Protein AF-0000000087758694 (afdb_homodimer)

Structure (mmCIF, N/CA/C/O backbone):
data_AF-0000000087758694-model_v1
#
loop_
_entity.id
_entity.type
_entity.pdbx_description
1 polymer 'Peroxisomal biogenesis factor 11'
#
loop_
_atom_site.group_PDB
_atom_site.id
_atom_site.type_symbol
_atom_site.label_atom_id
_atom_site.label_alt_id
_atom_site.label_comp_id
_atom_site.label_asym_id
_atom_site.label_entity_id
_atom_site.label_seq_id
_atom_site.pdbx_PDB_ins_code
_atom_site.Cartn_x
_atom_site.Cartn_y
_atom_site.Cartn_z
_atom_site.occupancy
_atom_site.B_iso_or_equiv
_atom_site.auth_seq_id
_atom_site.auth_comp_id
_atom_site.auth_asym_id
_atom_site.auth_atom_id
_atom_site.pdbx_PDB_model_num
ATOM 1 N N . MET A 1 1 ? -7.352 15.492 -10.008 1 73.75 1 MET A N 1
ATOM 2 C CA . MET A 1 1 ? -6.535 14.281 -10 1 73.75 1 MET A CA 1
ATOM 3 C C . MET A 1 1 ? -7.258 13.133 -10.703 1 73.75 1 MET A C 1
ATOM 5 O O . MET A 1 1 ? -8.477 12.992 -10.57 1 73.75 1 MET A O 1
ATOM 9 N N . SER A 1 2 ? -6.516 12.406 -11.547 1 87.81 2 SER A N 1
ATOM 10 C CA . SER A 1 2 ? -7.125 11.32 -12.312 1 87.81 2 SER A CA 1
ATOM 11 C C . SER A 1 2 ? -7.547 10.18 -11.391 1 87.81 2 SER A C 1
ATOM 13 O O . SER A 1 2 ? -7.094 10.086 -10.25 1 87.81 2 SER A O 1
ATOM 15 N N . LEU A 1 3 ? -8.516 9.414 -11.812 1 91.62 3 LEU A N 1
ATOM 16 C CA . LEU A 1 3 ? -9.031 8.258 -11.086 1 91.62 3 LEU A CA 1
ATOM 17 C C . LEU A 1 3 ? -7.902 7.285 -10.75 1 91.62 3 LEU A C 1
ATOM 19 O O . LEU A 1 3 ? -7.848 6.758 -9.641 1 91.62 3 LEU A O 1
ATOM 23 N N . LEU A 1 4 ? -7.055 7.125 -11.672 1 92.06 4 LEU A N 1
ATOM 24 C CA . LEU A 1 4 ? -5.957 6.184 -11.484 1 92.06 4 LEU A CA 1
ATOM 25 C C . LEU A 1 4 ? -5.023 6.652 -10.367 1 92.06 4 LEU A C 1
ATOM 27 O O . LEU A 1 4 ? -4.562 5.844 -9.562 1 92.06 4 LEU A O 1
ATOM 31 N N . VAL A 1 5 ? -4.777 7.93 -10.344 1 92.25 5 VAL A N 1
ATOM 32 C CA . VAL A 1 5 ? -3.908 8.492 -9.312 1 92.25 5 VAL A CA 1
ATOM 33 C C . VAL A 1 5 ? -4.582 8.375 -7.945 1 92.25 5 VAL A C 1
ATOM 35 O O . VAL A 1 5 ? -3.939 8 -6.961 1 92.25 5 VAL A O 1
ATOM 38 N N . THR A 1 6 ? -5.824 8.586 -7.938 1 92.69 6 THR A N 1
ATOM 39 C CA . THR A 1 6 ? -6.582 8.5 -6.695 1 92.69 6 THR A CA 1
ATOM 40 C C . THR A 1 6 ? -6.57 7.066 -6.16 1 92.69 6 THR A C 1
ATOM 42 O O . THR A 1 6 ? -6.336 6.844 -4.973 1 92.69 6 THR A O 1
ATOM 45 N N . LEU A 1 7 ? -6.777 6.113 -7.035 1 94.62 7 LEU A N 1
ATOM 46 C CA . LEU A 1 7 ? -6.793 4.707 -6.645 1 94.62 7 LEU A CA 1
ATOM 47 C C . LEU A 1 7 ? -5.414 4.258 -6.18 1 94.62 7 LEU A C 1
ATOM 49 O O . LEU A 1 7 ? -5.297 3.496 -5.215 1 94.62 7 LEU A O 1
ATOM 53 N N . SER A 1 8 ? -4.398 4.797 -6.82 1 94.12 8 SER A N 1
ATOM 54 C CA . SER A 1 8 ? -3.035 4.371 -6.523 1 94.12 8 SER A CA 1
ATOM 55 C C . SER A 1 8 ? -2.539 4.969 -5.211 1 94.12 8 SER A C 1
ATOM 57 O O . SER A 1 8 ? -1.53 4.52 -4.664 1 94.12 8 SER A O 1
ATOM 59 N N . ASN A 1 9 ? -3.229 5.953 -4.703 1 92.5 9 ASN A N 1
ATOM 60 C CA . ASN A 1 9 ? -2.816 6.59 -3.457 1 92.5 9 ASN A CA 1
ATOM 61 C C . ASN A 1 9 ? -3.648 6.098 -2.275 1 92.5 9 ASN A C 1
ATOM 63 O O . ASN A 1 9 ? -3.621 6.695 -1.199 1 92.5 9 ASN A O 1
ATOM 67 N N . ASP A 1 10 ? -4.379 5.074 -2.514 1 92.81 10 ASP A N 1
ATOM 68 C CA . ASP A 1 10 ? -5.141 4.309 -1.531 1 92.81 10 ASP A CA 1
ATOM 69 C C . ASP A 1 10 ? -4.602 2.885 -1.404 1 92.81 10 ASP A C 1
ATOM 71 O O . ASP A 1 10 ? -4.285 2.244 -2.408 1 92.81 10 ASP A O 1
ATOM 75 N N . LEU A 1 11 ? -4.391 2.412 -0.135 1 92.81 11 LEU A N 1
ATOM 76 C CA . LEU A 1 11 ? -3.771 1.105 0.053 1 92.81 11 LEU A CA 1
ATOM 77 C C . LEU A 1 11 ? -4.582 0.015 -0.639 1 92.81 11 LEU A C 1
ATOM 79 O O . LEU A 1 11 ? -4.027 -0.821 -1.354 1 92.81 11 LEU A O 1
ATOM 83 N N . GLU A 1 12 ? -5.891 0.008 -0.408 1 93.88 12 GLU A N 1
ATOM 84 C CA . GLU A 1 12 ? -6.742 -1.002 -1.035 1 93.88 12 GLU A CA 1
ATOM 85 C C . GLU A 1 12 ? -6.773 -0.83 -2.551 1 93.88 12 GLU A C 1
ATOM 87 O O . GLU A 1 12 ? -6.73 -1.812 -3.293 1 93.88 12 GLU A O 1
ATOM 92 N N . GLY A 1 13 ? -6.926 0.391 -2.955 1 95.31 13 GLY A N 1
ATOM 93 C CA . GLY A 1 13 ? -6.895 0.675 -4.379 1 95.31 13 GLY A CA 1
ATOM 94 C C . GLY A 1 13 ? -5.613 0.214 -5.051 1 95.31 13 GLY A C 1
ATOM 95 O O . GLY A 1 13 ? -5.652 -0.42 -6.109 1 95.31 13 GLY A O 1
ATOM 96 N N . ARG A 1 14 ? -4.52 0.49 -4.387 1 95.12 14 ARG A N 1
ATOM 97 C CA . ARG A 1 14 ? -3.219 0.098 -4.922 1 95.12 14 ARG A CA 1
ATOM 98 C C . ARG A 1 14 ? -3.09 -1.421 -4.988 1 95.12 14 ARG A C 1
ATOM 100 O O . ARG A 1 14 ? -2.578 -1.963 -5.973 1 95.12 14 ARG A O 1
ATOM 107 N N . ASP A 1 15 ? -3.482 -2.078 -4.012 1 95.38 15 ASP A N 1
ATOM 108 C CA . ASP A 1 15 ? -3.428 -3.537 -3.984 1 95.38 15 ASP A CA 1
ATOM 109 C C . ASP A 1 15 ? -4.273 -4.141 -5.105 1 95.38 15 ASP A C 1
ATOM 111 O O . ASP A 1 15 ? -3.846 -5.082 -5.773 1 95.38 15 ASP A O 1
ATOM 115 N N . LYS A 1 16 ? -5.445 -3.564 -5.355 1 97.38 16 LYS A N 1
ATOM 116 C CA . LYS A 1 16 ? -6.34 -4.16 -6.344 1 97.38 16 LYS A CA 1
ATOM 117 C C . LYS A 1 16 ? -5.922 -3.781 -7.762 1 97.38 16 LYS A C 1
ATOM 119 O O . LYS A 1 16 ? -6.188 -4.523 -8.711 1 97.38 16 LYS A O 1
ATOM 124 N N . LEU A 1 17 ? -5.27 -2.643 -7.898 1 97.06 17 LEU A N 1
ATOM 125 C CA . LEU A 1 17 ? -4.641 -2.357 -9.188 1 97.06 17 LEU A CA 1
ATOM 126 C C . LEU A 1 17 ? -3.547 -3.377 -9.492 1 97.06 17 LEU A C 1
ATOM 128 O O . LEU A 1 17 ? -3.428 -3.844 -10.625 1 97.06 17 LEU A O 1
ATOM 132 N N . THR A 1 18 ? -2.812 -3.668 -8.492 1 97.25 18 THR A N 1
ATOM 133 C CA . THR A 1 18 ? -1.747 -4.652 -8.648 1 97.25 18 THR A CA 1
ATOM 134 C C . THR A 1 18 ? -2.326 -6.039 -8.906 1 97.25 18 THR A C 1
ATOM 136 O O . THR A 1 18 ? -1.804 -6.793 -9.727 1 97.25 18 THR A O 1
ATOM 139 N N . LYS A 1 19 ? -3.408 -6.336 -8.172 1 98.06 19 LYS A N 1
ATOM 140 C CA . LYS A 1 19 ? -4.105 -7.598 -8.414 1 98.06 19 LYS A CA 1
ATOM 141 C C . LYS A 1 19 ? -4.621 -7.668 -9.852 1 98.06 19 LYS A C 1
ATOM 143 O O . LYS A 1 19 ? -4.523 -8.711 -10.5 1 98.06 19 LYS A O 1
ATOM 148 N N . TRP A 1 20 ? -5.176 -6.645 -10.297 1 98.5 20 TRP A N 1
ATOM 149 C CA . TRP A 1 20 ? -5.68 -6.594 -11.672 1 98.5 20 TRP A CA 1
ATOM 150 C C . TRP A 1 20 ? -4.559 -6.848 -12.672 1 98.5 20 TRP A C 1
ATOM 152 O O . TRP A 1 20 ? -4.723 -7.633 -13.609 1 98.5 20 TRP A O 1
ATOM 162 N N . THR A 1 21 ? -3.428 -6.23 -12.477 1 98.38 21 THR A N 1
ATOM 163 C CA . THR A 1 21 ? -2.27 -6.414 -13.344 1 98.38 21 THR A CA 1
ATOM 164 C C . THR A 1 21 ? -1.775 -7.859 -13.281 1 98.38 21 THR A C 1
ATOM 166 O O . THR A 1 21 ? -1.416 -8.438 -14.305 1 98.38 21 THR A O 1
ATOM 169 N N . GLN A 1 22 ? -1.763 -8.406 -12.109 1 98.44 22 GLN A N 1
ATOM 170 C CA . GLN A 1 22 ? -1.342 -9.789 -11.906 1 98.44 22 GLN A CA 1
ATOM 171 C C . GLN A 1 22 ? -2.164 -10.75 -12.758 1 98.44 22 GLN A C 1
ATOM 173 O O . GLN A 1 22 ? -1.607 -11.555 -13.508 1 98.44 22 GLN A O 1
ATOM 178 N N . TYR A 1 23 ? -3.434 -10.617 -12.711 1 98.81 23 TYR A N 1
ATOM 179 C CA . TYR A 1 23 ? -4.305 -11.578 -13.375 1 98.81 23 TYR A CA 1
ATOM 180 C C . TYR A 1 23 ? -4.41 -11.281 -14.867 1 98.81 23 TYR A C 1
ATOM 182 O O . TYR A 1 23 ? -4.539 -12.203 -15.68 1 98.81 23 TYR A O 1
ATOM 190 N N . ALA A 1 24 ? -4.355 -10.008 -15.227 1 98.88 24 ALA A N 1
ATOM 191 C CA . ALA A 1 24 ? -4.336 -9.664 -16.641 1 98.88 24 ALA A CA 1
ATOM 192 C C . ALA A 1 24 ? -3.088 -10.211 -17.328 1 98.88 24 ALA A C 1
ATOM 194 O O . ALA A 1 24 ? -3.174 -10.789 -18.422 1 98.88 24 ALA A O 1
ATOM 195 N N . SER A 1 25 ? -1.933 -10.008 -16.719 1 98.81 25 SER A N 1
ATOM 196 C CA . SER A 1 25 ? -0.692 -10.516 -17.297 1 98.81 25 SER A CA 1
ATOM 197 C C . SER A 1 25 ? -0.676 -12.039 -17.344 1 98.81 25 SER A C 1
ATOM 199 O O . SER A 1 25 ? -0.145 -12.633 -18.281 1 98.81 25 SER A O 1
ATOM 201 N N . ARG A 1 26 ? -1.279 -12.633 -16.344 1 98.62 26 ARG A N 1
ATOM 202 C CA . ARG A 1 26 ? -1.41 -14.086 -16.328 1 98.62 26 ARG A CA 1
ATOM 203 C C . ARG A 1 26 ? -2.219 -14.578 -17.516 1 98.62 26 ARG A C 1
ATOM 205 O O . ARG A 1 26 ? -1.801 -15.508 -18.219 1 98.62 26 ARG A O 1
ATOM 212 N N . ALA A 1 27 ? -3.389 -13.977 -17.781 1 98.81 27 ALA A N 1
ATOM 213 C CA . ALA A 1 27 ? -4.254 -14.367 -18.891 1 98.81 27 ALA A CA 1
ATOM 214 C C . ALA A 1 27 ? -3.57 -14.125 -20.234 1 98.81 27 ALA A C 1
ATOM 216 O O . ALA A 1 27 ? -3.545 -15.008 -21.094 1 98.81 27 ALA A O 1
ATOM 217 N N . LEU A 1 28 ? -2.979 -12.977 -20.391 1 98.75 28 LEU A N 1
ATOM 218 C CA . LEU A 1 28 ? -2.344 -12.617 -21.656 1 98.75 28 LEU A CA 1
ATOM 219 C C . LEU A 1 28 ? -1.143 -13.508 -21.922 1 98.75 28 LEU A C 1
ATOM 221 O O . LEU A 1 28 ? -0.915 -13.914 -23.078 1 98.75 28 LEU A O 1
ATOM 225 N N . ALA A 1 29 ? -0.366 -13.781 -20.891 1 98.75 29 ALA A N 1
ATOM 226 C CA . ALA A 1 29 ? 0.766 -14.688 -21.062 1 98.75 29 ALA A CA 1
ATOM 227 C C . ALA A 1 29 ? 0.306 -16.047 -21.562 1 98.75 29 ALA A C 1
ATOM 229 O O . ALA A 1 29 ? 0.912 -16.609 -22.469 1 98.75 29 ALA A O 1
ATOM 230 N N . TYR A 1 30 ? -0.78 -16.547 -21.016 1 98.44 30 TYR A N 1
ATOM 231 C CA . TYR A 1 30 ? -1.32 -17.844 -21.422 1 98.44 30 TYR A CA 1
ATOM 232 C C . TYR A 1 30 ? -1.68 -17.844 -22.906 1 98.44 30 TYR A C 1
ATOM 234 O O . TYR A 1 30 ? -1.281 -18.734 -23.641 1 98.44 30 TYR A O 1
ATOM 242 N N . TRP A 1 31 ? -2.336 -16.891 -23.375 1 98.38 31 TRP A N 1
ATOM 243 C CA . TRP A 1 31 ? -2.812 -16.875 -24.75 1 98.38 31 TRP A CA 1
ATOM 244 C C . TRP A 1 31 ? -1.658 -16.656 -25.719 1 98.38 31 TRP A C 1
ATOM 246 O O . TRP A 1 31 ? -1.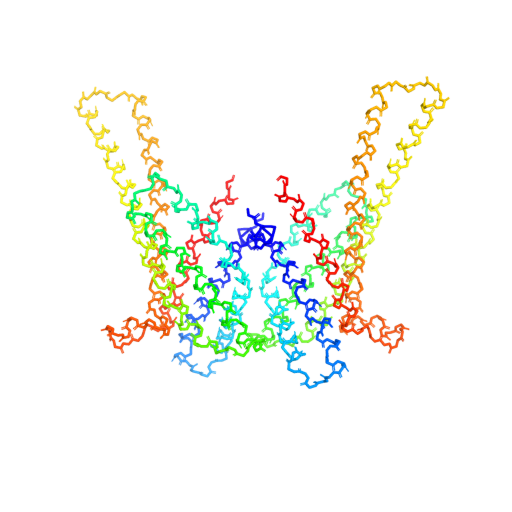607 -17.297 -26.781 1 98.38 31 TRP A O 1
ATOM 256 N N . VAL A 1 32 ? -0.728 -15.797 -25.344 1 98.56 32 VAL A N 1
ATOM 257 C CA . VAL A 1 32 ? 0.409 -15.516 -26.219 1 98.56 32 VAL A CA 1
ATOM 258 C C . VAL A 1 32 ? 1.304 -16.75 -26.312 1 98.56 32 VAL A C 1
ATOM 260 O O . VAL A 1 32 ? 1.726 -17.125 -27.406 1 98.56 32 VAL A O 1
ATOM 263 N N . LEU A 1 33 ? 1.524 -17.391 -25.219 1 98.12 33 LEU A N 1
ATOM 264 C CA . LEU A 1 33 ? 2.451 -18.516 -25.188 1 98.12 33 LEU A CA 1
ATOM 265 C C . LEU A 1 33 ? 1.798 -19.766 -25.766 1 98.12 33 LEU A C 1
ATOM 267 O O . LEU A 1 33 ? 2.49 -20.672 -26.25 1 98.12 33 LEU A O 1
ATOM 271 N N . THR A 1 34 ? 0.462 -19.859 -25.656 1 97.94 34 THR A N 1
ATOM 272 C CA . THR A 1 34 ? -0.241 -20.953 -26.344 1 97.94 34 THR A CA 1
ATOM 273 C C . THR A 1 34 ? -0.105 -20.828 -27.844 1 97.94 34 THR A C 1
ATOM 275 O O . THR A 1 34 ? 0.039 -21.828 -28.547 1 97.94 34 THR A O 1
ATOM 278 N N . ALA A 1 35 ? -0.099 -19.641 -28.344 1 97.81 35 ALA A N 1
ATOM 279 C CA . ALA A 1 35 ? 0.052 -19.391 -29.766 1 97.81 35 ALA A CA 1
ATOM 280 C C . ALA A 1 35 ? 1.51 -19.531 -30.203 1 97.81 35 ALA A C 1
ATOM 282 O O . ALA A 1 35 ? 1.801 -20.047 -31.281 1 97.81 35 ALA A O 1
ATOM 283 N N . ASP A 1 36 ? 2.463 -19 -29.422 1 98.06 36 ASP A N 1
ATOM 284 C CA . ASP A 1 36 ? 3.896 -19.047 -29.688 1 98.06 36 ASP A CA 1
ATOM 285 C C . ASP A 1 36 ? 4.691 -19.25 -28.391 1 98.06 36 ASP A C 1
ATOM 287 O O . ASP A 1 36 ? 5.062 -18.281 -27.734 1 98.06 36 ASP A O 1
ATOM 291 N N . PRO A 1 37 ? 4.984 -20.438 -28.062 1 96.94 37 PRO A N 1
ATOM 292 C CA . PRO A 1 37 ? 5.664 -20.75 -26.797 1 96.94 37 PRO A CA 1
ATOM 293 C C . PRO A 1 37 ? 7.004 -20.031 -26.656 1 96.94 37 PRO A C 1
ATOM 295 O O . PRO A 1 37 ? 7.527 -19.922 -25.547 1 96.94 37 PRO A O 1
ATOM 298 N N . LYS A 1 38 ? 7.582 -19.547 -27.734 1 97.25 38 LYS A N 1
ATOM 299 C CA . LYS A 1 38 ? 8.891 -18.906 -27.688 1 97.25 38 LYS A CA 1
ATOM 300 C C . LYS A 1 38 ? 8.758 -17.391 -27.75 1 97.25 38 LYS A C 1
ATOM 302 O O . LYS A 1 38 ? 9.766 -16.672 -27.859 1 97.25 38 LYS A O 1
ATOM 307 N N . SER A 1 39 ? 7.566 -16.891 -27.609 1 97.81 39 SER A N 1
ATOM 308 C CA . SER A 1 39 ? 7.312 -15.453 -27.75 1 97.81 39 SER A CA 1
ATOM 309 C C . SER A 1 39 ? 8.008 -14.664 -26.641 1 97.81 39 SER A C 1
ATOM 311 O O . SER A 1 39 ? 7.789 -14.914 -25.453 1 97.81 39 SER A O 1
ATOM 313 N N . PRO A 1 40 ? 8.844 -13.633 -27.031 1 97.31 40 PRO A N 1
ATOM 314 C CA . PRO A 1 40 ? 9.445 -12.766 -26 1 97.31 40 PRO A CA 1
ATOM 315 C C . PRO A 1 40 ? 8.406 -12 -25.188 1 97.31 40 PRO A C 1
ATOM 317 O O . PRO A 1 40 ? 8.578 -11.828 -23.984 1 97.31 40 PRO A O 1
ATOM 320 N N . VAL A 1 41 ? 7.363 -11.648 -25.859 1 97.75 41 VAL A N 1
ATOM 321 C CA . VAL A 1 41 ? 6.301 -10.922 -25.172 1 97.75 41 VAL A CA 1
ATOM 322 C C . VAL A 1 41 ? 5.629 -11.828 -24.141 1 97.75 41 VAL A C 1
ATOM 324 O O . VAL A 1 41 ? 5.289 -11.398 -23.047 1 97.75 41 VAL A O 1
ATOM 327 N N . GLY A 1 42 ? 5.402 -13.07 -24.531 1 98.31 42 GLY A N 1
ATOM 328 C CA . GLY A 1 42 ? 4.84 -14.031 -23.594 1 98.31 42 GLY A CA 1
ATOM 329 C C . GLY A 1 42 ? 5.691 -14.227 -22.359 1 98.31 42 GLY A C 1
ATOM 330 O O . GLY A 1 42 ? 5.168 -14.312 -21.25 1 98.31 42 GLY A O 1
ATOM 331 N N . GLN A 1 43 ? 6.965 -14.234 -22.547 1 98.06 43 GLN A N 1
ATOM 332 C CA . GLN A 1 43 ? 7.891 -14.391 -21.438 1 98.06 43 GLN A CA 1
ATOM 333 C C . GLN A 1 43 ? 7.895 -13.156 -20.547 1 98.06 43 GLN A C 1
ATOM 335 O O . GLN A 1 43 ? 7.961 -13.266 -19.312 1 98.06 43 GLN A O 1
ATOM 340 N N . GLN A 1 44 ? 7.797 -11.984 -21.203 1 98.5 44 GLN A N 1
ATOM 341 C CA . GLN A 1 44 ? 7.746 -10.734 -20.453 1 98.5 44 GLN A CA 1
ATOM 342 C C . GLN A 1 44 ? 6.48 -10.648 -19.609 1 98.5 44 GLN A C 1
ATOM 344 O O . GLN A 1 44 ? 6.523 -10.195 -18.469 1 98.5 44 GLN A O 1
ATOM 349 N N . LEU A 1 45 ? 5.418 -11.102 -20.172 1 98.62 45 LEU A N 1
ATOM 350 C CA . LEU A 1 45 ? 4.148 -11.094 -19.453 1 98.62 45 LEU A CA 1
ATOM 351 C C . LEU A 1 45 ? 4.188 -12.062 -18.281 1 98.62 45 LEU A C 1
ATOM 353 O O . LEU A 1 45 ? 3.652 -11.758 -17.203 1 98.62 45 LEU A O 1
ATOM 357 N N . THR A 1 46 ? 4.836 -13.203 -18.453 1 98.5 46 THR A N 1
ATOM 358 C CA . THR A 1 46 ? 5.008 -14.156 -17.359 1 98.5 46 THR A CA 1
ATOM 359 C C . THR A 1 46 ? 5.855 -13.555 -16.25 1 98.5 46 THR A C 1
ATOM 361 O O . THR A 1 46 ? 5.531 -13.711 -15.062 1 98.5 46 THR A O 1
ATOM 364 N N . ALA A 1 47 ? 6.875 -12.844 -16.625 1 98.19 47 ALA A N 1
ATOM 365 C CA . ALA A 1 47 ? 7.742 -12.18 -15.664 1 98.19 47 ALA A CA 1
ATOM 366 C C . ALA A 1 47 ? 6.98 -11.125 -14.875 1 98.19 47 ALA A C 1
ATOM 368 O O . ALA A 1 47 ? 7.148 -11 -13.656 1 98.19 47 ALA A O 1
ATOM 369 N N . LEU A 1 48 ? 6.156 -10.359 -15.594 1 98 48 LEU A N 1
ATOM 370 C CA . LEU A 1 48 ? 5.348 -9.336 -14.938 1 98 48 LEU A CA 1
ATOM 371 C C . LEU A 1 48 ? 4.383 -9.969 -13.945 1 98 48 LEU A C 1
ATOM 373 O O . LEU A 1 48 ? 4.262 -9.5 -12.812 1 98 48 LEU A O 1
ATOM 377 N N . PHE A 1 49 ? 3.74 -11.039 -14.383 1 98.44 49 PHE A N 1
ATOM 378 C CA . PHE A 1 49 ? 2.809 -11.781 -13.531 1 98.44 49 PHE A CA 1
ATOM 379 C C . PHE A 1 49 ? 3.488 -12.227 -12.242 1 98.44 49 PHE A C 1
ATOM 381 O O . PHE A 1 49 ? 3.006 -11.93 -11.148 1 98.44 49 PHE A O 1
ATOM 388 N N . LYS A 1 50 ? 4.648 -12.773 -12.312 1 96.88 50 LYS A N 1
ATOM 389 C CA . LYS A 1 50 ? 5.363 -13.297 -11.156 1 96.88 50 LYS A CA 1
ATOM 390 C C . LYS A 1 50 ? 5.848 -12.172 -10.25 1 96.88 50 LYS A C 1
ATOM 392 O O . LYS A 1 50 ? 5.785 -12.281 -9.023 1 96.88 50 LYS A O 1
ATOM 397 N N . ALA A 1 51 ? 6.301 -11.109 -10.836 1 96.31 51 ALA A N 1
ATOM 398 C CA . ALA A 1 51 ? 6.84 -9.984 -10.078 1 96.31 51 ALA A CA 1
ATOM 399 C C . ALA A 1 51 ? 5.754 -9.32 -9.234 1 96.31 51 ALA A C 1
ATOM 401 O O . ALA A 1 51 ? 5.957 -9.047 -8.047 1 96.31 51 ALA A O 1
ATOM 402 N N . VAL A 1 52 ? 4.609 -9.102 -9.852 1 97.31 52 VAL A N 1
ATOM 403 C CA . VAL A 1 52 ? 3.555 -8.383 -9.141 1 97.31 52 VAL A CA 1
ATOM 404 C C . VAL A 1 52 ? 2.893 -9.312 -8.125 1 97.31 52 VAL A C 1
ATOM 406 O O . VAL A 1 52 ? 2.463 -8.859 -7.059 1 97.31 52 VAL A O 1
ATOM 409 N N . GLN A 1 53 ? 2.797 -10.586 -8.422 1 97.12 53 GLN A N 1
ATOM 410 C CA . GLN A 1 53 ? 2.291 -11.555 -7.457 1 97.12 53 GLN A CA 1
ATOM 411 C C . GLN A 1 53 ? 3.146 -11.57 -6.195 1 97.12 53 GLN A C 1
ATOM 413 O O . GLN A 1 53 ? 2.619 -11.547 -5.078 1 97.12 53 GLN A O 1
ATOM 418 N N . SER A 1 54 ? 4.434 -11.578 -6.387 1 95.44 54 SER A N 1
ATOM 419 C CA . SER A 1 54 ? 5.359 -11.57 -5.254 1 95.44 54 SER A CA 1
ATOM 420 C C . SER A 1 54 ? 5.258 -10.273 -4.469 1 95.44 54 SER A C 1
ATOM 422 O O . SER A 1 54 ? 5.301 -10.281 -3.236 1 95.44 54 SER A O 1
ATOM 424 N N . ALA A 1 55 ? 5.141 -9.188 -5.164 1 95.25 55 ALA A N 1
ATOM 425 C CA . ALA A 1 55 ? 5.035 -7.883 -4.512 1 95.25 55 ALA A CA 1
ATOM 426 C C . ALA A 1 55 ? 3.789 -7.805 -3.637 1 95.25 55 ALA A C 1
ATOM 428 O O . ALA A 1 55 ? 3.83 -7.258 -2.531 1 95.25 55 ALA A O 1
ATOM 429 N N . ARG A 1 56 ? 2.729 -8.32 -4.109 1 95.5 56 ARG A N 1
ATOM 430 C CA . ARG A 1 56 ? 1.493 -8.32 -3.332 1 95.5 56 ARG A CA 1
ATOM 431 C C . ARG A 1 56 ? 1.652 -9.133 -2.051 1 95.5 56 ARG A C 1
ATOM 433 O O . ARG A 1 56 ? 1.172 -8.727 -0.991 1 95.5 56 ARG A O 1
ATOM 440 N N . LYS A 1 57 ? 2.32 -10.273 -2.148 1 95.62 57 LYS A N 1
ATOM 441 C CA . LYS A 1 57 ? 2.545 -11.086 -0.954 1 95.62 57 LYS A CA 1
ATOM 442 C C . LYS A 1 57 ? 3.359 -10.32 0.084 1 95.62 57 LYS A C 1
ATOM 444 O O . LYS A 1 57 ? 3.098 -10.422 1.284 1 95.62 57 LYS A O 1
ATOM 449 N N . ALA A 1 58 ? 4.277 -9.547 -0.373 1 93.5 58 ALA A N 1
ATOM 450 C CA . ALA A 1 58 ? 5.109 -8.758 0.534 1 93.5 58 ALA A CA 1
ATOM 451 C C . ALA A 1 58 ? 4.277 -7.711 1.271 1 93.5 58 ALA A C 1
ATOM 453 O O . ALA A 1 58 ? 4.426 -7.531 2.482 1 93.5 58 ALA A O 1
ATOM 454 N N . PHE A 1 59 ? 3.35 -7.102 0.574 1 92.44 59 PHE A N 1
ATOM 455 C CA . PHE A 1 59 ? 2.578 -6.012 1.165 1 92.44 59 PHE A CA 1
ATOM 456 C C . PHE A 1 59 ? 1.397 -6.559 1.961 1 92.44 59 PHE A C 1
ATOM 458 O O . PHE A 1 59 ? 0.62 -5.789 2.531 1 92.44 59 PHE A O 1
ATOM 465 N N . ARG A 1 60 ? 1.326 -7.871 2.006 1 94.75 60 ARG A N 1
ATOM 466 C CA . ARG A 1 60 ? 0.287 -8.492 2.822 1 94.75 60 ARG A CA 1
ATOM 467 C C . ARG A 1 60 ? 0.875 -9.086 4.098 1 94.75 60 ARG A C 1
ATOM 469 O O . ARG A 1 60 ? 0.142 -9.617 4.938 1 94.75 60 ARG A O 1
ATOM 476 N N . VAL A 1 61 ? 2.129 -8.969 4.215 1 95 61 VAL A N 1
ATOM 477 C CA . VAL A 1 61 ? 2.75 -9.469 5.438 1 95 61 VAL A CA 1
ATOM 478 C C . VAL A 1 61 ? 2.1 -8.82 6.656 1 95 61 VAL A C 1
ATOM 480 O O . VAL A 1 61 ? 1.963 -7.594 6.711 1 95 61 VAL A O 1
ATOM 483 N N . GLY A 1 62 ? 1.627 -9.641 7.586 1 94.38 62 GLY A N 1
ATOM 484 C CA . GLY A 1 62 ? 1.046 -9.148 8.828 1 94.38 62 GLY A CA 1
ATOM 485 C C . GLY A 1 62 ? -0.456 -8.953 8.742 1 94.38 62 GLY A C 1
ATOM 486 O O . GLY A 1 62 ? -1.102 -8.633 9.742 1 94.38 62 GLY A O 1
ATOM 487 N N . LYS A 1 63 ? -1.046 -9.133 7.602 1 95.56 63 LYS A N 1
ATOM 488 C CA . LYS A 1 63 ? -2.482 -8.922 7.445 1 95.56 63 LYS A CA 1
ATOM 489 C C . LYS A 1 63 ? -3.275 -9.852 8.367 1 95.56 63 LYS A C 1
ATOM 491 O O . LYS A 1 63 ? -4.418 -9.555 8.719 1 95.56 63 LYS A O 1
ATOM 496 N N . SER A 1 64 ? -2.689 -11.016 8.75 1 97.06 64 SER A N 1
ATOM 497 C CA . SER A 1 64 ? -3.355 -11.945 9.656 1 97.06 64 SER A CA 1
ATOM 498 C C . SER A 1 64 ? -3.695 -11.273 10.984 1 97.06 64 SER A C 1
ATOM 500 O O . SER A 1 64 ? -4.688 -11.617 11.625 1 97.06 64 SER A O 1
ATOM 502 N N . PHE A 1 65 ? -3.047 -10.234 11.336 1 95.81 65 PHE A N 1
ATOM 503 C CA . PHE A 1 65 ? -3.207 -9.602 12.633 1 95.81 65 PHE A CA 1
ATOM 504 C C . PHE A 1 65 ? -4.43 -8.688 12.648 1 95.81 65 PHE A C 1
ATOM 506 O O . PHE A 1 65 ? -4.832 -8.195 13.703 1 95.81 65 PHE A O 1
ATOM 513 N N . ASN A 1 66 ? -5.02 -8.547 11.539 1 94.94 66 ASN A N 1
ATOM 514 C CA . ASN A 1 66 ? -6.238 -7.75 11.469 1 94.94 66 ASN A CA 1
ATOM 515 C C . ASN A 1 66 ? -7.453 -8.547 11.938 1 94.94 66 ASN A C 1
ATOM 517 O O . ASN A 1 66 ? -8.516 -7.973 12.195 1 94.94 66 ASN A O 1
ATOM 521 N N . TYR A 1 67 ? -7.316 -9.852 12.141 1 97.31 67 TYR A N 1
ATOM 522 C CA . TYR A 1 67 ? -8.516 -10.68 12.234 1 97.31 67 TYR A CA 1
ATOM 523 C C . TYR A 1 67 ? -8.844 -11.008 13.68 1 97.31 67 TYR A C 1
ATOM 525 O O . TYR A 1 67 ? -10.008 -11.195 14.031 1 97.31 67 TYR A O 1
ATOM 533 N N . PRO A 1 68 ? -7.871 -11.102 14.633 1 97 68 PRO A N 1
ATOM 534 C CA . PRO A 1 68 ? -8.234 -11.461 16 1 97 68 PRO A CA 1
ATOM 535 C C . PRO A 1 68 ? -9.289 -10.531 16.594 1 97 68 PRO A C 1
ATOM 537 O O . PRO A 1 68 ? -10.273 -10.992 17.172 1 97 68 PRO A O 1
ATOM 540 N N . ALA A 1 69 ? -9.148 -9.234 16.422 1 94.69 69 ALA A N 1
ATOM 541 C CA . ALA A 1 69 ? -10.141 -8.297 16.938 1 94.69 69 ALA A CA 1
ATOM 542 C C . ALA A 1 69 ? -11.492 -8.492 16.25 1 94.69 69 ALA A C 1
ATOM 544 O O . ALA A 1 69 ? -12.539 -8.414 16.906 1 94.69 69 ALA A O 1
ATOM 545 N N . LYS A 1 70 ? -11.453 -8.719 14.984 1 95.38 70 LYS A N 1
ATOM 546 C CA . LYS A 1 70 ? -12.688 -8.953 14.234 1 95.38 70 LYS A CA 1
ATOM 547 C C . LYS A 1 70 ? -13.391 -10.219 14.719 1 95.38 70 LYS A C 1
ATOM 549 O O . LYS A 1 70 ? -14.609 -10.227 14.891 1 95.38 70 LYS A O 1
ATOM 554 N N . ILE A 1 71 ? -12.602 -11.234 14.922 1 97.75 71 ILE A N 1
ATOM 555 C CA . ILE A 1 71 ? -13.133 -12.516 15.367 1 97.75 71 ILE A CA 1
ATOM 556 C C . ILE A 1 71 ? -13.742 -12.367 16.766 1 97.75 71 ILE A C 1
ATOM 558 O O . ILE A 1 71 ? -14.852 -12.836 17.016 1 97.75 71 ILE A O 1
ATOM 562 N N . THR A 1 72 ? -13.078 -11.641 17.672 1 97.44 72 THR A N 1
ATOM 563 C CA . THR A 1 72 ? -13.586 -11.406 19.016 1 97.44 72 THR A CA 1
ATOM 564 C C . THR A 1 72 ? -14.891 -10.609 18.984 1 97.44 72 THR A C 1
ATOM 566 O O . THR A 1 72 ? -15.844 -10.938 19.688 1 97.44 72 THR A O 1
ATOM 569 N N . ALA A 1 73 ? -14.93 -9.656 18.109 1 96.31 73 ALA A N 1
ATOM 570 C CA . ALA A 1 73 ? -16.141 -8.844 17.969 1 96.31 73 ALA A CA 1
ATOM 571 C C . ALA A 1 73 ? -17.312 -9.688 17.484 1 96.31 73 ALA A C 1
ATOM 573 O O . ALA A 1 73 ? -18.453 -9.492 17.938 1 96.31 73 ALA A O 1
ATOM 574 N N . THR A 1 74 ? -17.016 -10.57 16.609 1 97.12 74 THR A N 1
ATOM 575 C CA . THR A 1 74 ? -18.062 -11.445 16.078 1 97.12 74 THR A CA 1
ATOM 576 C C . THR A 1 74 ? -18.547 -12.406 17.156 1 97.12 74 THR A C 1
ATOM 578 O O . THR A 1 74 ? -19.75 -12.602 17.312 1 97.12 74 THR A O 1
ATOM 581 N N . ILE A 1 75 ? -17.656 -12.938 17.938 1 96.94 75 ILE A N 1
ATOM 582 C CA . ILE A 1 75 ? -18.016 -13.867 19 1 96.94 75 ILE A CA 1
ATOM 583 C C . ILE A 1 75 ? -18.875 -13.156 20.047 1 96.94 75 ILE A C 1
ATOM 585 O O . ILE A 1 75 ? -19.844 -13.719 20.531 1 96.94 75 ILE A O 1
ATOM 589 N N . ASP A 1 76 ? -18.609 -11.891 20.281 1 96.69 76 ASP A N 1
ATOM 590 C CA . ASP A 1 76 ? -19.266 -11.133 21.344 1 96.69 76 ASP A CA 1
ATOM 591 C C . ASP A 1 76 ? -20.578 -10.539 20.844 1 96.69 76 ASP A C 1
ATOM 593 O O . ASP A 1 76 ? -21.391 -10.039 21.641 1 96.69 76 ASP A O 1
ATOM 597 N N . ASN A 1 77 ? -20.719 -10.562 19.516 1 94.5 77 ASN A N 1
ATOM 598 C CA . ASN A 1 77 ? -21.938 -9.969 18.969 1 94.5 77 ASN A CA 1
ATOM 599 C C . ASN A 1 77 ? -23.156 -10.867 19.203 1 94.5 77 ASN A C 1
ATOM 601 O O . ASN A 1 77 ? -23.391 -11.805 18.438 1 94.5 77 ASN A O 1
ATOM 605 N N . GLN A 1 78 ? -24.094 -10.461 20.125 1 91.94 78 GLN A N 1
ATOM 606 C CA . GLN A 1 78 ? -25.25 -11.266 20.5 1 91.94 78 GLN A CA 1
ATOM 607 C C . GLN A 1 78 ? -26.422 -10.992 19.562 1 91.94 78 GLN A C 1
ATOM 609 O O . GLN A 1 78 ? -27.391 -11.75 19.547 1 91.94 78 GLN A O 1
ATOM 614 N N . LYS A 1 79 ? -26.344 -10.062 18.781 1 90.5 79 LYS A N 1
ATOM 615 C CA . LYS A 1 79 ? -27.438 -9.695 17.906 1 90.5 79 LYS A CA 1
ATOM 616 C C . LYS A 1 79 ? -27.422 -10.516 16.625 1 90.5 79 LYS A C 1
ATOM 618 O O . LYS A 1 79 ? -28.438 -10.617 15.93 1 90.5 79 LYS A O 1
ATOM 623 N N . LEU A 1 80 ? -26.312 -11.164 16.297 1 90.62 80 LEU A N 1
ATOM 624 C CA . LEU A 1 80 ? -26.188 -11.945 15.07 1 90.62 80 LEU A CA 1
ATOM 625 C C . LEU A 1 80 ? -26.828 -13.32 15.227 1 90.62 80 LEU A C 1
ATOM 627 O O . LEU A 1 80 ? -26.688 -13.961 16.281 1 90.62 80 LEU A O 1
ATOM 631 N N . ASP A 1 81 ? -27.594 -13.672 14.188 1 93.81 81 ASP A N 1
ATOM 632 C CA . ASP A 1 81 ? -28.094 -15.039 14.148 1 93.81 81 ASP A CA 1
ATOM 633 C C . ASP A 1 81 ? -26.953 -16.047 14.141 1 93.81 81 ASP A C 1
ATOM 635 O O . ASP A 1 81 ? -25.922 -15.828 13.508 1 93.81 81 ASP A O 1
ATOM 639 N N . PRO A 1 82 ? -27.109 -17.188 14.805 1 95.56 82 PRO A N 1
ATOM 640 C CA . PRO A 1 82 ? -26.016 -18.172 14.945 1 95.56 82 PRO A CA 1
ATOM 641 C C . PRO A 1 82 ? -25.469 -18.641 13.609 1 95.56 82 PRO A C 1
ATOM 643 O O . PRO A 1 82 ? -24.281 -18.891 13.477 1 95.56 82 PRO A O 1
ATOM 646 N N . PHE A 1 83 ? -26.266 -18.844 12.672 1 96.38 83 PHE A N 1
ATOM 647 C CA . PHE A 1 83 ? -25.828 -19.297 11.352 1 96.38 83 PHE A CA 1
ATOM 648 C C . PHE A 1 83 ? -24.906 -18.266 10.703 1 96.38 83 PHE A C 1
ATOM 650 O O . PHE A 1 83 ? -23.828 -18.594 10.227 1 96.38 83 PHE A O 1
ATOM 657 N N . GLN A 1 84 ? -25.344 -17.016 10.742 1 95.88 84 GLN A N 1
ATOM 658 C CA . GLN A 1 84 ? -24.547 -15.938 10.188 1 95.88 84 GLN A CA 1
ATOM 659 C C . GLN A 1 84 ? -23.234 -15.742 10.961 1 95.88 84 GLN A C 1
ATOM 661 O O . GLN A 1 84 ? -22.188 -15.492 10.375 1 95.88 84 GLN A O 1
ATOM 666 N N . LYS A 1 85 ? -23.375 -15.828 12.242 1 96.62 85 LYS A N 1
ATOM 667 C CA . LYS A 1 85 ? -22.219 -15.68 13.117 1 96.62 85 LYS A CA 1
ATOM 668 C C . LYS A 1 85 ? -21.141 -16.719 12.797 1 96.62 85 LYS A C 1
ATOM 670 O O . LYS A 1 85 ? -19.953 -16.391 12.688 1 96.62 85 LYS A O 1
ATOM 675 N N . ASN A 1 86 ? -21.609 -17.969 12.648 1 98 86 ASN A N 1
ATOM 676 C CA . ASN A 1 86 ? -20.672 -19.047 12.352 1 98 86 ASN A CA 1
ATOM 677 C C . ASN A 1 86 ? -20.031 -18.875 10.977 1 98 86 ASN A C 1
ATOM 679 O O . ASN A 1 86 ? -18.844 -19.172 10.805 1 98 86 ASN A O 1
ATOM 683 N N . LEU A 1 87 ? -20.781 -18.438 10.008 1 98.31 87 LEU A N 1
ATOM 684 C CA . LEU A 1 87 ? -20.234 -18.203 8.672 1 98.31 87 LEU A CA 1
ATOM 685 C C . LEU A 1 87 ? -19.188 -17.109 8.703 1 98.31 87 LEU A C 1
ATOM 687 O O . LEU A 1 87 ? -18.156 -17.203 8.047 1 98.31 87 LEU A O 1
ATOM 691 N N . GLN A 1 88 ? -19.469 -16.078 9.477 1 98.25 88 GLN A N 1
ATOM 692 C CA . GLN A 1 88 ? -18.516 -14.977 9.602 1 98.25 88 GLN A CA 1
ATOM 693 C C . GLN A 1 88 ? -17.234 -15.453 10.266 1 98.25 88 GLN A C 1
ATOM 695 O O . GLN A 1 88 ? -16.125 -15.055 9.859 1 98.25 88 GLN A O 1
ATOM 700 N N . LEU A 1 89 ? -17.359 -16.297 11.234 1 98.56 89 LEU A N 1
ATOM 701 C CA . LEU A 1 89 ? -16.188 -16.844 11.914 1 98.56 89 LEU A CA 1
ATOM 702 C C . LEU A 1 89 ? -15.367 -17.719 10.977 1 98.56 89 LEU A C 1
ATOM 704 O O . LEU A 1 89 ? -14.133 -17.641 10.969 1 98.56 89 LEU A O 1
ATOM 708 N N . ILE A 1 90 ? -16.047 -18.516 10.203 1 98.62 90 ILE A N 1
ATOM 709 C CA . ILE A 1 90 ? -15.359 -19.359 9.227 1 98.62 90 ILE A CA 1
ATOM 710 C C . ILE A 1 90 ? -14.609 -18.5 8.219 1 98.62 90 ILE A C 1
ATOM 712 O O . ILE A 1 90 ? -13.445 -18.766 7.902 1 98.62 90 ILE A O 1
ATOM 716 N N . GLN A 1 91 ? -15.234 -17.484 7.762 1 98.69 91 GLN A N 1
ATOM 717 C CA . GLN A 1 91 ? -14.602 -16.594 6.793 1 98.69 91 GLN A CA 1
ATOM 718 C C . GLN A 1 91 ? -13.367 -15.922 7.387 1 98.69 91 GLN A C 1
ATOM 720 O O . GLN A 1 91 ? -12.297 -15.945 6.785 1 98.69 91 GLN A O 1
ATOM 725 N N . ASP A 1 92 ? -13.508 -15.383 8.578 1 98.69 92 ASP A N 1
ATOM 726 C CA . ASP A 1 92 ? -12.422 -14.602 9.172 1 98.69 92 ASP A CA 1
ATOM 727 C C . ASP A 1 92 ? -11.273 -15.508 9.617 1 98.69 92 ASP A C 1
ATOM 729 O O . ASP A 1 92 ? -10.102 -15.164 9.438 1 98.69 92 ASP A O 1
ATOM 733 N N . LEU A 1 93 ? -11.609 -16.672 10.188 1 98.69 93 LEU A N 1
ATOM 734 C CA . LEU A 1 93 ? -10.57 -17.625 10.562 1 98.69 93 LEU A CA 1
ATOM 735 C C . LEU A 1 93 ? -9.867 -18.172 9.328 1 98.69 93 LEU A C 1
ATOM 737 O O . LEU A 1 93 ? -8.648 -18.359 9.336 1 98.69 93 LEU A O 1
ATOM 741 N N . GLY A 1 94 ? -10.656 -18.469 8.336 1 98.75 94 GLY A N 1
ATOM 742 C CA . GLY A 1 94 ? -10.078 -18.922 7.074 1 98.75 94 GLY A CA 1
ATOM 743 C C . GLY A 1 94 ? -9.133 -17.906 6.457 1 98.75 94 GLY A C 1
ATOM 744 O O . GLY A 1 94 ? -8.016 -18.25 6.059 1 98.75 94 GLY A O 1
ATOM 745 N N . MET A 1 95 ? -9.523 -16.688 6.453 1 98.5 95 MET A N 1
ATOM 746 C CA . MET A 1 95 ? -8.688 -15.633 5.871 1 98.5 95 MET A CA 1
ATOM 747 C C . MET A 1 95 ? -7.449 -15.391 6.723 1 98.5 95 MET A C 1
ATOM 749 O O . MET A 1 95 ? -6.355 -15.195 6.191 1 98.5 95 MET A O 1
ATOM 753 N N . MET A 1 96 ? -7.617 -15.391 8.008 1 98.62 96 MET A N 1
ATOM 754 C CA . MET A 1 96 ? -6.484 -15.219 8.914 1 98.62 96 MET A CA 1
ATOM 755 C C . MET A 1 96 ? -5.414 -16.266 8.648 1 98.62 96 MET A C 1
ATOM 757 O O . MET A 1 96 ? -4.227 -15.945 8.547 1 98.62 96 MET A O 1
ATOM 761 N N . THR A 1 97 ? -5.809 -17.469 8.539 1 98.69 97 THR A N 1
ATOM 762 C CA . THR A 1 97 ? -4.895 -18.594 8.312 1 98.69 97 THR A CA 1
ATOM 763 C C . THR A 1 97 ? -4.305 -18.531 6.91 1 98.69 97 THR A C 1
ATOM 765 O O . THR A 1 97 ? -3.117 -18.797 6.719 1 98.69 97 THR A O 1
ATOM 768 N N . PHE A 1 98 ? -5.145 -18.234 5.973 1 98.44 98 PHE A N 1
ATOM 769 C CA . PHE A 1 98 ? -4.664 -18.062 4.605 1 98.44 98 PHE A CA 1
ATOM 770 C C . PHE A 1 98 ? -3.52 -17.062 4.555 1 98.44 98 PHE A C 1
ATOM 772 O O . PHE A 1 98 ? -2.486 -17.312 3.936 1 98.44 98 PHE A O 1
ATOM 779 N N . PHE A 1 99 ? -3.691 -15.922 5.219 1 98.44 99 PHE A N 1
ATOM 780 C CA . PHE A 1 99 ? -2.674 -14.875 5.176 1 98.44 99 PHE A CA 1
ATOM 781 C C . PHE A 1 99 ? -1.399 -15.328 5.875 1 98.44 99 PHE A C 1
ATOM 783 O O . PHE A 1 99 ? -0.295 -14.961 5.473 1 98.44 99 PHE A O 1
ATOM 790 N N . ALA A 1 100 ? -1.499 -16.172 6.863 1 98.56 100 ALA A N 1
ATOM 791 C CA . ALA A 1 100 ? -0.315 -16.734 7.52 1 98.56 100 ALA A CA 1
ATOM 792 C C . ALA A 1 100 ? 0.481 -17.609 6.559 1 98.56 100 ALA A C 1
ATOM 794 O O . ALA A 1 100 ? 1.71 -17.516 6.5 1 98.56 100 ALA A O 1
ATOM 795 N N . PHE A 1 101 ? -0.238 -18.375 5.809 1 98.5 101 PHE A N 1
ATOM 796 C CA . PHE A 1 101 ? 0.429 -19.234 4.836 1 98.5 101 PHE A CA 1
ATOM 797 C C . PHE A 1 101 ? 0.979 -18.406 3.676 1 98.5 101 PHE A C 1
ATOM 799 O O . PHE A 1 101 ? 2.023 -18.75 3.111 1 98.5 101 PHE A O 1
ATOM 806 N N . ASP A 1 102 ? 0.215 -17.391 3.328 1 97.94 102 ASP A N 1
ATOM 807 C CA . ASP A 1 102 ? 0.688 -16.469 2.301 1 97.94 102 ASP A CA 1
ATOM 808 C C . ASP A 1 102 ? 2.014 -15.82 2.705 1 97.94 102 ASP A C 1
ATOM 810 O O . ASP A 1 102 ? 2.914 -15.672 1.878 1 97.94 102 ASP A O 1
ATOM 814 N N . ASN A 1 103 ? 2.164 -15.469 4 1 98.25 103 ASN A N 1
ATOM 815 C CA . ASN A 1 103 ? 3.426 -14.953 4.523 1 98.25 103 ASN A CA 1
ATOM 816 C C . ASN A 1 103 ? 4.527 -16 4.461 1 98.25 103 ASN A C 1
ATOM 818 O O . ASN A 1 103 ? 5.652 -15.711 4.055 1 98.25 103 ASN A O 1
ATOM 822 N N . ALA A 1 104 ? 4.168 -17.203 4.852 1 98.31 104 ALA A N 1
ATOM 823 C CA . ALA A 1 104 ? 5.137 -18.297 4.793 1 98.31 104 ALA A CA 1
ATOM 824 C C . ALA A 1 104 ? 5.629 -18.516 3.363 1 98.31 104 ALA A C 1
ATOM 826 O O . ALA A 1 104 ? 6.824 -18.719 3.139 1 98.31 104 ALA A O 1
ATOM 827 N N . ALA A 1 105 ? 4.727 -18.484 2.438 1 97.94 105 ALA A N 1
ATOM 828 C CA . ALA A 1 105 ? 5.086 -18.656 1.032 1 97.94 105 ALA A CA 1
ATOM 829 C C . ALA A 1 105 ? 6.035 -17.562 0.572 1 97.94 105 ALA A C 1
ATOM 831 O O . ALA A 1 105 ? 6.996 -17.828 -0.151 1 97.94 105 ALA A O 1
ATOM 832 N N . PHE A 1 106 ? 5.789 -16.359 1.001 1 97.94 106 PHE A N 1
ATOM 833 C CA . PHE A 1 106 ? 6.641 -15.234 0.64 1 97.94 106 PHE A CA 1
ATOM 834 C C . PHE A 1 106 ? 8.047 -15.422 1.188 1 97.94 106 PHE A C 1
ATOM 836 O O . PHE A 1 106 ? 9.031 -15.312 0.446 1 97.94 106 PHE A O 1
ATOM 843 N N . PHE A 1 107 ? 8.172 -15.719 2.463 1 98.25 107 PHE A N 1
ATOM 844 C CA . PHE A 1 107 ? 9.469 -15.852 3.104 1 98.25 107 PHE A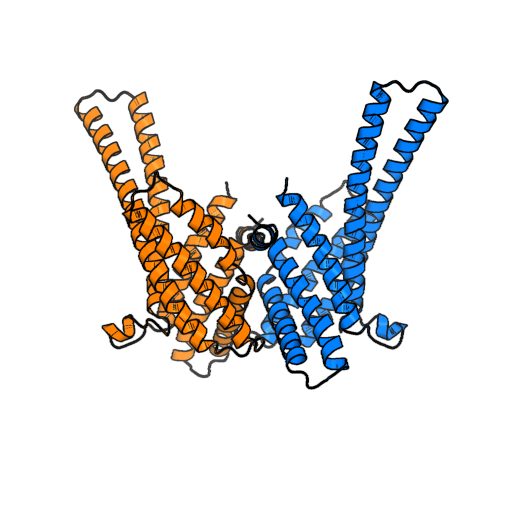 CA 1
ATOM 845 C C . PHE A 1 107 ? 10.234 -17.047 2.549 1 98.25 107 PHE A C 1
ATOM 847 O O . PHE A 1 107 ? 11.461 -17.016 2.457 1 98.25 107 PHE A O 1
ATOM 854 N N . GLY A 1 108 ? 9.484 -18.047 2.152 1 98.06 108 GLY A N 1
ATOM 855 C CA . GLY A 1 108 ? 10.109 -19.203 1.538 1 98.06 108 GLY A CA 1
ATOM 856 C C . GLY A 1 108 ? 10.633 -18.938 0.14 1 98.06 108 GLY A C 1
ATOM 857 O O . GLY A 1 108 ? 11.781 -19.25 -0.175 1 98.06 108 GLY A O 1
ATOM 858 N N . SER A 1 109 ? 9.805 -18.312 -0.661 1 97.31 109 SER A N 1
ATOM 859 C CA . SER A 1 109 ? 10.18 -18.047 -2.045 1 97.31 109 SER A CA 1
ATOM 860 C C . SER A 1 109 ? 11.352 -17.062 -2.119 1 97.31 109 SER A C 1
ATOM 862 O O . SER A 1 109 ? 12.18 -17.156 -3.025 1 97.31 109 SER A O 1
ATOM 864 N N . ALA A 1 110 ? 11.461 -16.188 -1.178 1 96.62 110 ALA A N 1
ATOM 865 C CA . ALA A 1 110 ? 12.539 -15.195 -1.126 1 96.62 110 ALA A CA 1
ATOM 866 C C . ALA A 1 110 ? 13.773 -15.773 -0.437 1 96.62 110 ALA A C 1
ATOM 868 O O . ALA A 1 110 ? 14.789 -15.086 -0.294 1 96.62 110 ALA A O 1
ATOM 869 N N . LYS A 1 111 ? 13.656 -17 0.075 1 96.69 111 LYS A N 1
ATOM 870 C CA . LYS A 1 111 ? 14.75 -17.719 0.725 1 96.69 111 LYS A CA 1
ATOM 871 C C . LYS A 1 111 ? 15.148 -17.047 2.031 1 96.69 111 LYS A C 1
ATOM 873 O O . LYS A 1 111 ? 16.328 -17.031 2.402 1 96.69 111 LYS A O 1
ATOM 878 N N . VAL A 1 112 ? 14.227 -16.375 2.627 1 97.56 112 VAL A N 1
ATOM 879 C CA . VAL A 1 112 ? 14.43 -15.773 3.938 1 97.56 112 VAL A CA 1
ATOM 880 C C . VAL A 1 112 ? 14.32 -16.844 5.023 1 97.56 112 VAL A C 1
ATOM 882 O O . VAL A 1 112 ? 15.094 -16.844 5.98 1 97.56 112 VAL A O 1
ATOM 885 N N . LEU A 1 113 ? 13.359 -17.766 4.844 1 97.25 113 LEU A N 1
ATOM 886 C CA . LEU A 1 113 ? 13.148 -18.891 5.738 1 97.25 113 LEU A CA 1
ATOM 887 C C . LEU A 1 113 ? 13.148 -20.203 4.961 1 97.25 113 LEU A C 1
ATOM 889 O O . LEU A 1 113 ? 12.812 -20.234 3.775 1 97.25 113 LEU A O 1
ATOM 893 N N . PRO A 1 114 ? 13.617 -21.234 5.613 1 96.56 114 PRO A N 1
ATOM 894 C CA . PRO A 1 114 ? 13.617 -22.531 4.945 1 96.56 114 PRO A CA 1
ATOM 895 C C . PRO A 1 114 ? 12.227 -23.172 4.895 1 96.56 114 PRO A C 1
ATOM 897 O O . PRO A 1 114 ? 12.008 -24.234 5.48 1 96.56 114 PRO A O 1
ATOM 900 N N . ILE A 1 115 ? 11.312 -22.547 4.211 1 97.62 115 ILE A N 1
ATOM 901 C CA . ILE A 1 115 ? 9.93 -22.984 4.047 1 97.62 115 ILE A CA 1
ATOM 902 C C . ILE A 1 115 ? 9.672 -23.359 2.59 1 97.62 115 ILE A C 1
ATOM 904 O O . ILE A 1 115 ? 10.133 -22.656 1.675 1 97.62 115 ILE A O 1
ATOM 908 N N . ASP A 1 116 ? 9.008 -24.438 2.453 1 97.94 116 ASP A N 1
ATOM 909 C CA . ASP A 1 116 ? 8.555 -24.828 1.12 1 97.94 116 ASP A CA 1
ATOM 910 C C . ASP A 1 116 ? 7.395 -23.938 0.661 1 97.94 116 ASP A C 1
ATOM 912 O O . ASP A 1 116 ? 6.25 -24.156 1.062 1 97.94 116 ASP A O 1
ATOM 916 N N . SER A 1 117 ? 7.711 -23.047 -0.152 1 97.56 117 SER A N 1
ATOM 917 C CA . SER A 1 117 ? 6.73 -22.062 -0.6 1 97.56 117 SER A CA 1
ATOM 918 C C . SER A 1 117 ? 5.555 -22.734 -1.306 1 97.56 117 SER A C 1
ATOM 920 O O . SER A 1 117 ? 4.406 -22.312 -1.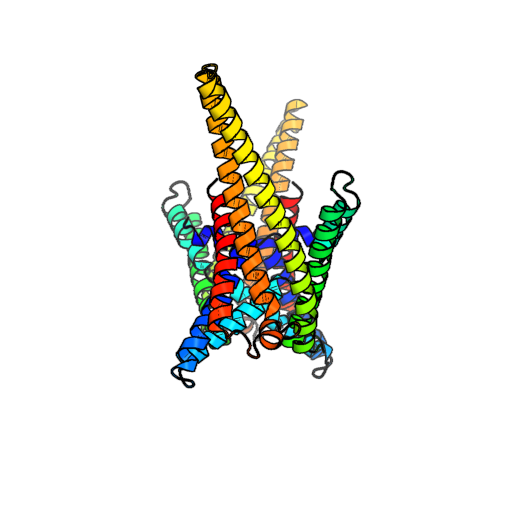134 1 97.56 117 SER A O 1
ATOM 922 N N . ALA A 1 118 ? 5.801 -23.734 -2.086 1 96.81 118 ALA A N 1
ATOM 923 C CA . ALA A 1 118 ? 4.742 -24.438 -2.809 1 96.81 118 ALA A CA 1
ATOM 924 C C . ALA A 1 118 ? 3.775 -25.109 -1.844 1 96.81 118 ALA A C 1
ATOM 926 O O . ALA A 1 118 ? 2.557 -25.062 -2.033 1 96.81 118 ALA A O 1
ATOM 927 N N . GLN A 1 119 ? 4.324 -25.688 -0.827 1 98 119 GLN A N 1
ATOM 928 C CA . GLN A 1 119 ? 3.482 -26.344 0.173 1 98 119 GLN A CA 1
ATOM 929 C C . GLN A 1 119 ? 2.662 -25.312 0.951 1 98 119 GLN A C 1
ATOM 931 O O . GLN A 1 119 ? 1.5 -25.562 1.277 1 98 119 GLN A O 1
ATOM 936 N N . ALA A 1 120 ? 3.309 -24.25 1.287 1 98.06 120 ALA A N 1
ATOM 937 C CA . ALA A 1 120 ? 2.598 -23.172 1.984 1 98.06 120 ALA A CA 1
ATOM 938 C C . ALA A 1 120 ? 1.431 -22.656 1.149 1 98.06 120 ALA A C 1
ATOM 940 O O . ALA A 1 120 ? 0.336 -22.438 1.673 1 98.06 120 ALA A O 1
ATOM 941 N N . MET A 1 121 ? 1.646 -22.5 -0.134 1 97.31 121 MET A N 1
ATOM 942 C CA . MET A 1 121 ? 0.595 -22.031 -1.03 1 97.31 121 MET A CA 1
ATOM 943 C C . MET A 1 121 ? -0.544 -23.047 -1.111 1 97.31 121 MET A C 1
ATOM 945 O O . MET A 1 121 ? -1.716 -22.672 -1.144 1 97.31 121 MET A O 1
ATOM 949 N N . LYS A 1 122 ? -0.168 -24.297 -1.161 1 97.62 122 LYS A N 1
ATOM 950 C CA . LYS A 1 122 ? -1.164 -25.375 -1.182 1 97.62 122 LYS A CA 1
ATOM 951 C C . LYS A 1 122 ? -2.037 -25.328 0.068 1 97.62 122 LYS A C 1
ATOM 953 O O . LYS A 1 122 ? -3.268 -25.359 -0.025 1 97.62 122 LYS A O 1
ATOM 958 N N . ASN A 1 123 ? -1.396 -25.234 1.205 1 98.06 123 ASN A N 1
ATOM 959 C CA . ASN A 1 123 ? -2.127 -25.188 2.467 1 98.06 123 ASN A CA 1
ATOM 960 C C . ASN A 1 123 ? -2.996 -23.938 2.564 1 98.06 123 ASN A C 1
ATOM 962 O O . ASN A 1 123 ? -4.152 -24.016 2.984 1 98.06 123 ASN A O 1
ATOM 966 N N . GLY A 1 124 ? -2.436 -22.844 2.188 1 98.06 124 GLY A N 1
ATOM 967 C CA . GLY A 1 124 ? -3.207 -21.609 2.203 1 98.06 124 GLY A CA 1
ATOM 968 C C . GLY A 1 124 ? -4.418 -21.656 1.294 1 98.06 124 GLY A C 1
ATOM 969 O O . GLY A 1 124 ? -5.469 -21.094 1.626 1 98.06 124 GLY A O 1
ATOM 970 N N . GLY A 1 125 ? -4.266 -22.328 0.195 1 97.62 125 GLY A N 1
ATOM 971 C CA . GLY A 1 125 ? -5.355 -22.453 -0.76 1 97.62 125 GLY A CA 1
ATOM 972 C C . GLY A 1 125 ? -6.598 -23.094 -0.173 1 97.62 125 GLY A C 1
ATOM 973 O O . GLY A 1 125 ? -7.719 -22.688 -0.482 1 97.62 125 GLY A O 1
ATOM 974 N N . TYR A 1 126 ? -6.441 -24.062 0.709 1 98.19 126 TYR A N 1
ATOM 975 C CA . TYR A 1 126 ? -7.578 -24.703 1.354 1 98.19 126 TYR A CA 1
ATOM 976 C C . TYR A 1 126 ? -8.359 -23.719 2.207 1 98.19 126 TYR A C 1
ATOM 978 O O . TYR A 1 126 ? -9.594 -23.672 2.143 1 98.19 126 TYR A O 1
ATOM 986 N N . PHE A 1 127 ? -7.609 -23 2.949 1 98.56 127 PHE A N 1
ATOM 987 C CA . PHE A 1 127 ? -8.25 -22.062 3.867 1 98.56 127 PHE A CA 1
ATOM 988 C C . PHE A 1 127 ? -8.891 -20.906 3.109 1 98.56 127 PHE A C 1
ATOM 990 O O . PHE A 1 127 ? -9.961 -20.422 3.48 1 98.56 127 PHE A O 1
ATOM 997 N N . TRP A 1 128 ? -8.234 -20.5 2.072 1 98.56 128 TRP A N 1
ATOM 998 C CA . TRP A 1 128 ? -8.789 -19.438 1.239 1 98.56 128 TRP A CA 1
ATOM 999 C C . TRP A 1 128 ? -10.102 -19.875 0.594 1 98.56 128 TRP A C 1
ATOM 1001 O O . TRP A 1 128 ? -11.078 -19.125 0.569 1 98.56 128 TRP A O 1
ATOM 1011 N N . PHE A 1 129 ? -10.125 -21.109 0.096 1 98.62 129 PHE A N 1
ATOM 1012 C CA . PHE A 1 129 ? -11.328 -21.656 -0.527 1 98.62 129 PHE A CA 1
ATOM 1013 C C . PHE A 1 129 ? -12.469 -21.734 0.476 1 98.62 129 PHE A C 1
ATOM 1015 O O . PHE A 1 129 ? -13.594 -21.312 0.182 1 98.62 129 PHE A O 1
ATOM 1022 N N . CYS A 1 130 ? -12.203 -22.203 1.647 1 98.5 130 CYS A N 1
ATOM 1023 C CA . CYS A 1 130 ? -13.211 -22.312 2.695 1 98.5 130 CYS A CA 1
ATOM 1024 C C . CYS A 1 130 ? -13.758 -20.938 3.059 1 98.5 130 CYS A C 1
ATOM 1026 O O . CYS A 1 130 ? -14.977 -20.766 3.211 1 98.5 130 CYS A O 1
ATOM 1028 N N . ALA A 1 131 ? -12.875 -19.984 3.215 1 98.75 131 ALA A N 1
ATOM 1029 C CA . ALA A 1 131 ? -13.289 -18.625 3.531 1 98.75 131 ALA A CA 1
ATOM 1030 C C . ALA A 1 131 ? -14.211 -18.062 2.453 1 98.75 131 ALA A C 1
ATOM 1032 O O . ALA A 1 131 ? -15.203 -17.391 2.758 1 98.75 131 ALA A O 1
ATOM 1033 N N . ASN A 1 132 ? -13.914 -18.406 1.207 1 98.62 132 ASN A N 1
ATOM 1034 C CA . ASN A 1 132 ? -14.688 -17.859 0.103 1 98.62 132 ASN A CA 1
ATOM 1035 C C . ASN A 1 132 ? -16.047 -18.531 -0.016 1 98.62 132 ASN A C 1
ATOM 1037 O O . ASN A 1 132 ? -17.016 -17.922 -0.465 1 98.62 132 ASN A O 1
ATOM 1041 N N . ILE A 1 133 ? -16.172 -19.75 0.406 1 98.75 133 ILE A N 1
ATOM 1042 C CA . ILE A 1 133 ? -17.484 -20.391 0.457 1 98.75 133 ILE A CA 1
ATOM 1043 C C . ILE A 1 133 ? -18.391 -19.641 1.434 1 98.75 133 ILE A C 1
ATOM 1045 O O . ILE A 1 133 ? -19.516 -19.281 1.096 1 98.75 133 ILE A O 1
ATOM 1049 N N . ALA A 1 134 ? -17.859 -19.406 2.604 1 98.75 134 ALA A N 1
ATOM 1050 C CA . ALA A 1 134 ? -18.625 -18.688 3.619 1 98.75 134 ALA A CA 1
ATOM 1051 C C . ALA A 1 134 ? -18.984 -17.281 3.146 1 98.75 134 ALA A C 1
ATOM 1053 O O . ALA A 1 134 ? -20.109 -16.828 3.314 1 98.75 134 ALA A O 1
ATOM 1054 N N . ALA A 1 135 ? -18.047 -16.641 2.527 1 98.56 135 ALA A N 1
ATOM 1055 C CA . ALA A 1 135 ? -18.266 -15.281 2.025 1 98.56 135 ALA A CA 1
ATOM 1056 C C . ALA A 1 135 ? -19.375 -15.266 0.971 1 98.56 135 ALA A C 1
ATOM 1058 O O . ALA A 1 135 ? -20.203 -14.359 0.951 1 98.56 135 ALA A O 1
ATOM 1059 N N . PHE A 1 136 ? -19.344 -16.234 0.121 1 98.69 136 PHE A N 1
ATOM 1060 C CA . PHE A 1 136 ? -20.344 -16.312 -0.931 1 98.69 136 PHE A CA 1
ATOM 1061 C C . PHE A 1 136 ? -21.75 -16.469 -0.335 1 98.69 136 PHE A C 1
ATOM 1063 O O . PHE A 1 136 ? -22.672 -15.766 -0.738 1 98.69 136 PHE A O 1
ATOM 1070 N N . ILE A 1 137 ? -21.891 -17.344 0.607 1 98.69 137 ILE A N 1
ATOM 1071 C CA . ILE A 1 137 ? -23.188 -17.594 1.229 1 98.69 137 ILE A CA 1
ATOM 1072 C C . ILE A 1 137 ? -23.672 -16.328 1.936 1 98.69 137 ILE A C 1
ATOM 1074 O O . ILE A 1 137 ? -24.828 -15.922 1.789 1 98.69 137 ILE A O 1
ATOM 1078 N N . LEU A 1 138 ? -22.797 -15.672 2.666 1 98.12 138 LEU A N 1
ATOM 1079 C CA . LEU A 1 138 ? -23.125 -14.453 3.387 1 98.12 138 LEU A CA 1
ATOM 1080 C C . LEU A 1 138 ? -23.594 -13.359 2.426 1 98.12 138 LEU A C 1
ATOM 1082 O O . LEU A 1 138 ? -24.625 -12.719 2.656 1 98.12 138 LEU A O 1
ATOM 1086 N N . ASN A 1 139 ? -22.859 -13.219 1.34 1 98.38 139 ASN A N 1
ATOM 1087 C CA . ASN A 1 139 ? -23.188 -12.172 0.38 1 98.38 139 ASN A CA 1
ATOM 1088 C C . ASN A 1 139 ? -24.469 -12.492 -0.377 1 98.38 139 ASN A C 1
ATOM 1090 O O . ASN A 1 139 ? -25.25 -11.594 -0.7 1 98.38 139 ASN A O 1
ATOM 1094 N N . PHE A 1 140 ? -24.641 -13.742 -0.625 1 98.31 140 PHE A N 1
ATOM 1095 C CA . PHE A 1 140 ? -25.859 -14.148 -1.305 1 98.31 140 PHE A CA 1
ATOM 1096 C C . PHE A 1 140 ? -27.094 -13.891 -0.43 1 98.31 140 PHE A C 1
ATOM 1098 O O . PHE A 1 140 ? -28.109 -13.383 -0.909 1 98.31 140 PHE A O 1
ATOM 1105 N N . GLN A 1 141 ? -27 -14.211 0.819 1 97.62 141 GLN A N 1
ATOM 1106 C CA . GLN A 1 141 ? -28.094 -13.953 1.754 1 97.62 141 GLN A CA 1
ATOM 1107 C C . GLN A 1 141 ? -28.359 -12.461 1.887 1 97.62 141 GLN A C 1
ATOM 1109 O O . GLN A 1 141 ? -29.516 -12.039 1.968 1 97.62 141 GLN A O 1
ATOM 1114 N N . ALA A 1 142 ? -27.344 -11.711 1.946 1 97.06 142 ALA A N 1
ATOM 1115 C CA . ALA A 1 142 ? -27.5 -10.258 2.035 1 97.06 142 ALA A CA 1
ATOM 1116 C C . ALA A 1 142 ? -28.203 -9.711 0.803 1 97.06 142 ALA A C 1
ATOM 1118 O O . ALA A 1 142 ? -29.047 -8.812 0.912 1 97.06 142 ALA A O 1
ATOM 1119 N N . LEU A 1 143 ? -27.875 -10.211 -0.365 1 98.06 143 LEU A N 1
ATOM 1120 C CA . LEU A 1 143 ? -28.531 -9.805 -1.603 1 98.06 143 LEU A CA 1
ATOM 1121 C C . LEU A 1 143 ? -30 -10.172 -1.582 1 98.06 143 LEU A C 1
ATOM 1123 O O . LEU A 1 143 ? -30.859 -9.367 -1.975 1 98.06 143 LEU A O 1
ATOM 1127 N N . GLN A 1 144 ? -30.312 -11.328 -1.08 1 97.5 144 GLN A N 1
ATOM 1128 C CA . GLN A 1 144 ? -31.703 -11.789 -0.994 1 97.5 144 GLN A CA 1
ATOM 1129 C C . GLN A 1 144 ? -32.5 -10.898 -0.056 1 97.5 144 GLN A C 1
ATOM 1131 O O . GLN A 1 144 ? -33.656 -10.578 -0.342 1 97.5 144 GLN A O 1
ATOM 1136 N N . LYS A 1 145 ? -31.938 -10.562 1.026 1 96.19 145 LYS A N 1
ATOM 1137 C CA . LYS A 1 145 ? -32.625 -9.703 1.988 1 96.19 145 LYS A CA 1
ATOM 1138 C C . LYS A 1 145 ? -33 -8.359 1.359 1 96.19 145 LYS A C 1
ATOM 1140 O O . LYS A 1 145 ? -34.094 -7.859 1.566 1 96.19 145 LYS A O 1
ATOM 1145 N N . GLU A 1 146 ? -32.094 -7.812 0.558 1 96.69 146 GLU A N 1
ATOM 1146 C CA . GLU A 1 146 ? -32.375 -6.539 -0.101 1 96.69 146 GLU A CA 1
ATOM 1147 C C . GLU A 1 146 ? -33.438 -6.703 -1.18 1 96.69 146 GLU A C 1
ATOM 1149 O O . GLU A 1 146 ? -34.25 -5.801 -1.395 1 96.69 146 GLU A O 1
ATOM 1154 N N . ALA A 1 147 ? -33.375 -7.809 -1.82 1 96.5 147 ALA A N 1
ATOM 1155 C CA . ALA A 1 147 ? -34.375 -8.086 -2.838 1 96.5 147 ALA A CA 1
ATOM 1156 C C . ALA A 1 147 ? -35.781 -8.211 -2.217 1 96.5 147 ALA A C 1
ATOM 1158 O O . ALA A 1 147 ? -36.75 -7.699 -2.766 1 96.5 147 ALA A O 1
ATOM 1159 N N . ASP A 1 148 ? -35.875 -8.82 -1.096 1 97 148 ASP A N 1
ATOM 1160 C CA . ASP A 1 148 ? -37.125 -8.969 -0.381 1 97 148 ASP A CA 1
ATOM 1161 C C . ASP A 1 148 ? -37.656 -7.613 0.084 1 97 148 ASP A C 1
ATOM 1163 O O . ASP A 1 148 ? -38.844 -7.348 -0.006 1 97 148 ASP A O 1
ATOM 1167 N N . LYS A 1 149 ? -36.75 -6.824 0.575 1 96.38 149 LYS A N 1
ATOM 1168 C CA . LYS A 1 149 ? -37.125 -5.48 1 1 96.38 149 LYS A CA 1
ATOM 1169 C C . LYS A 1 149 ? -37.688 -4.68 -0.163 1 96.38 149 LYS A C 1
ATOM 1171 O O . LYS A 1 149 ? -38.719 -3.986 -0.006 1 96.38 149 LYS A O 1
ATOM 1176 N N . GLU A 1 150 ? -37.062 -4.762 -1.28 1 96.31 150 GLU A N 1
ATOM 1177 C CA . GLU A 1 150 ? -37.531 -4.047 -2.465 1 96.31 150 GLU A CA 1
ATOM 1178 C C . GLU A 1 150 ? -38.906 -4.531 -2.891 1 96.31 150 GLU A C 1
ATOM 1180 O O . GLU A 1 150 ? -39.781 -3.723 -3.219 1 96.31 150 GLU A O 1
ATOM 1185 N N . ALA A 1 151 ? -39.094 -5.809 -2.895 1 96.31 151 ALA A N 1
ATOM 1186 C CA . ALA A 1 151 ? -40.375 -6.406 -3.283 1 96.31 151 ALA A CA 1
ATOM 1187 C C . ALA A 1 151 ? -41.5 -5.938 -2.365 1 96.31 151 ALA A C 1
ATOM 1189 O O . ALA A 1 151 ? -42.594 -5.648 -2.826 1 96.31 151 ALA A O 1
ATOM 1190 N N . LYS A 1 152 ? -41.188 -5.832 -1.118 1 96.75 152 LYS A N 1
ATOM 1191 C CA . LYS A 1 152 ? -42.188 -5.375 -0.152 1 96.75 152 LYS A CA 1
ATOM 1192 C C . LYS A 1 152 ? -42.562 -3.924 -0.414 1 96.75 152 LYS A C 1
ATOM 1194 O O . LYS A 1 152 ? -43.75 -3.568 -0.326 1 96.75 152 LYS A O 1
ATOM 1199 N N . LEU A 1 153 ? -41.625 -3.129 -0.746 1 96.12 153 LEU A N 1
ATOM 1200 C CA . LEU A 1 153 ? -41.875 -1.72 -1.013 1 96.12 153 LEU A CA 1
ATOM 1201 C C . LEU A 1 153 ? -42.719 -1.555 -2.266 1 96.12 153 LEU A C 1
ATOM 1203 O O . LEU A 1 153 ? -43.656 -0.724 -2.295 1 96.12 153 LEU A O 1
ATOM 1207 N N . HIS A 1 154 ? -42.469 -2.336 -3.234 1 95.31 154 HIS A N 1
ATOM 1208 C CA . HIS A 1 154 ? -43.281 -2.303 -4.449 1 95.31 154 HIS A CA 1
ATOM 1209 C C . HIS A 1 154 ? -44.719 -2.771 -4.18 1 95.31 154 HIS A C 1
ATOM 1211 O O . HIS A 1 154 ? -45.656 -2.23 -4.742 1 95.31 154 HIS A O 1
ATOM 1217 N N . GLN A 1 155 ? -44.844 -3.703 -3.354 1 95.56 155 GLN A N 1
ATOM 1218 C CA . GLN A 1 155 ? -46.156 -4.207 -2.986 1 95.56 155 GLN A CA 1
ATOM 1219 C C . GLN A 1 155 ? -46.969 -3.141 -2.252 1 95.56 155 GLN A C 1
ATOM 1221 O O . GLN A 1 155 ? -48.156 -2.973 -2.51 1 95.56 155 GLN A O 1
ATOM 1226 N N . ILE A 1 156 ? -46.281 -2.441 -1.367 1 95.38 156 ILE A N 1
ATOM 1227 C CA . ILE A 1 156 ? -46.938 -1.366 -0.629 1 95.38 156 ILE A CA 1
ATOM 1228 C C . ILE A 1 156 ? -47.406 -0.281 -1.599 1 95.38 156 ILE A C 1
ATOM 1230 O O . ILE A 1 156 ? -48.531 0.218 -1.496 1 95.38 156 ILE A O 1
ATOM 1234 N N . LEU A 1 157 ? -46.562 0.065 -2.5 1 93.94 157 LEU A N 1
ATOM 1235 C CA . LEU A 1 157 ? -46.875 1.089 -3.49 1 93.94 157 LEU A CA 1
ATOM 1236 C C . LEU A 1 157 ? -48.062 0.671 -4.344 1 93.94 157 LEU A C 1
ATOM 1238 O O . LEU A 1 157 ? -48.969 1.465 -4.57 1 93.94 157 LEU A O 1
ATOM 1242 N N . GLU A 1 158 ? -48.125 -0.518 -4.789 1 93.81 158 GLU A N 1
ATOM 1243 C CA . GLU A 1 158 ? -49.188 -1.033 -5.629 1 93.81 158 GLU A CA 1
ATOM 1244 C C . GLU A 1 158 ? -50.5 -1.108 -4.859 1 93.81 158 GLU A C 1
ATOM 1246 O O . GLU A 1 158 ? -51.562 -0.8 -5.406 1 93.81 158 GLU A O 1
ATOM 1251 N N . THR A 1 159 ? -50.406 -1.542 -3.623 1 94.69 159 THR A N 1
ATOM 1252 C CA . THR A 1 159 ? -51.594 -1.659 -2.787 1 94.69 159 THR A CA 1
ATOM 1253 C C . THR A 1 159 ? -52.219 -0.288 -2.529 1 94.69 159 THR A C 1
ATOM 1255 O O . THR A 1 159 ? -53.438 -0.119 -2.641 1 94.69 159 THR A O 1
ATOM 1258 N N . LYS A 1 160 ? -51.344 0.679 -2.236 1 93.06 160 LYS A N 1
ATOM 1259 C CA . LYS A 1 160 ? -51.844 2.025 -1.973 1 93.06 160 LYS A CA 1
ATOM 1260 C C . LYS A 1 160 ? -52.406 2.664 -3.24 1 93.06 160 LYS A C 1
ATOM 1262 O O . LYS A 1 160 ? -53.375 3.441 -3.182 1 93.06 160 LYS A O 1
ATOM 1267 N N . LYS A 1 161 ? -51.875 2.426 -4.391 1 92.5 161 LYS A N 1
ATOM 1268 C CA . LYS A 1 161 ? -52.375 2.902 -5.668 1 92.5 161 LYS A CA 1
ATOM 1269 C C . LYS A 1 161 ? -53.75 2.293 -5.961 1 92.5 161 LYS A C 1
ATOM 1271 O O . LYS A 1 161 ? -54.688 3 -6.371 1 92.5 161 LYS A O 1
ATOM 1276 N N . ALA A 1 162 ? -53.844 0.957 -5.738 1 93 162 ALA A N 1
ATOM 1277 C CA . ALA A 1 162 ? -55.094 0.227 -6.012 1 93 162 ALA A CA 1
ATOM 1278 C C . ALA A 1 162 ? -56.219 0.71 -5.109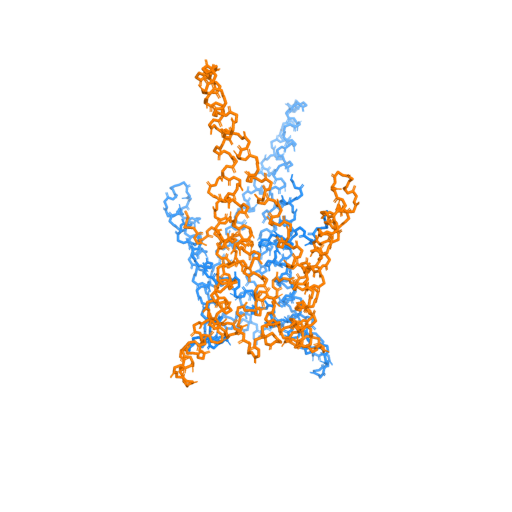 1 93 162 ALA A C 1
ATOM 1280 O O . ALA A 1 162 ? -57.375 0.774 -5.535 1 93 162 ALA A O 1
ATOM 1281 N N . GLU A 1 163 ? -55.781 1.125 -3.877 1 93.44 163 GLU A N 1
ATOM 1282 C CA . GLU A 1 163 ? -56.781 1.577 -2.902 1 93.44 163 GLU A CA 1
ATOM 1283 C C . GLU A 1 163 ? -57 3.082 -3.006 1 93.44 163 GLU A C 1
ATOM 1285 O O . GLU A 1 163 ? -57.844 3.639 -2.289 1 93.44 163 GLU A O 1
ATOM 1290 N N . MET A 1 164 ? -56.281 3.758 -3.951 1 92.38 164 MET A N 1
ATOM 1291 C CA . MET A 1 164 ? -56.406 5.195 -4.176 1 92.38 164 MET A CA 1
ATOM 1292 C C . MET A 1 164 ? -56.125 5.969 -2.893 1 92.38 164 MET A C 1
ATOM 1294 O O . MET A 1 164 ? -56.781 6.977 -2.611 1 92.38 164 MET A O 1
ATOM 1298 N N . THR A 1 165 ? -55.219 5.488 -2.123 1 91.88 165 THR A N 1
ATOM 1299 C CA . THR A 1 165 ? -54.844 6.121 -0.865 1 91.88 165 THR A CA 1
ATOM 1300 C C . THR A 1 165 ? -53.438 6.668 -0.94 1 91.88 165 THR A C 1
ATOM 1302 O O . THR A 1 165 ? -52.844 7.07 0.075 1 91.88 165 THR A O 1
ATOM 1305 N N . LEU A 1 166 ? -52.906 6.68 -2.098 1 90.06 166 LEU A N 1
ATOM 1306 C CA . LEU A 1 166 ? -51.531 7.121 -2.295 1 90.06 166 LEU A CA 1
ATOM 1307 C C . LEU A 1 166 ? -51.469 8.641 -2.41 1 90.06 166 LEU A C 1
ATOM 1309 O O . LEU A 1 166 ? -51.875 9.211 -3.42 1 90.06 166 LEU A O 1
ATOM 1313 N N . SER A 1 167 ? -51.062 9.172 -1.381 1 92.44 167 SER A N 1
ATOM 1314 C CA . SER A 1 167 ? -50.844 10.609 -1.468 1 92.44 167 SER A CA 1
ATOM 1315 C C . SER A 1 167 ? -49.531 10.914 -2.205 1 92.44 167 SER A C 1
ATOM 1317 O O . SER A 1 167 ? -48.688 10.047 -2.34 1 92.44 167 SER A O 1
ATOM 1319 N N . SER A 1 168 ? -49.406 12.125 -2.646 1 90.88 168 SER A N 1
ATOM 1320 C CA . SER A 1 168 ? -48.188 12.531 -3.344 1 90.88 168 SER A CA 1
ATOM 1321 C C . SER A 1 168 ? -46.969 12.445 -2.432 1 90.88 168 SER A C 1
ATOM 1323 O O . SER A 1 168 ? -45.875 12.039 -2.863 1 90.88 168 SER A O 1
ATOM 1325 N N . GLU A 1 169 ? -47.156 12.773 -1.192 1 92.88 169 GLU A N 1
ATOM 1326 C CA . GLU A 1 169 ? -46.094 12.734 -0.212 1 92.88 169 GLU A CA 1
ATOM 1327 C C . GLU A 1 169 ? -45.656 11.305 0.072 1 92.88 169 GLU A C 1
ATOM 1329 O O . GLU A 1 169 ? -44.469 11.016 0.161 1 92.88 169 GLU A O 1
ATOM 1334 N N . THR A 1 170 ? -46.625 10.477 0.203 1 92 170 THR A N 1
ATOM 1335 C CA . THR A 1 170 ? -46.344 9.07 0.472 1 92 170 THR A CA 1
ATOM 1336 C C . THR A 1 170 ? -45.688 8.414 -0.735 1 92 170 THR A C 1
ATOM 1338 O O . THR A 1 170 ? -44.812 7.574 -0.582 1 92 170 THR A O 1
ATOM 1341 N N . ALA A 1 171 ? -46.125 8.758 -1.904 1 91.5 171 ALA A N 1
ATOM 1342 C CA . ALA A 1 171 ? -45.531 8.227 -3.135 1 91.5 171 ALA A CA 1
ATOM 1343 C C . ALA A 1 171 ? -44.062 8.625 -3.264 1 91.5 171 ALA A C 1
ATOM 1345 O O . ALA A 1 171 ? -43.219 7.793 -3.609 1 91.5 171 ALA A O 1
ATOM 1346 N N . ASP A 1 172 ? -43.781 9.867 -2.93 1 94.19 172 ASP A N 1
ATOM 1347 C CA . ASP A 1 172 ? -42.406 10.359 -3.002 1 94.19 172 ASP A CA 1
ATOM 1348 C C . ASP A 1 172 ? -41.531 9.641 -2 1 94.19 172 ASP A C 1
ATOM 1350 O O . ASP A 1 172 ? -40.375 9.289 -2.316 1 94.19 172 ASP A O 1
ATOM 1354 N N . ASP A 1 173 ? -42.031 9.422 -0.855 1 94.94 173 ASP A N 1
ATOM 1355 C CA . ASP A 1 173 ? -41.281 8.75 0.193 1 94.94 173 ASP A CA 1
ATOM 1356 C C . ASP A 1 173 ? -41 7.297 -0.192 1 94.94 173 ASP A C 1
ATOM 1358 O O . ASP A 1 173 ? -39.875 6.816 -0.008 1 94.94 173 ASP A O 1
ATOM 1362 N N . LEU A 1 174 ? -42 6.664 -0.742 1 93.81 174 LEU A N 1
ATOM 1363 C CA . LEU A 1 174 ? -41.844 5.266 -1.136 1 93.81 174 LEU A CA 1
ATOM 1364 C C . LEU A 1 174 ? -40.875 5.141 -2.287 1 93.81 174 LEU A C 1
ATOM 1366 O O . LEU A 1 174 ? -40.062 4.199 -2.326 1 93.81 174 LEU A O 1
ATOM 1370 N N . LEU A 1 175 ? -40.906 6.059 -3.152 1 94.12 175 LEU A N 1
ATOM 1371 C CA . LEU A 1 175 ? -40 6.031 -4.289 1 94.12 175 LEU A CA 1
ATOM 1372 C C . LEU A 1 175 ? -38.562 6.266 -3.838 1 94.12 175 LEU A C 1
ATOM 1374 O O . LEU A 1 175 ? -37.625 5.648 -4.367 1 94.12 175 LEU A O 1
ATOM 1378 N N . LYS A 1 176 ? -38.344 7.102 -2.855 1 96.31 176 LYS A N 1
ATOM 1379 C CA . LYS A 1 176 ? -37 7.332 -2.289 1 96.31 176 LYS A CA 1
ATOM 1380 C C . LYS A 1 176 ? -36.469 6.074 -1.608 1 96.31 176 LYS A C 1
ATOM 1382 O O . LYS A 1 176 ? -35.312 5.75 -1.725 1 96.31 176 LYS A O 1
ATOM 1387 N N . GLN A 1 177 ? -37.375 5.406 -0.935 1 96.25 177 GLN A N 1
ATOM 1388 C CA . GLN A 1 177 ? -37 4.164 -0.275 1 96.25 177 GLN A CA 1
ATOM 1389 C C . GLN A 1 177 ? -36.625 3.094 -1.294 1 96.25 177 GLN A C 1
ATOM 1391 O O . GLN A 1 177 ? -35.625 2.357 -1.101 1 96.25 177 GLN A O 1
ATOM 1396 N N . ILE A 1 178 ? -37.344 3.006 -2.309 1 96.19 178 ILE A N 1
ATOM 1397 C CA . ILE A 1 178 ? -37.094 2.027 -3.357 1 96.19 178 ILE A CA 1
ATOM 1398 C C . ILE A 1 178 ? -35.75 2.322 -4.008 1 96.19 178 ILE A C 1
ATOM 1400 O O . ILE A 1 178 ? -34.938 1.409 -4.238 1 96.19 178 ILE A O 1
ATOM 1404 N N . ASP A 1 179 ? -35.5 3.586 -4.238 1 96.5 179 ASP A N 1
ATOM 1405 C CA . ASP A 1 179 ? -34.188 3.986 -4.809 1 96.5 179 ASP A CA 1
ATOM 1406 C C . ASP A 1 179 ? -33.062 3.6 -3.889 1 96.5 179 ASP A C 1
ATOM 1408 O O . ASP A 1 179 ? -32 3.121 -4.355 1 96.5 179 ASP A O 1
ATOM 1412 N N . ALA A 1 180 ? -33.25 3.77 -2.643 1 96.25 180 ALA A N 1
ATOM 1413 C CA . ALA A 1 180 ? -32.219 3.439 -1.661 1 96.25 180 ALA A CA 1
ATOM 1414 C C . ALA A 1 180 ? -31.938 1.936 -1.625 1 96.25 180 ALA A C 1
ATOM 1416 O O . ALA A 1 180 ? -30.797 1.501 -1.565 1 96.25 180 ALA A O 1
ATOM 1417 N N . VAL A 1 181 ? -33 1.235 -1.699 1 96.56 181 VAL A N 1
ATOM 1418 C CA . VAL A 1 181 ? -32.875 -0.217 -1.635 1 96.56 181 VAL A CA 1
ATOM 1419 C C . VAL A 1 181 ? -32.25 -0.74 -2.926 1 96.56 181 VAL A C 1
ATOM 1421 O O . VAL A 1 181 ? -31.469 -1.696 -2.904 1 96.56 181 VAL A O 1
ATOM 1424 N N . GLN A 1 182 ? -32.625 -0.174 -4.012 1 96.31 182 GLN A N 1
ATOM 1425 C CA . GLN A 1 182 ? -32.031 -0.582 -5.289 1 96.31 182 GLN A CA 1
ATOM 1426 C C . GLN A 1 182 ? -30.531 -0.311 -5.32 1 96.31 182 GLN A C 1
ATOM 1428 O O . GLN A 1 182 ? -29.766 -1.113 -5.852 1 96.31 182 GLN A O 1
ATOM 1433 N N . SER A 1 183 ? -30.141 0.795 -4.77 1 95.5 183 SER A N 1
ATOM 1434 C CA . SER A 1 183 ? -28.719 1.113 -4.664 1 95.5 183 SER A CA 1
ATOM 1435 C C . SER A 1 183 ? -27.984 0.12 -3.762 1 95.5 183 SER A C 1
ATOM 1437 O O . SER A 1 183 ? -26.875 -0.32 -4.074 1 95.5 183 SER A O 1
ATOM 1439 N N . ALA A 1 184 ? -28.594 -0.208 -2.746 1 95.94 184 ALA A N 1
ATOM 1440 C CA . ALA A 1 184 ? -28.031 -1.191 -1.829 1 95.94 184 ALA A CA 1
ATOM 1441 C C . ALA A 1 184 ? -27.938 -2.566 -2.486 1 95.94 184 ALA A C 1
ATOM 1443 O O . ALA A 1 184 ? -26.953 -3.285 -2.305 1 95.94 184 ALA A O 1
ATOM 1444 N N . ARG A 1 185 ? -28.969 -2.914 -3.162 1 96.44 185 ARG A N 1
ATOM 1445 C CA . ARG A 1 185 ? -29 -4.199 -3.854 1 96.44 185 ARG A CA 1
ATOM 1446 C C . ARG A 1 185 ? -27.875 -4.285 -4.895 1 96.44 185 ARG A C 1
ATOM 1448 O O . ARG A 1 185 ? -27.281 -5.348 -5.09 1 96.44 185 ARG A O 1
ATOM 1455 N N . TRP A 1 186 ? -27.656 -3.197 -5.566 1 96.12 186 TRP A N 1
ATOM 1456 C CA . TRP A 1 186 ? -26.578 -3.152 -6.543 1 96.12 186 TRP A CA 1
ATOM 1457 C C . TRP A 1 186 ? -25.234 -3.447 -5.887 1 96.12 186 TRP A C 1
ATOM 1459 O O . TRP A 1 186 ? -24.453 -4.254 -6.391 1 96.12 186 TRP A O 1
ATOM 1469 N N . LYS A 1 187 ? -24.984 -2.861 -4.773 1 96.56 187 LYS A N 1
ATOM 1470 C CA . LYS A 1 187 ? -23.734 -3.09 -4.039 1 96.56 187 LYS A CA 1
ATOM 1471 C C . LYS A 1 187 ? -23.609 -4.551 -3.613 1 96.56 187 LYS A C 1
ATOM 1473 O O . LYS A 1 187 ? -22.531 -5.133 -3.691 1 96.56 187 LYS A O 1
ATOM 1478 N N . LYS A 1 188 ? -24.703 -5.09 -3.193 1 97.88 188 LYS A N 1
ATOM 1479 C CA . LYS A 1 188 ? -24.688 -6.492 -2.787 1 97.88 188 LYS A CA 1
ATOM 1480 C C . LYS A 1 188 ? -24.469 -7.41 -3.988 1 97.88 188 LYS A C 1
ATOM 1482 O O . LYS A 1 188 ? -23.812 -8.445 -3.873 1 97.88 188 LYS A O 1
ATOM 1487 N N . SER A 1 189 ? -25.094 -7.055 -5.098 1 98.25 189 SER A N 1
ATOM 1488 C CA . SER A 1 189 ? -24.906 -7.84 -6.309 1 98.25 189 SER A CA 1
ATOM 1489 C C . SER A 1 189 ? -23.438 -7.855 -6.727 1 98.25 189 SER A C 1
ATOM 1491 O O . SER A 1 189 ? -22.922 -8.883 -7.172 1 98.25 189 SER A O 1
ATOM 1493 N N . LEU A 1 190 ? -22.781 -6.754 -6.594 1 98.25 190 LEU A N 1
ATOM 1494 C CA . LEU A 1 190 ? -21.359 -6.66 -6.898 1 98.25 190 LEU A CA 1
ATOM 1495 C C . LEU A 1 190 ? -20.547 -7.508 -5.93 1 98.25 190 LEU A C 1
ATOM 1497 O O . LEU A 1 190 ? -19.562 -8.141 -6.328 1 98.25 190 LEU A O 1
ATOM 1501 N N . ALA A 1 191 ? -20.953 -7.523 -4.723 1 98.25 191 ALA A N 1
ATOM 1502 C CA . ALA A 1 191 ? -20.266 -8.344 -3.729 1 98.25 191 ALA A CA 1
ATOM 1503 C C . ALA A 1 191 ? -20.375 -9.828 -4.07 1 98.25 191 ALA A C 1
ATOM 1505 O O . ALA A 1 191 ? -19.422 -10.586 -3.918 1 98.25 191 ALA A O 1
ATOM 1506 N N . VAL A 1 192 ? -21.516 -10.227 -4.484 1 98.69 192 VAL A N 1
ATOM 1507 C CA . VAL A 1 192 ? -21.719 -11.609 -4.891 1 98.69 192 VAL A CA 1
ATOM 1508 C C . VAL A 1 192 ? -20.859 -11.93 -6.117 1 98.69 192 VAL A C 1
ATOM 1510 O O . VAL A 1 192 ? -20.25 -12.992 -6.195 1 98.69 192 VAL A O 1
ATOM 1513 N N . LEU A 1 193 ? -20.844 -11.039 -7.07 1 98.75 193 LEU A N 1
ATOM 1514 C CA . LEU A 1 193 ? -20.016 -11.234 -8.258 1 98.75 193 LEU A CA 1
ATOM 1515 C C . LEU A 1 193 ? -18.547 -11.398 -7.867 1 98.75 193 LEU A C 1
ATOM 1517 O O . LEU A 1 193 ? -17.875 -12.328 -8.328 1 98.75 193 LEU A O 1
ATOM 1521 N N . LYS A 1 194 ? -18.094 -10.531 -7.062 1 98.69 194 LYS A N 1
ATOM 1522 C CA . LYS A 1 194 ? -16.719 -10.578 -6.609 1 98.69 194 LYS A CA 1
ATOM 1523 C C . LYS A 1 194 ? -16.406 -11.898 -5.91 1 98.69 194 LYS A C 1
ATOM 1525 O O . LYS A 1 194 ? -15.406 -12.555 -6.227 1 98.69 194 LYS A O 1
ATOM 1530 N N . THR A 1 195 ? -17.234 -12.32 -5.008 1 98.44 195 THR A N 1
ATOM 1531 C CA . THR A 1 195 ? -16.984 -13.531 -4.238 1 98.44 195 THR A CA 1
ATOM 1532 C C . THR A 1 195 ? -17.125 -14.773 -5.113 1 98.44 195 THR A C 1
ATOM 1534 O O . THR A 1 195 ? -16.438 -15.773 -4.906 1 98.44 195 THR A O 1
ATOM 1537 N N . THR A 1 196 ? -18.016 -14.711 -6.098 1 98.62 196 THR A N 1
ATOM 1538 C CA . THR A 1 196 ? -18.125 -15.805 -7.059 1 98.62 196 THR A CA 1
ATOM 1539 C C . THR A 1 196 ? -16.812 -15.977 -7.828 1 98.62 196 THR A C 1
ATOM 1541 O O . THR A 1 196 ? -16.328 -17.094 -7.988 1 98.62 196 THR A O 1
ATOM 1544 N N . CYS A 1 197 ? -16.312 -14.891 -8.258 1 98.75 197 CYS A N 1
ATOM 1545 C CA . CYS A 1 197 ? -15.031 -14.93 -8.969 1 98.75 197 CYS A CA 1
ATOM 1546 C C . CYS A 1 197 ? -13.922 -15.445 -8.062 1 98.75 197 CYS A C 1
ATOM 1548 O O . CYS A 1 197 ? -13.125 -16.297 -8.469 1 98.75 197 CYS A O 1
ATOM 1550 N N . ASP A 1 198 ? -13.891 -15.008 -6.805 1 98.56 198 ASP A N 1
ATOM 1551 C CA . ASP A 1 198 ? -12.875 -15.469 -5.863 1 98.56 198 ASP A CA 1
ATOM 1552 C C . ASP A 1 198 ? -13.016 -16.969 -5.594 1 98.56 198 ASP A C 1
ATOM 1554 O O . ASP A 1 198 ? -12.023 -17.672 -5.395 1 98.56 198 ASP A O 1
ATOM 1558 N N . LEU A 1 199 ? -14.242 -17.406 -5.555 1 98.31 199 LEU A N 1
ATOM 1559 C CA . LEU A 1 199 ? -14.508 -18.812 -5.34 1 98.31 199 LEU A CA 1
ATOM 1560 C C . LEU A 1 199 ? -13.984 -19.656 -6.504 1 98.31 199 LEU A C 1
ATOM 1562 O O . LEU A 1 199 ? -13.383 -20.703 -6.293 1 98.31 199 LEU A O 1
ATOM 1566 N N . ILE A 1 200 ? -14.188 -19.172 -7.699 1 98.06 200 ILE A N 1
ATOM 1567 C CA . ILE A 1 200 ? -13.688 -19.875 -8.883 1 98.06 200 ILE A CA 1
ATOM 1568 C C . ILE A 1 200 ? -12.164 -19.922 -8.844 1 98.06 200 ILE A C 1
ATOM 1570 O O . ILE A 1 200 ? -11.578 -21 -9.031 1 98.06 200 ILE A O 1
ATOM 1574 N N . VAL A 1 201 ? -11.523 -18.859 -8.539 1 98.31 201 VAL A N 1
ATOM 1575 C CA . VAL A 1 201 ? -10.062 -18.797 -8.516 1 98.31 201 VAL A CA 1
ATOM 1576 C C . VAL A 1 201 ? -9.531 -19.688 -7.395 1 98.31 201 VAL A C 1
ATOM 1578 O O . VAL A 1 201 ? -8.594 -20.469 -7.609 1 98.31 201 VAL A O 1
ATOM 1581 N N . SER A 1 202 ? -10.164 -19.609 -6.23 1 98 202 SER A N 1
ATOM 1582 C CA . SER A 1 202 ? -9.672 -20.375 -5.086 1 98 202 SER A CA 1
ATOM 1583 C C . SER A 1 202 ? -9.914 -21.859 -5.273 1 98 202 SER A C 1
ATOM 1585 O O . SER A 1 202 ? -9.164 -22.688 -4.738 1 98 202 SER A O 1
ATOM 1587 N N . SER A 1 203 ? -10.875 -22.266 -6.027 1 97.75 203 SER A N 1
ATOM 1588 C CA . SER A 1 203 ? -11.164 -23.672 -6.277 1 97.75 203 SER A CA 1
ATOM 1589 C C . SER A 1 203 ? -10.117 -24.297 -7.195 1 97.75 203 SER A C 1
ATOM 1591 O O . SER A 1 203 ? -10.016 -25.516 -7.293 1 97.75 203 SER A O 1
ATOM 1593 N N . ASN A 1 204 ? -9.375 -23.406 -7.848 1 96.75 204 ASN A N 1
ATOM 1594 C CA . ASN A 1 204 ? -8.398 -23.859 -8.828 1 96.75 204 ASN A CA 1
ATOM 1595 C C . ASN A 1 204 ? -6.992 -23.906 -8.234 1 96.75 204 ASN A C 1
ATOM 1597 O O . ASN A 1 204 ? -6.027 -24.219 -8.938 1 96.75 204 ASN A O 1
ATOM 1601 N N . THR A 1 205 ? -6.805 -23.625 -7 1 94.94 205 THR A N 1
ATOM 1602 C CA . THR A 1 205 ? -5.488 -23.625 -6.363 1 94.94 205 THR A CA 1
ATOM 1603 C C . THR A 1 205 ? -4.922 -25.031 -6.297 1 94.94 205 THR A C 1
ATOM 1605 O O . THR A 1 205 ? -5.66 -26.016 -6.441 1 94.94 205 THR A O 1
ATOM 1608 N N . ALA A 1 206 ? -3.646 -25.125 -6.125 1 88.81 206 ALA A N 1
ATOM 1609 C CA . ALA A 1 206 ? -2.926 -26.391 -6.184 1 88.81 206 ALA A CA 1
ATOM 1610 C C . ALA A 1 206 ? -3.461 -27.375 -5.148 1 88.81 206 ALA A C 1
ATOM 1612 O O . ALA A 1 206 ? -3.451 -28.594 -5.367 1 88.81 206 ALA A O 1
ATOM 1613 N N . GLY A 1 207 ? -3.977 -26.891 -4.094 1 88.25 207 GLY A N 1
ATOM 1614 C CA . GLY A 1 207 ? -4.492 -27.766 -3.061 1 88.25 207 GLY A CA 1
ATOM 1615 C C . GLY A 1 207 ? -5.918 -28.219 -3.316 1 88.25 207 GLY A C 1
ATOM 1616 O O . GLY A 1 207 ? -6.215 -29.422 -3.285 1 88.25 207 GLY A O 1
ATOM 1617 N N . VAL A 1 208 ? -6.734 -27.469 -3.697 1 94.88 208 VAL A N 1
ATOM 1618 C CA . VAL A 1 208 ? -8.164 -27.719 -3.834 1 94.88 208 VAL A CA 1
ATOM 1619 C C . VAL A 1 208 ? -8.438 -28.422 -5.16 1 94.88 208 VAL A C 1
ATOM 1621 O O . VAL A 1 208 ? -9.008 -29.516 -5.184 1 94.88 208 VAL A O 1
ATOM 1624 N N . ARG A 1 209 ? -8.039 -27.891 -6.293 1 95.5 209 ARG A N 1
ATOM 1625 C CA . ARG A 1 209 ? -8.102 -28.438 -7.645 1 95.5 209 ARG A CA 1
ATOM 1626 C C . ARG A 1 209 ? -9.484 -29 -7.945 1 95.5 209 ARG A C 1
ATOM 1628 O O . ARG A 1 209 ? -9.609 -30.109 -8.453 1 95.5 209 ARG A O 1
ATOM 1635 N N . LEU A 1 210 ? -10.469 -28.297 -7.625 1 94.94 210 LEU A N 1
ATOM 1636 C CA . LEU A 1 210 ? -11.844 -28.781 -7.727 1 94.94 210 LEU A CA 1
ATOM 1637 C C . LEU A 1 210 ? -12.234 -29.016 -9.188 1 94.94 210 LEU A C 1
ATOM 1639 O O . LEU A 1 210 ? -12.766 -30.062 -9.523 1 94.94 210 LEU A O 1
ATOM 1643 N N . PRO A 1 211 ? -11.992 -28.062 -10.148 1 94.5 211 PRO A N 1
ATOM 1644 C CA . PRO A 1 211 ? -12.344 -28.328 -11.547 1 94.5 211 PRO A CA 1
ATOM 1645 C C . PRO A 1 211 ? -11.672 -29.578 -12.102 1 94.5 211 PRO A C 1
ATOM 1647 O O . PRO A 1 211 ? -12.289 -30.344 -12.852 1 94.5 211 PRO A O 1
ATOM 1650 N N . GLU A 1 212 ? -10.453 -29.766 -11.75 1 93.88 212 GLU A N 1
ATOM 1651 C CA . GLU A 1 212 ? -9.75 -30.969 -12.195 1 93.88 212 GLU A CA 1
ATOM 1652 C C . GLU A 1 212 ? -10.383 -32.219 -11.617 1 93.88 212 GLU A C 1
ATOM 1654 O O . GLU A 1 212 ? -10.492 -33.25 -12.305 1 93.88 212 GLU A O 1
ATOM 1659 N N . ARG A 1 213 ? -10.781 -32.188 -10.43 1 94 213 ARG A N 1
ATOM 1660 C CA . ARG A 1 213 ? -11.383 -33.344 -9.75 1 94 213 ARG A CA 1
ATOM 1661 C C . ARG A 1 213 ? -12.75 -33.688 -10.336 1 94 213 ARG A C 1
ATOM 1663 O O . ARG A 1 213 ? -13.148 -34.844 -10.383 1 94 213 ARG A O 1
ATOM 1670 N N . ILE A 1 214 ? -13.383 -32.625 -10.758 1 92.81 214 ILE A N 1
ATOM 1671 C CA . ILE A 1 214 ? -14.75 -32.812 -11.227 1 92.81 214 ILE A CA 1
ATOM 1672 C C . ILE A 1 214 ? -14.758 -33 -12.742 1 92.81 214 ILE A C 1
ATOM 1674 O O . ILE A 1 214 ? -15.43 -33.875 -13.258 1 92.81 214 ILE A O 1
ATOM 1678 N N . LEU A 1 215 ? -14.031 -32.156 -13.477 1 92.62 215 LEU A N 1
ATOM 1679 C CA . LEU A 1 215 ? -14.102 -32.094 -14.93 1 92.62 215 LEU A CA 1
ATOM 1680 C C . LEU A 1 215 ? -12.906 -32.812 -15.555 1 92.62 215 LEU A C 1
ATOM 1682 O O . LEU A 1 215 ? -12.844 -32.969 -16.781 1 92.62 215 LEU A O 1
ATOM 1686 N N . GLY A 1 216 ? -11.859 -33.125 -14.82 1 94.25 216 GLY A N 1
ATOM 1687 C CA . GLY A 1 216 ? -10.688 -33.844 -15.305 1 94.25 216 GLY A CA 1
ATOM 1688 C C . GLY A 1 216 ? -9.586 -32.906 -15.781 1 94.25 216 GLY A C 1
ATOM 1689 O O . GLY A 1 216 ? -8.484 -33.344 -16.109 1 94.25 216 GLY A O 1
ATOM 1690 N N . LYS A 1 217 ? -9.953 -31.656 -15.914 1 93.69 217 LYS A N 1
ATOM 1691 C CA . LYS A 1 217 ? -8.945 -30.688 -16.344 1 93.69 217 LYS A CA 1
ATOM 1692 C C . LYS A 1 217 ? -9.008 -29.422 -15.516 1 93.69 217 LYS A C 1
ATOM 1694 O O . LYS A 1 217 ? -10.102 -28.938 -15.18 1 93.69 217 LYS A O 1
ATOM 1699 N N . LYS A 1 218 ? -7.859 -28.891 -15.289 1 93.44 218 LYS A N 1
ATOM 1700 C CA . LYS A 1 218 ? -7.805 -27.609 -14.586 1 93.44 218 LYS A CA 1
ATOM 1701 C C . LYS A 1 218 ? -8.273 -26.469 -15.484 1 93.44 218 LYS A C 1
ATOM 1703 O O . LYS A 1 218 ? -8.133 -26.531 -16.703 1 93.44 218 LYS A O 1
ATOM 1708 N N . LEU A 1 219 ? -8.82 -25.469 -14.82 1 96.44 219 LEU A N 1
ATOM 1709 C CA . LEU A 1 219 ? -9.062 -24.25 -15.586 1 96.44 219 LEU A CA 1
ATOM 1710 C C . LEU A 1 219 ? -7.746 -23.594 -15.992 1 96.44 219 LEU A C 1
ATOM 1712 O O . LEU A 1 219 ? -6.82 -23.5 -15.18 1 96.44 219 LEU A O 1
ATOM 1716 N N . ASN A 1 220 ? -7.668 -23.266 -17.25 1 96.31 220 ASN A N 1
ATOM 1717 C CA . ASN A 1 220 ? -6.398 -22.734 -17.719 1 96.31 220 ASN A CA 1
ATOM 1718 C C . ASN A 1 220 ? -6.176 -21.297 -17.234 1 96.31 220 ASN A C 1
ATOM 1720 O O . ASN A 1 220 ? -7.09 -20.672 -16.719 1 96.31 220 ASN A O 1
ATOM 1724 N N . ASP A 1 221 ? -5.039 -20.781 -17.406 1 97.56 221 ASP A N 1
ATOM 1725 C CA . ASP A 1 221 ? -4.613 -19.484 -16.891 1 97.56 221 ASP A CA 1
ATOM 1726 C C . ASP A 1 221 ? -5.34 -18.344 -17.594 1 97.56 221 ASP A C 1
ATOM 1728 O O . ASP A 1 221 ? -5.453 -17.25 -17.047 1 97.56 221 ASP A O 1
ATOM 1732 N N . GLY A 1 222 ? -5.801 -18.562 -18.797 1 98.12 222 GLY A N 1
ATOM 1733 C CA . GLY A 1 222 ? -6.605 -17.547 -19.469 1 98.12 222 GLY A CA 1
ATOM 1734 C C . GLY A 1 222 ? -7.914 -17.266 -18.766 1 98.12 222 GLY A C 1
ATOM 1735 O O . GLY A 1 222 ? -8.273 -16.094 -18.562 1 98.12 222 GLY A O 1
ATOM 1736 N N . ILE A 1 223 ? -8.57 -18.359 -18.328 1 98.06 223 ILE A N 1
ATOM 1737 C CA . ILE A 1 223 ? -9.852 -18.234 -17.625 1 98.06 223 ILE A CA 1
ATOM 1738 C C . ILE A 1 223 ? -9.625 -17.656 -16.234 1 98.06 223 ILE A C 1
ATOM 1740 O O . ILE A 1 223 ? -10.305 -16.703 -15.836 1 98.06 223 ILE A O 1
ATOM 1744 N N . ILE A 1 224 ? -8.648 -18.172 -15.516 1 98.31 224 ILE A N 1
ATOM 1745 C CA . ILE A 1 224 ? -8.359 -17.734 -14.156 1 98.31 224 ILE A CA 1
ATOM 1746 C C . ILE A 1 224 ? -7.969 -16.25 -14.164 1 98.31 224 ILE A C 1
ATOM 1748 O O . ILE A 1 224 ? -8.375 -15.492 -13.281 1 98.31 224 ILE A O 1
ATOM 1752 N N . GLY A 1 225 ? -7.16 -15.852 -15.195 1 98.69 225 GLY A N 1
ATOM 1753 C CA . GLY A 1 225 ? -6.773 -14.453 -15.328 1 98.69 225 GLY A CA 1
ATOM 1754 C C . GLY A 1 225 ? -7.957 -13.523 -15.516 1 98.69 225 GLY A C 1
ATOM 1755 O O . GLY A 1 225 ? -8.039 -12.484 -14.859 1 98.69 225 GLY A O 1
ATOM 1756 N N . ILE A 1 226 ? -8.898 -13.906 -16.297 1 98.69 226 ILE A N 1
ATOM 1757 C CA . ILE A 1 226 ? -10.062 -13.078 -16.578 1 98.69 226 ILE A CA 1
ATOM 1758 C C . ILE A 1 226 ? -10.938 -12.977 -15.328 1 98.69 226 ILE A C 1
ATOM 1760 O O . ILE A 1 226 ? -11.359 -11.883 -14.953 1 98.69 226 ILE A O 1
ATOM 1764 N N . VAL A 1 227 ? -11.164 -14.109 -14.742 1 98.69 227 VAL A N 1
ATOM 1765 C CA . VAL A 1 227 ? -12.008 -14.164 -13.555 1 98.69 227 VAL A CA 1
ATOM 1766 C C . VAL A 1 227 ? -11.375 -13.328 -12.438 1 98.69 227 VAL A C 1
ATOM 1768 O O . VAL A 1 227 ? -12.07 -12.586 -11.742 1 98.69 227 VAL A O 1
ATOM 1771 N N . GLY A 1 228 ? -10.039 -13.414 -12.266 1 98.69 228 GLY A N 1
ATOM 1772 C CA . GLY A 1 228 ? -9.336 -12.609 -11.281 1 98.69 228 GLY A CA 1
ATOM 1773 C C . GLY A 1 228 ? -9.406 -11.117 -11.57 1 98.69 228 GLY A C 1
ATOM 1774 O O . GLY A 1 228 ? -9.531 -10.305 -10.648 1 98.69 228 GLY A O 1
ATOM 1775 N N . CYS A 1 229 ? -9.398 -10.727 -12.836 1 98.75 229 CYS A N 1
ATOM 1776 C CA . CYS A 1 229 ? -9.516 -9.328 -13.234 1 98.75 229 CYS A CA 1
ATOM 1777 C C . CYS A 1 229 ? -10.891 -8.773 -12.875 1 98.75 229 CYS A C 1
ATOM 1779 O O . CYS A 1 229 ? -11.008 -7.637 -12.422 1 98.75 229 CYS A O 1
ATOM 1781 N N . ILE A 1 230 ? -11.867 -9.617 -13.07 1 98.75 230 ILE A N 1
ATOM 1782 C CA . ILE A 1 230 ? -13.219 -9.188 -12.742 1 98.75 230 ILE A CA 1
ATOM 1783 C C . ILE A 1 230 ? -13.344 -8.945 -11.242 1 98.75 230 ILE A C 1
ATOM 1785 O O . ILE A 1 230 ? -13.875 -7.922 -10.812 1 98.75 230 ILE A O 1
ATOM 1789 N N . SER A 1 231 ? -12.836 -9.875 -10.461 1 98.69 231 SER A N 1
ATOM 1790 C CA . SER A 1 231 ? -12.852 -9.734 -9.008 1 98.69 231 SER A CA 1
ATOM 1791 C C . SER A 1 231 ? -12.172 -8.438 -8.57 1 98.69 231 SER A C 1
ATOM 1793 O O . SER A 1 231 ? -12.734 -7.672 -7.789 1 98.69 231 SER A O 1
ATOM 1795 N N . ALA A 1 232 ? -11.008 -8.133 -9.133 1 98.62 232 ALA A N 1
ATOM 1796 C CA . ALA A 1 232 ? -10.258 -6.93 -8.797 1 98.62 232 ALA A CA 1
ATOM 1797 C C . ALA A 1 232 ? -11.008 -5.676 -9.234 1 98.62 232 ALA A C 1
ATOM 1799 O O . ALA A 1 232 ? -11.039 -4.68 -8.508 1 98.62 232 ALA A O 1
ATOM 1800 N N . SER A 1 233 ? -11.656 -5.742 -10.359 1 98.56 233 SER A N 1
ATOM 1801 C CA . SER A 1 233 ? -12.352 -4.59 -10.922 1 98.56 233 SER A CA 1
ATOM 1802 C C . SER A 1 233 ? -13.531 -4.18 -10.047 1 98.56 233 SER A C 1
ATOM 1804 O O . SER A 1 233 ? -13.836 -2.992 -9.922 1 98.56 233 SER A O 1
ATOM 1806 N N . VAL A 1 234 ? -14.133 -5.16 -9.469 1 98.19 234 VAL A N 1
ATOM 1807 C CA . VAL A 1 234 ? -15.281 -4.859 -8.609 1 98.19 234 VAL A CA 1
ATOM 1808 C C . VAL A 1 234 ? -14.82 -4.051 -7.402 1 98.19 234 VAL A C 1
ATOM 1810 O O . VAL A 1 234 ? -15.445 -3.049 -7.043 1 98.19 234 VAL A O 1
ATOM 1813 N N . VAL A 1 235 ? -13.734 -4.449 -6.816 1 97.19 235 VAL A N 1
ATOM 1814 C CA . VAL A 1 235 ? -13.234 -3.75 -5.633 1 97.19 235 VAL A CA 1
ATOM 1815 C C . VAL A 1 235 ? -12.742 -2.359 -6.023 1 97.19 235 VAL A C 1
ATOM 1817 O O . VAL A 1 235 ? -12.969 -1.387 -5.301 1 97.19 235 VAL A O 1
ATOM 1820 N N . LEU A 1 236 ? -12.117 -2.244 -7.184 1 97.62 236 LEU A N 1
ATOM 1821 C CA . LEU A 1 236 ? -11.656 -0.946 -7.668 1 97.62 236 LEU A CA 1
ATOM 1822 C C . LEU A 1 236 ? -12.836 -0.003 -7.891 1 97.62 236 LEU A C 1
ATOM 1824 O O . LEU A 1 236 ? -12.758 1.184 -7.566 1 97.62 236 LEU A O 1
ATOM 1828 N N . TYR A 1 237 ? -13.883 -0.556 -8.391 1 96.75 237 TYR A N 1
ATOM 1829 C CA . TYR A 1 237 ? -15.102 0.227 -8.586 1 96.75 237 TYR A CA 1
ATOM 1830 C C . TYR A 1 237 ? -15.625 0.765 -7.258 1 96.75 237 TYR A C 1
ATOM 1832 O O . TYR A 1 237 ? -15.984 1.938 -7.16 1 96.75 237 TYR A O 1
ATOM 1840 N N . ASN A 1 238 ? -15.625 -0.043 -6.27 1 95.44 238 ASN A N 1
ATOM 1841 C CA . ASN A 1 238 ? -16.109 0.363 -4.957 1 95.44 238 ASN A CA 1
ATOM 1842 C C . ASN A 1 238 ? -15.211 1.422 -4.328 1 95.44 238 ASN A C 1
ATOM 1844 O O . ASN A 1 238 ? -15.695 2.369 -3.707 1 95.44 238 ASN A O 1
ATOM 1848 N N . VAL A 1 239 ? -13.914 1.262 -4.5 1 95.19 239 VAL A N 1
ATOM 1849 C CA . VAL A 1 239 ? -12.977 2.229 -3.939 1 95.19 239 VAL A CA 1
ATOM 1850 C C . VAL A 1 239 ? -13.141 3.572 -4.648 1 95.19 239 VAL A C 1
ATOM 1852 O O . VAL A 1 239 ? -13.141 4.625 -4 1 95.19 239 VAL A O 1
ATOM 1855 N N . ALA A 1 240 ? -13.289 3.508 -5.941 1 94.75 240 ALA A N 1
ATOM 1856 C CA . ALA A 1 240 ? -13.477 4.734 -6.715 1 94.75 240 ALA A CA 1
ATOM 1857 C C . ALA A 1 240 ? -14.75 5.453 -6.297 1 94.75 240 ALA A C 1
ATOM 1859 O O . ALA A 1 240 ? -14.773 6.684 -6.188 1 94.75 240 ALA A O 1
ATOM 1860 N N . ASP A 1 241 ? -15.773 4.699 -6.047 1 91.88 241 ASP A N 1
ATOM 1861 C CA . ASP A 1 241 ? -17.062 5.262 -5.656 1 91.88 241 ASP A CA 1
ATOM 1862 C C . ASP A 1 241 ? -16.969 5.953 -4.297 1 91.88 241 ASP A C 1
ATOM 1864 O O . ASP A 1 241 ? -17.594 6.992 -4.078 1 91.88 241 ASP A O 1
ATOM 1868 N N . ARG A 1 242 ? -16.203 5.422 -3.447 1 90.5 242 ARG A N 1
ATOM 1869 C CA . ARG A 1 242 ? -16.031 5.992 -2.117 1 90.5 242 ARG A CA 1
ATOM 1870 C C . ARG A 1 242 ? -15.211 7.277 -2.176 1 90.5 242 ARG A C 1
ATOM 1872 O O . ARG A 1 242 ? -15.406 8.18 -1.363 1 90.5 242 ARG A O 1
ATOM 1879 N N . LYS A 1 243 ? -14.312 7.355 -3.115 1 85.56 243 LYS A N 1
ATOM 1880 C CA . LYS A 1 243 ? -13.422 8.508 -3.199 1 85.56 243 LYS A CA 1
ATOM 1881 C C . LYS A 1 243 ? -14.062 9.648 -3.973 1 85.56 243 LYS A C 1
ATOM 1883 O O . LYS A 1 243 ? -13.609 10.797 -3.895 1 85.56 243 LYS A O 1
ATOM 1888 N N . LYS A 1 244 ? -15.047 9.484 -4.809 1 79 244 LYS A N 1
ATOM 1889 C CA . LYS A 1 244 ? -15.797 10.539 -5.477 1 79 244 LYS A CA 1
ATOM 1890 C C . LYS A 1 244 ? -16.719 11.266 -4.5 1 79 244 LYS A C 1
ATOM 1892 O O . LYS A 1 244 ? -17 12.453 -4.676 1 79 244 LYS A O 1
ATOM 1897 N N . ALA A 1 245 ? -17.078 10.664 -3.465 1 60.12 245 ALA A N 1
ATOM 1898 C CA . ALA A 1 245 ? -18 11.266 -2.512 1 60.12 245 ALA A CA 1
ATOM 1899 C C . ALA A 1 245 ? -17.281 12.227 -1.577 1 60.12 245 ALA A C 1
ATOM 1901 O O . ALA A 1 245 ? -17.797 13.297 -1.254 1 60.12 245 ALA A O 1
ATOM 1902 N N . MET B 1 1 ? -7.156 -1.426 18.469 1 72.81 1 MET B N 1
ATOM 1903 C CA . MET B 1 1 ? -6.223 -1.895 17.438 1 72.81 1 MET B CA 1
ATOM 1904 C C . MET B 1 1 ? -4.805 -1.42 17.734 1 72.81 1 MET B C 1
ATOM 1906 O O . MET B 1 1 ? -4.605 -0.301 18.219 1 72.81 1 MET B O 1
ATOM 1910 N N . SER B 1 2 ? -3.828 -2.326 17.578 1 87.69 2 SER B N 1
ATOM 1911 C CA . SER B 1 2 ? -2.441 -1.987 17.891 1 87.69 2 SER B CA 1
ATOM 1912 C C . SER B 1 2 ? -1.889 -0.969 16.891 1 87.69 2 SER B C 1
ATOM 1914 O O . SER B 1 2 ? -2.451 -0.776 15.812 1 87.69 2 SER B O 1
ATOM 1916 N N . LEU B 1 3 ? -0.93 -0.221 17.312 1 91.56 3 LEU B N 1
ATOM 1917 C CA . LEU B 1 3 ? -0.259 0.781 16.484 1 91.56 3 LEU B CA 1
ATOM 1918 C C . LEU B 1 3 ? 0.265 0.165 15.195 1 91.56 3 LEU B C 1
ATOM 1920 O O . LEU B 1 3 ? 0.14 0.761 14.125 1 91.56 3 LEU B O 1
ATOM 1924 N N . LEU B 1 4 ? 0.781 -0.984 15.328 1 92 4 LEU B N 1
ATOM 1925 C CA . LEU B 1 4 ? 1.355 -1.661 14.172 1 92 4 LEU B CA 1
ATOM 1926 C C . LEU B 1 4 ? 0.278 -1.989 13.148 1 92 4 LEU B C 1
ATOM 1928 O O . LEU B 1 4 ? 0.499 -1.847 11.938 1 92 4 LEU B O 1
ATOM 1932 N N . VAL B 1 5 ? -0.85 -2.404 13.625 1 92.25 5 VAL B N 1
ATOM 1933 C CA . VAL B 1 5 ? -1.954 -2.736 12.734 1 92.25 5 VAL B CA 1
ATOM 1934 C C . VAL B 1 5 ? -2.473 -1.47 12.055 1 92.25 5 VAL B C 1
ATOM 1936 O O . VAL B 1 5 ? -2.738 -1.464 10.852 1 92.25 5 VAL B O 1
ATOM 1939 N N . THR B 1 6 ? -2.514 -0.448 12.789 1 92.69 6 THR B N 1
ATOM 1940 C CA . THR B 1 6 ? -2.977 0.828 12.258 1 92.69 6 THR B CA 1
ATOM 1941 C C . THR B 1 6 ? -2.033 1.334 11.172 1 92.69 6 THR B C 1
ATOM 1943 O O . THR B 1 6 ? -2.479 1.759 10.102 1 92.69 6 THR B O 1
ATOM 1946 N N . LEU B 1 7 ? -0.751 1.245 11.43 1 94.62 7 LEU B N 1
ATOM 1947 C CA . LEU B 1 7 ? 0.246 1.703 10.469 1 94.62 7 LEU B CA 1
ATOM 1948 C C . LEU B 1 7 ? 0.233 0.833 9.211 1 94.62 7 LEU B C 1
ATOM 1950 O O . LEU B 1 7 ? 0.371 1.342 8.102 1 94.62 7 LEU B O 1
ATOM 1954 N N . SER B 1 8 ? -0.021 -0.439 9.414 1 94.12 8 SER B N 1
ATOM 1955 C CA . SER B 1 8 ? 0.032 -1.38 8.297 1 94.12 8 SER B CA 1
ATOM 1956 C C . SER B 1 8 ? -1.206 -1.262 7.414 1 94.12 8 SER B C 1
ATOM 1958 O O . SER B 1 8 ? -1.224 -1.768 6.289 1 94.12 8 SER B O 1
ATOM 1960 N N . ASN B 1 9 ? -2.229 -0.599 7.895 1 92.56 9 ASN B N 1
ATOM 1961 C CA . ASN B 1 9 ? -3.455 -0.45 7.117 1 92.56 9 ASN B CA 1
ATOM 1962 C C . ASN B 1 9 ? -3.545 0.928 6.469 1 92.56 9 ASN B C 1
ATOM 1964 O O . ASN B 1 9 ? -4.609 1.326 5.992 1 92.56 9 ASN B O 1
ATOM 1968 N N . ASP B 1 10 ? -2.475 1.622 6.508 1 92.88 10 ASP B N 1
ATOM 1969 C CA . ASP B 1 10 ? -2.242 2.895 5.832 1 92.88 10 ASP B CA 1
ATOM 1970 C C . ASP B 1 10 ? -1.158 2.758 4.762 1 92.88 10 ASP B C 1
ATOM 1972 O O . ASP B 1 10 ? -0.134 2.111 4.988 1 92.88 10 ASP B O 1
ATOM 1976 N N . LEU B 1 11 ? -1.427 3.285 3.529 1 92.81 11 LEU B N 1
ATOM 1977 C CA . LEU B 1 11 ? -0.48 3.092 2.436 1 92.81 11 LEU B CA 1
ATOM 1978 C C . LEU B 1 11 ? 0.895 3.637 2.805 1 92.81 11 LEU B C 1
ATOM 1980 O O . LEU B 1 11 ? 1.908 2.961 2.611 1 92.81 11 LEU B O 1
ATOM 1984 N N . GLU B 1 12 ? 0.934 4.863 3.299 1 93.81 12 GLU B N 1
ATOM 1985 C CA . GLU B 1 12 ? 2.211 5.461 3.678 1 93.81 12 GLU B CA 1
ATOM 1986 C C . GLU B 1 12 ? 2.844 4.711 4.848 1 93.81 12 GLU B C 1
ATOM 1988 O O . GLU B 1 12 ? 4.055 4.48 4.859 1 93.81 12 GLU B O 1
ATOM 1993 N N . GLY B 1 13 ? 2.021 4.41 5.812 1 95.25 13 GLY B N 1
ATOM 1994 C CA . GLY B 1 13 ? 2.508 3.627 6.938 1 95.25 13 GLY B CA 1
ATOM 1995 C C . GLY B 1 13 ? 3.09 2.289 6.527 1 95.25 13 GLY B C 1
ATOM 1996 O O . GLY B 1 13 ? 4.176 1.916 6.973 1 95.25 13 GLY B O 1
ATOM 1997 N N . ARG B 1 14 ? 2.389 1.638 5.641 1 95.12 14 ARG B N 1
ATOM 1998 C CA . ARG B 1 14 ? 2.844 0.339 5.152 1 95.12 14 ARG B CA 1
ATOM 1999 C C . ARG B 1 14 ? 4.156 0.471 4.383 1 95.12 14 ARG B C 1
ATOM 2001 O O . ARG B 1 14 ? 5.059 -0.351 4.543 1 95.12 14 ARG B O 1
ATOM 2008 N N . ASP B 1 15 ? 4.266 1.407 3.57 1 95.31 15 ASP B N 1
ATOM 2009 C CA . ASP B 1 15 ? 5.488 1.638 2.805 1 95.31 15 ASP B CA 1
ATOM 2010 C C . ASP B 1 15 ? 6.672 1.909 3.729 1 95.31 15 ASP B C 1
ATOM 2012 O O . ASP B 1 15 ? 7.766 1.386 3.514 1 95.31 15 ASP B O 1
ATOM 2016 N N . LYS B 1 16 ? 6.449 2.678 4.793 1 97.38 16 LYS B N 1
ATOM 2017 C CA . LYS B 1 16 ? 7.566 3.059 5.652 1 97.38 16 LYS B CA 1
ATOM 2018 C C . LYS B 1 16 ? 7.922 1.932 6.621 1 97.38 16 LYS B C 1
ATOM 2020 O O . LYS B 1 16 ? 9.07 1.819 7.055 1 97.38 16 LYS B O 1
ATOM 2025 N N . LEU B 1 17 ? 6.957 1.104 6.945 1 97 17 LEU B N 1
ATOM 2026 C CA . LEU B 1 17 ? 7.297 -0.118 7.664 1 97 17 LEU B CA 1
ATOM 2027 C C . LEU B 1 17 ? 8.188 -1.017 6.816 1 97 17 LEU B C 1
ATOM 2029 O O . LEU B 1 17 ? 9.156 -1.597 7.324 1 97 17 LEU B O 1
ATOM 2033 N N . THR B 1 18 ? 7.84 -1.087 5.602 1 97.19 18 THR B N 1
ATOM 2034 C CA . THR B 1 18 ? 8.633 -1.895 4.684 1 97.19 18 THR B CA 1
ATOM 2035 C C . THR B 1 18 ? 10.016 -1.28 4.473 1 97.19 18 THR B C 1
ATOM 2037 O O . THR B 1 18 ? 11.016 -1.997 4.406 1 97.19 18 THR B O 1
ATOM 2040 N N . LYS B 1 19 ? 10.023 0.055 4.355 1 98.06 19 LYS B N 1
ATOM 2041 C CA . LYS B 1 19 ? 11.297 0.75 4.262 1 98.06 19 LYS B CA 1
ATOM 2042 C C . LYS B 1 19 ? 12.156 0.49 5.5 1 98.06 19 LYS B C 1
ATOM 2044 O O . LYS B 1 19 ? 13.367 0.268 5.387 1 98.06 19 LYS B O 1
ATOM 2049 N N . TRP B 1 20 ? 11.578 0.546 6.605 1 98.5 20 TRP B N 1
ATOM 2050 C CA . TRP B 1 20 ? 12.297 0.287 7.852 1 98.5 20 TRP B CA 1
ATOM 2051 C C . TRP B 1 20 ? 12.891 -1.116 7.855 1 98.5 20 TRP B C 1
ATOM 2053 O O . TRP B 1 20 ? 14.055 -1.3 8.211 1 98.5 20 TRP B O 1
ATOM 2063 N N . THR B 1 21 ? 12.117 -2.094 7.438 1 98.38 21 THR B N 1
ATOM 2064 C CA . THR B 1 21 ? 12.586 -3.475 7.359 1 98.38 21 THR B CA 1
ATOM 2065 C C . THR B 1 21 ? 13.719 -3.605 6.352 1 98.38 21 THR B C 1
ATOM 2067 O O . THR B 1 21 ? 14.695 -4.316 6.598 1 98.38 21 THR B O 1
ATOM 2070 N N . GLN B 1 22 ? 13.586 -2.939 5.246 1 98.44 22 GLN B N 1
ATOM 2071 C CA . GLN B 1 22 ? 14.609 -2.947 4.203 1 98.44 22 GLN B CA 1
ATOM 2072 C C . GLN B 1 22 ? 15.961 -2.502 4.75 1 98.44 22 GLN B C 1
ATOM 2074 O O . GLN B 1 22 ? 16.969 -3.203 4.59 1 98.44 22 GLN B O 1
ATOM 2079 N N . TYR B 1 23 ? 15.977 -1.423 5.438 1 98.81 23 TYR B N 1
ATOM 2080 C CA . TYR B 1 23 ? 17.234 -0.838 5.875 1 98.81 23 TYR B CA 1
ATOM 2081 C C . TYR B 1 23 ? 17.766 -1.541 7.121 1 98.81 23 TYR B C 1
ATOM 2083 O O . TYR B 1 23 ? 18.984 -1.668 7.305 1 98.81 23 TYR B O 1
ATOM 2091 N N . ALA B 1 24 ? 16.859 -1.996 7.969 1 98.88 24 ALA B N 1
ATOM 2092 C CA . ALA B 1 24 ? 17.297 -2.775 9.125 1 98.88 24 ALA B CA 1
ATOM 2093 C C . ALA B 1 24 ? 17.969 -4.078 8.695 1 98.88 24 ALA B C 1
ATOM 2095 O O . ALA B 1 24 ? 19.016 -4.441 9.219 1 98.88 24 ALA B O 1
ATOM 2096 N N . SER B 1 25 ? 17.344 -4.793 7.777 1 98.81 25 SER B N 1
ATOM 2097 C CA . SER B 1 25 ? 17.906 -6.047 7.305 1 98.81 25 SER B CA 1
ATOM 2098 C C . SER B 1 25 ? 19.234 -5.809 6.57 1 98.81 25 SER B C 1
ATOM 2100 O O . SER B 1 25 ? 20.156 -6.617 6.668 1 98.81 25 SER B O 1
ATOM 2102 N N . ARG B 1 26 ? 19.297 -4.691 5.879 1 98.62 26 ARG B N 1
ATOM 2103 C CA . ARG B 1 26 ? 20.547 -4.312 5.215 1 98.62 26 ARG B CA 1
ATOM 2104 C C . ARG B 1 26 ? 21.672 -4.133 6.227 1 98.62 26 ARG B C 1
ATOM 2106 O O . ARG B 1 26 ? 22.766 -4.668 6.043 1 98.62 26 ARG B O 1
ATOM 2113 N N . ALA B 1 27 ? 21.438 -3.377 7.309 1 98.81 27 ALA B N 1
ATOM 2114 C CA . ALA B 1 27 ? 22.438 -3.119 8.344 1 98.81 27 ALA B CA 1
ATOM 2115 C C . ALA B 1 27 ? 22.844 -4.41 9.055 1 98.81 27 ALA B C 1
ATOM 2117 O O . ALA B 1 27 ? 24.031 -4.703 9.203 1 98.81 27 ALA B O 1
ATOM 2118 N N . LEU B 1 28 ? 21.859 -5.199 9.422 1 98.75 28 LEU B N 1
ATOM 2119 C CA . LEU B 1 28 ? 22.125 -6.426 10.164 1 98.75 28 LEU B CA 1
ATOM 2120 C C . LEU B 1 28 ? 22.891 -7.43 9.305 1 98.75 28 LEU B C 1
ATOM 2122 O O . LEU B 1 28 ? 23.781 -8.117 9.797 1 98.75 28 LEU B O 1
ATOM 2126 N N . ALA B 1 29 ? 22.484 -7.523 8.055 1 98.69 29 ALA B N 1
ATOM 2127 C CA . ALA B 1 29 ? 23.203 -8.406 7.145 1 98.69 29 ALA B CA 1
ATOM 2128 C C . ALA B 1 29 ? 24.688 -8.031 7.062 1 98.69 29 ALA B C 1
ATOM 2130 O O . ALA B 1 29 ? 25.562 -8.898 7.117 1 98.69 29 ALA B O 1
ATOM 2131 N N . TYR B 1 30 ? 24.969 -6.742 6.984 1 98.44 30 TYR B N 1
ATOM 2132 C CA . TYR B 1 30 ? 26.344 -6.258 6.91 1 98.44 30 TYR B CA 1
ATOM 2133 C C . TYR B 1 30 ? 27.141 -6.684 8.133 1 98.44 30 TYR B C 1
ATOM 2135 O O . TYR B 1 30 ? 28.234 -7.227 8.008 1 98.44 30 TYR B O 1
ATOM 2143 N N . TRP B 1 31 ? 26.641 -6.531 9.258 1 98.38 31 TRP B N 1
ATOM 2144 C CA . TRP B 1 31 ? 27.391 -6.809 10.484 1 98.38 31 TRP B CA 1
ATOM 2145 C C . TRP B 1 31 ? 27.562 -8.312 10.688 1 98.38 31 TRP B C 1
ATOM 2147 O O . TRP B 1 31 ? 28.625 -8.766 11.102 1 98.38 31 TRP B O 1
ATOM 2157 N N . VAL B 1 32 ? 26.531 -9.07 10.375 1 98.56 32 VAL B N 1
ATOM 2158 C CA . VAL B 1 32 ? 26.594 -10.516 10.547 1 98.56 32 VAL B CA 1
ATOM 2159 C C . VAL B 1 32 ? 27.578 -11.109 9.547 1 98.56 32 VAL B C 1
ATOM 2161 O O . VAL B 1 32 ? 28.422 -11.938 9.914 1 98.56 32 VAL B O 1
ATOM 2164 N N . LEU B 1 33 ? 27.531 -10.633 8.344 1 98.12 33 LEU B N 1
ATOM 2165 C CA . LEU B 1 33 ? 28.375 -11.211 7.301 1 98.12 33 LEU B CA 1
ATOM 2166 C C . LEU B 1 33 ? 29.812 -10.719 7.422 1 98.12 33 LEU B C 1
ATOM 2168 O O . LEU B 1 33 ? 30.734 -11.383 6.965 1 98.12 33 LEU B O 1
ATOM 2172 N N . THR B 1 34 ? 30.016 -9.516 7.984 1 97.88 34 THR B N 1
ATOM 2173 C CA . THR B 1 34 ? 31.359 -9.055 8.281 1 97.88 34 THR B CA 1
ATOM 2174 C C . THR B 1 34 ? 32 -9.938 9.344 1 97.88 34 THR B C 1
ATOM 2176 O O . THR B 1 34 ? 33.219 -10.227 9.273 1 97.88 34 THR B O 1
ATOM 2179 N N . ALA B 1 35 ? 31.234 -10.414 10.273 1 97.75 35 ALA B N 1
ATOM 2180 C CA . ALA B 1 35 ? 31.734 -11.289 11.32 1 97.75 35 ALA B CA 1
ATOM 2181 C C . ALA B 1 35 ? 31.906 -12.719 10.812 1 97.75 35 ALA B C 1
ATOM 2183 O O . ALA B 1 35 ? 32.875 -13.406 11.164 1 97.75 35 ALA B O 1
ATOM 2184 N N . ASP B 1 36 ? 30.938 -13.219 10.031 1 98.06 36 ASP B N 1
ATOM 2185 C CA . ASP B 1 36 ? 30.953 -14.562 9.461 1 98.06 36 ASP B CA 1
ATOM 2186 C C . ASP B 1 36 ? 30.375 -14.57 8.047 1 98.06 36 ASP B C 1
ATOM 2188 O O . ASP B 1 36 ? 29.156 -14.734 7.867 1 98.06 36 ASP B O 1
ATOM 2192 N N . PRO B 1 37 ? 31.156 -14.461 7.086 1 96.81 37 PRO B N 1
ATOM 2193 C CA . PRO B 1 37 ? 30.719 -14.359 5.691 1 96.81 37 PRO B CA 1
ATOM 2194 C C . PRO B 1 37 ? 29.875 -15.555 5.254 1 96.81 37 PRO B C 1
ATOM 2196 O O . PRO B 1 37 ? 29.141 -15.469 4.266 1 96.81 37 PRO B O 1
ATOM 2199 N N . LYS B 1 38 ? 29.938 -16.641 5.965 1 96.94 38 LYS B N 1
ATOM 2200 C CA . LYS B 1 38 ? 29.203 -17.844 5.574 1 96.94 38 LYS B CA 1
ATOM 2201 C C . LYS B 1 38 ? 27.953 -18.031 6.441 1 96.94 38 LYS B C 1
ATOM 2203 O O . LYS B 1 38 ? 27.281 -19.062 6.344 1 96.94 38 LYS B O 1
ATOM 2208 N N . SER B 1 39 ? 27.609 -17.047 7.199 1 97.81 39 SER B N 1
ATOM 2209 C CA . SER B 1 39 ? 26.484 -17.156 8.133 1 97.81 39 SER B CA 1
ATOM 2210 C C . SER B 1 39 ? 25.172 -17.344 7.391 1 97.81 39 SER B C 1
ATOM 2212 O O . SER B 1 39 ? 24.797 -16.516 6.551 1 97.81 39 SER B O 1
ATOM 2214 N N . PRO B 1 40 ? 24.406 -18.422 7.75 1 97.31 40 PRO B N 1
ATOM 2215 C CA . PRO B 1 40 ? 23.078 -18.594 7.148 1 97.31 40 PRO B CA 1
ATOM 2216 C C . PRO B 1 40 ? 22.125 -17.438 7.477 1 97.31 40 PRO B C 1
ATOM 2218 O O . PRO B 1 40 ? 21.344 -17.016 6.625 1 97.31 40 PRO B O 1
ATOM 2221 N N . VAL B 1 41 ? 22.281 -16.938 8.664 1 97.75 41 VAL B N 1
ATOM 2222 C CA . VAL B 1 41 ? 21.438 -15.812 9.078 1 97.75 41 VAL B CA 1
ATOM 2223 C C . VAL B 1 41 ? 21.781 -14.578 8.25 1 97.75 41 VAL B C 1
ATOM 2225 O O . VAL B 1 41 ? 20.891 -13.82 7.867 1 97.75 41 VAL B O 1
ATOM 2228 N N . GLY B 1 42 ? 23.047 -14.367 8.023 1 98.31 42 GLY B N 1
ATOM 2229 C CA . GLY B 1 42 ? 23.469 -13.258 7.18 1 98.31 42 GLY B CA 1
ATOM 2230 C C . GLY B 1 42 ? 22.906 -13.336 5.773 1 98.31 42 GLY B C 1
ATOM 2231 O O . GLY B 1 42 ? 22.469 -12.32 5.215 1 98.31 42 GLY B O 1
ATOM 2232 N N . GLN B 1 43 ? 22.859 -14.508 5.258 1 98 43 GLN B N 1
ATOM 2233 C CA . GLN B 1 43 ? 22.312 -14.719 3.922 1 98 43 GLN B CA 1
ATOM 2234 C C . GLN B 1 43 ? 20.797 -14.508 3.904 1 98 43 GLN B C 1
ATOM 2236 O O . GLN B 1 43 ? 20.25 -13.938 2.953 1 98 43 GLN B O 1
ATOM 2241 N N . GLN B 1 44 ? 20.156 -14.938 4.992 1 98.44 44 GLN B N 1
ATOM 2242 C CA . GLN B 1 44 ? 18.703 -14.75 5.113 1 98.44 44 GLN B CA 1
ATOM 2243 C C . GLN B 1 44 ? 18.359 -13.266 5.203 1 98.44 44 GLN B C 1
ATOM 2245 O O . GLN B 1 44 ? 17.375 -12.82 4.602 1 98.44 44 GLN B O 1
ATOM 2250 N N . LEU B 1 45 ? 19.156 -12.57 5.918 1 98.62 45 LEU B N 1
ATOM 2251 C CA . LEU B 1 45 ? 18.938 -11.133 6.062 1 98.62 45 LEU B CA 1
ATOM 2252 C C . LEU B 1 45 ? 19.156 -10.414 4.738 1 98.62 45 LEU B C 1
ATOM 2254 O O . LEU B 1 45 ? 18.406 -9.484 4.402 1 98.62 45 LEU B O 1
ATOM 2258 N N . THR B 1 46 ? 20.141 -10.844 3.965 1 98.5 46 THR B N 1
ATOM 2259 C CA . THR B 1 46 ? 20.375 -10.289 2.639 1 98.5 46 THR B CA 1
ATOM 2260 C C . THR B 1 46 ? 19.188 -10.562 1.716 1 98.5 46 THR B C 1
ATOM 2262 O O . THR B 1 46 ? 18.75 -9.68 0.973 1 98.5 46 THR B O 1
ATOM 2265 N N . ALA B 1 47 ? 18.656 -11.758 1.827 1 98.25 47 ALA B N 1
ATOM 2266 C CA . ALA B 1 47 ? 17.5 -12.133 1.026 1 98.25 47 ALA B CA 1
ATOM 2267 C C . ALA B 1 47 ? 16.281 -11.281 1.382 1 98.25 47 ALA B C 1
ATOM 2269 O O . ALA B 1 47 ? 15.539 -10.852 0.497 1 98.25 47 ALA B O 1
ATOM 2270 N N . LEU B 1 48 ? 16.094 -11.07 2.689 1 98 48 LEU B N 1
ATOM 2271 C CA . LEU B 1 48 ? 14.984 -10.242 3.145 1 98 48 LEU B CA 1
ATOM 2272 C C . LEU B 1 48 ? 15.125 -8.812 2.625 1 98 48 LEU B C 1
ATOM 2274 O O . LEU B 1 48 ? 14.164 -8.234 2.121 1 98 48 LEU B O 1
ATOM 2278 N N . PHE B 1 49 ? 16.344 -8.297 2.725 1 98.44 49 PHE B N 1
ATOM 2279 C CA . PHE B 1 49 ? 16.641 -6.957 2.238 1 98.44 49 PHE B CA 1
ATOM 2280 C C . PHE B 1 49 ? 16.281 -6.82 0.765 1 98.44 49 PHE B C 1
ATOM 2282 O O . PHE B 1 49 ? 15.531 -5.922 0.384 1 98.44 49 PHE B O 1
ATOM 2289 N N . LYS B 1 50 ? 16.641 -7.738 -0.057 1 96.88 50 LYS B N 1
ATOM 2290 C CA . LYS B 1 50 ? 16.406 -7.688 -1.497 1 96.88 50 LYS B CA 1
ATOM 2291 C C . LYS B 1 50 ? 14.93 -7.852 -1.823 1 96.88 50 LYS B C 1
ATOM 2293 O O . LYS B 1 50 ? 14.398 -7.176 -2.709 1 96.88 50 LYS B O 1
ATOM 2298 N N . ALA B 1 51 ? 14.281 -8.711 -1.097 1 96.25 51 ALA B N 1
ATOM 2299 C CA . ALA B 1 51 ? 12.875 -9 -1.354 1 96.25 51 ALA B CA 1
ATOM 2300 C C . ALA B 1 51 ? 12.008 -7.777 -1.058 1 96.25 51 ALA B C 1
ATOM 2302 O O . ALA B 1 51 ? 11.141 -7.41 -1.86 1 96.25 51 ALA B O 1
ATOM 2303 N N . VAL B 1 52 ? 12.258 -7.145 0.061 1 97.25 52 VAL B N 1
ATOM 2304 C CA . VAL B 1 52 ? 11.414 -6.023 0.461 1 97.25 52 VAL B CA 1
ATOM 2305 C C . VAL B 1 52 ? 11.758 -4.793 -0.38 1 97.25 52 VAL B C 1
ATOM 2307 O O . VAL B 1 52 ? 10.883 -3.984 -0.69 1 97.25 52 VAL B O 1
ATOM 2310 N N . GLN B 1 53 ? 13.008 -4.625 -0.752 1 97.06 53 GLN B N 1
ATOM 2311 C CA . GLN B 1 53 ? 13.398 -3.545 -1.652 1 97.06 53 GLN B CA 1
ATOM 2312 C C . GLN B 1 53 ? 12.664 -3.65 -2.986 1 97.06 53 GLN B C 1
ATOM 2314 O O . GLN B 1 53 ? 12.133 -2.656 -3.492 1 97.06 53 GLN B O 1
ATOM 2319 N N . SER B 1 54 ? 12.609 -4.852 -3.518 1 95.44 54 SER B N 1
ATOM 2320 C CA . SER B 1 54 ? 11.914 -5.082 -4.781 1 95.44 54 SER B CA 1
ATOM 2321 C C . SER B 1 54 ? 10.414 -4.84 -4.637 1 95.44 54 SER B C 1
ATOM 2323 O O . SER B 1 54 ? 9.789 -4.27 -5.531 1 95.44 54 SER B O 1
ATOM 2325 N N . ALA B 1 55 ? 9.867 -5.273 -3.551 1 95.12 55 ALA B N 1
ATOM 2326 C CA . ALA B 1 55 ? 8.438 -5.094 -3.312 1 95.12 55 ALA B CA 1
ATOM 2327 C C . ALA B 1 55 ? 8.07 -3.613 -3.248 1 95.12 55 ALA B C 1
ATOM 2329 O O . ALA B 1 55 ? 7.035 -3.201 -3.771 1 95.12 55 ALA B O 1
ATOM 2330 N N . ARG B 1 56 ? 8.875 -2.861 -2.617 1 95.44 56 ARG B N 1
ATOM 2331 C CA . ARG B 1 56 ? 8.625 -1.427 -2.529 1 95.44 56 ARG B CA 1
ATOM 2332 C C . ARG B 1 56 ? 8.641 -0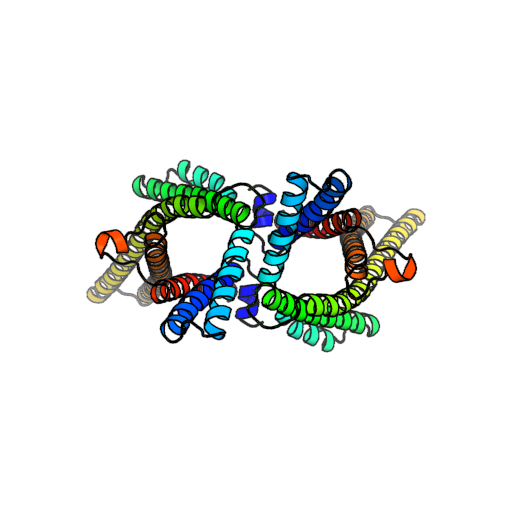.782 -3.91 1 95.44 56 ARG B C 1
ATOM 2334 O O . ARG B 1 56 ? 7.812 0.081 -4.207 1 95.44 56 ARG B O 1
ATOM 2341 N N . LYS B 1 57 ? 9.586 -1.192 -4.75 1 95.69 57 LYS B N 1
ATOM 2342 C CA . LYS B 1 57 ? 9.641 -0.647 -6.102 1 95.69 57 LYS B CA 1
ATOM 2343 C C . LYS B 1 57 ? 8.367 -0.967 -6.875 1 95.69 57 LYS B C 1
ATOM 2345 O O . LYS B 1 57 ? 7.863 -0.132 -7.629 1 95.69 57 LYS B O 1
ATOM 2350 N N . ALA B 1 58 ? 7.828 -2.111 -6.645 1 93.62 58 ALA B N 1
ATOM 2351 C CA . ALA B 1 58 ? 6.598 -2.516 -7.32 1 93.62 58 ALA B CA 1
ATOM 2352 C C . ALA B 1 58 ? 5.426 -1.634 -6.902 1 93.62 58 ALA B C 1
ATOM 2354 O O . ALA B 1 58 ? 4.641 -1.193 -7.746 1 93.62 58 ALA B O 1
ATOM 2355 N N . PHE B 1 59 ? 5.367 -1.291 -5.637 1 92.62 59 PHE B N 1
ATOM 2356 C CA . PHE B 1 59 ? 4.23 -0.537 -5.125 1 92.62 59 PHE B CA 1
ATOM 2357 C C . PHE B 1 59 ? 4.426 0.957 -5.352 1 92.62 59 PHE B C 1
ATOM 2359 O O . PHE B 1 59 ? 3.562 1.762 -4.996 1 92.62 59 PHE B O 1
ATOM 2366 N N . ARG B 1 60 ? 5.543 1.275 -5.984 1 94.81 60 ARG B N 1
ATOM 2367 C CA . ARG B 1 60 ? 5.777 2.674 -6.328 1 94.81 60 ARG B CA 1
ATOM 2368 C C . ARG B 1 60 ? 5.562 2.912 -7.82 1 94.81 60 ARG B C 1
ATOM 2370 O O . ARG B 1 60 ? 5.664 4.047 -8.289 1 94.81 60 ARG B O 1
ATOM 2377 N N . VAL B 1 61 ? 5.258 1.882 -8.484 1 95.06 61 VAL B N 1
ATOM 2378 C CA . VAL B 1 61 ? 4.984 2.049 -9.906 1 95.06 61 VAL B CA 1
ATOM 2379 C C . VAL B 1 61 ? 3.883 3.09 -10.102 1 95.06 61 VAL B C 1
ATOM 2381 O O . VAL B 1 61 ? 2.828 3.014 -9.469 1 95.06 61 VAL B O 1
ATOM 2384 N N . GLY B 1 62 ? 4.164 4.098 -10.914 1 94.38 62 GLY B N 1
ATOM 2385 C CA . GLY B 1 62 ? 3.182 5.121 -11.242 1 94.38 62 GLY B CA 1
ATOM 2386 C C . GLY B 1 62 ? 3.24 6.32 -10.32 1 94.38 62 GLY B C 1
ATOM 2387 O O . GLY B 1 62 ? 2.531 7.309 -10.531 1 94.38 62 GLY B O 1
ATOM 2388 N N . LYS B 1 63 ? 4.059 6.297 -9.312 1 95.62 63 LYS B N 1
ATOM 2389 C CA . LYS B 1 63 ? 4.133 7.406 -8.367 1 95.62 63 LYS B CA 1
ATOM 2390 C C . LYS B 1 63 ? 4.547 8.703 -9.07 1 95.62 63 LYS B C 1
ATOM 2392 O O . LYS B 1 63 ? 4.246 9.797 -8.586 1 95.62 63 LYS B O 1
ATOM 2397 N N . SER B 1 64 ? 5.266 8.594 -10.211 1 97.06 64 SER B N 1
ATOM 2398 C CA . SER B 1 64 ? 5.668 9.773 -10.969 1 97.06 64 SER B CA 1
ATOM 2399 C C . SER B 1 64 ? 4.457 10.594 -11.398 1 97.06 64 SER B C 1
ATOM 2401 O O . SER B 1 64 ? 4.543 11.82 -11.516 1 97.06 64 SER B O 1
ATOM 2403 N N . PHE B 1 65 ? 3.311 10.039 -11.461 1 95.81 65 PHE B N 1
ATOM 2404 C CA . PHE B 1 65 ? 2.123 10.703 -11.984 1 95.81 65 PHE B CA 1
ATOM 2405 C C . PHE B 1 65 ? 1.483 11.586 -10.914 1 95.81 65 PHE B C 1
ATOM 2407 O O . PHE B 1 65 ? 0.572 12.359 -11.211 1 95.81 65 PHE B O 1
ATOM 2414 N N . ASN B 1 66 ? 1.997 11.523 -9.766 1 95.06 66 ASN B N 1
ATOM 2415 C CA . ASN B 1 66 ? 1.501 12.391 -8.703 1 95.06 66 ASN B CA 1
ATOM 2416 C C . ASN B 1 66 ? 2.088 13.797 -8.797 1 95.06 66 ASN B C 1
ATOM 2418 O O . ASN B 1 66 ? 1.595 14.727 -8.156 1 95.06 66 ASN B O 1
ATOM 2422 N N . TYR B 1 67 ? 3.088 14.008 -9.664 1 97.38 67 TYR B N 1
ATOM 2423 C CA . TYR B 1 67 ? 3.891 15.219 -9.523 1 97.38 67 TYR B CA 1
ATOM 2424 C C . TYR B 1 67 ? 3.471 16.281 -10.539 1 97.38 67 TYR B C 1
ATOM 2426 O O . TYR B 1 67 ? 3.586 17.469 -10.281 1 97.38 67 TYR B O 1
ATOM 2434 N N . PRO B 1 68 ? 2.947 15.93 -11.75 1 97.06 68 PRO B N 1
ATOM 2435 C CA . PRO B 1 68 ? 2.592 16.984 -12.703 1 97.06 68 PRO B CA 1
ATOM 2436 C C . PRO B 1 68 ? 1.621 18.016 -12.117 1 97.06 68 PRO B C 1
ATOM 2438 O O . PRO B 1 68 ? 1.839 19.219 -12.25 1 97.06 68 PRO B O 1
ATOM 2441 N N . ALA B 1 69 ? 0.595 17.578 -11.414 1 94.81 69 ALA B N 1
ATOM 2442 C CA . ALA B 1 69 ? -0.349 18.5 -10.805 1 94.81 69 ALA B CA 1
ATOM 2443 C C . ALA B 1 69 ? 0.332 19.359 -9.734 1 94.81 69 ALA B C 1
ATOM 2445 O O . ALA B 1 69 ? 0.058 20.547 -9.609 1 94.81 69 ALA B O 1
ATOM 2446 N N . LYS B 1 70 ? 1.17 18.734 -8.969 1 95.5 70 LYS B N 1
ATOM 2447 C CA . LYS B 1 70 ? 1.904 19.438 -7.93 1 95.5 70 LYS B CA 1
ATOM 2448 C C . LYS B 1 70 ? 2.816 20.5 -8.531 1 95.5 70 LYS B C 1
ATOM 2450 O O . LYS B 1 70 ? 2.885 21.625 -8.031 1 95.5 70 LYS B O 1
ATOM 2455 N N . ILE B 1 71 ? 3.484 20.125 -9.586 1 97.75 71 ILE B N 1
ATOM 2456 C CA . ILE B 1 71 ? 4.406 21.031 -10.266 1 97.75 71 ILE B CA 1
ATOM 2457 C C . ILE B 1 71 ? 3.637 22.203 -10.852 1 97.75 71 ILE B C 1
ATOM 2459 O O . ILE B 1 71 ? 4.043 23.359 -10.695 1 97.75 71 ILE B O 1
ATOM 2463 N N . THR B 1 72 ? 2.477 21.969 -11.469 1 97.44 72 THR B N 1
ATOM 2464 C CA . THR B 1 72 ? 1.647 23.016 -12.039 1 97.44 72 THR B CA 1
ATOM 2465 C C . THR B 1 72 ? 1.153 23.969 -10.953 1 97.44 72 THR B C 1
ATOM 2467 O O . THR B 1 72 ? 1.177 25.188 -11.125 1 97.44 72 THR B O 1
ATOM 2470 N N . ALA B 1 73 ? 0.792 23.406 -9.844 1 96.38 73 ALA B N 1
ATOM 2471 C CA . ALA B 1 73 ? 0.318 24.234 -8.734 1 96.38 73 ALA B CA 1
ATOM 2472 C C . ALA B 1 73 ? 1.424 25.141 -8.211 1 96.38 73 ALA B C 1
ATOM 2474 O O . ALA B 1 73 ? 1.169 26.297 -7.844 1 96.38 73 ALA B O 1
ATOM 2475 N N . THR B 1 74 ? 2.594 24.609 -8.172 1 97.06 74 THR B N 1
ATOM 2476 C CA . THR B 1 74 ? 3.727 25.391 -7.703 1 97.06 74 THR B CA 1
ATOM 2477 C C . THR B 1 74 ? 4.051 26.516 -8.688 1 97.06 74 THR B C 1
ATOM 2479 O O . THR B 1 74 ? 4.289 27.656 -8.281 1 97.06 74 THR B O 1
ATOM 2482 N N . ILE B 1 75 ? 3.996 26.234 -9.953 1 96.94 75 ILE B N 1
ATOM 2483 C CA . ILE B 1 75 ? 4.277 27.219 -10.984 1 96.94 75 ILE B CA 1
ATOM 2484 C C . ILE B 1 75 ? 3.246 28.344 -10.93 1 96.94 75 ILE B C 1
ATOM 2486 O O . ILE B 1 75 ? 3.592 29.516 -11.055 1 96.94 75 ILE B O 1
ATOM 2490 N N . ASP B 1 76 ? 2.023 28 -10.602 1 96.62 76 ASP B N 1
ATOM 2491 C CA . ASP B 1 76 ? 0.921 28.953 -10.633 1 96.62 76 ASP B CA 1
ATOM 2492 C C . ASP B 1 76 ? 0.824 29.719 -9.312 1 96.62 76 ASP B C 1
ATOM 2494 O O . ASP B 1 76 ? 0.093 30.703 -9.219 1 96.62 76 ASP B O 1
ATOM 2498 N N . ASN B 1 77 ? 1.54 29.188 -8.328 1 94.38 77 ASN B N 1
ATOM 2499 C CA . ASN B 1 77 ? 1.462 29.844 -7.023 1 94.38 77 ASN B CA 1
ATOM 2500 C C . ASN B 1 77 ? 2.248 31.141 -7.008 1 94.38 77 ASN B C 1
ATOM 2502 O O . ASN B 1 77 ? 3.465 31.141 -6.805 1 94.38 77 ASN B O 1
ATOM 2506 N N . GLN B 1 78 ? 1.553 32.344 -6.973 1 91.62 78 GLN B N 1
ATOM 2507 C CA . GLN B 1 78 ? 2.18 33.656 -7.031 1 91.62 78 GLN B CA 1
ATOM 2508 C C . GLN B 1 78 ? 2.566 34.125 -5.641 1 91.62 78 GLN B C 1
ATOM 2510 O O . GLN B 1 78 ? 3.328 35.094 -5.504 1 91.62 78 GLN B O 1
ATOM 2515 N N . LYS B 1 79 ? 2.166 33.469 -4.688 1 90.5 79 LYS B N 1
ATOM 2516 C CA . LYS B 1 79 ? 2.43 33.906 -3.32 1 90.5 79 LYS B CA 1
ATOM 2517 C C . LYS B 1 79 ? 3.793 33.406 -2.84 1 90.5 79 LYS B C 1
ATOM 2519 O O . LYS B 1 79 ? 4.348 33.938 -1.879 1 90.5 79 LYS B O 1
ATOM 2524 N N . LEU B 1 80 ? 4.391 32.438 -3.521 1 90.5 80 LEU B N 1
ATOM 2525 C CA . LEU B 1 80 ? 5.668 31.875 -3.115 1 90.5 80 LEU B CA 1
ATOM 2526 C C . LEU B 1 80 ? 6.828 32.75 -3.582 1 90.5 80 LEU B C 1
ATOM 2528 O O . LEU B 1 80 ? 6.812 33.281 -4.703 1 90.5 80 LEU B O 1
ATOM 2532 N N . ASP B 1 81 ? 7.754 32.938 -2.637 1 93.88 81 ASP B N 1
ATOM 2533 C CA . ASP B 1 81 ? 8.992 33.625 -3.039 1 93.88 81 ASP B CA 1
ATOM 2534 C C . ASP B 1 81 ? 9.719 32.812 -4.113 1 93.88 81 ASP B C 1
ATOM 2536 O O . ASP B 1 81 ? 9.734 31.594 -4.078 1 93.88 81 ASP B O 1
ATOM 2540 N N . PRO B 1 82 ? 10.375 33.469 -5.062 1 95.44 82 PRO B N 1
ATOM 2541 C CA . PRO B 1 82 ? 11.008 32.812 -6.199 1 95.44 82 PRO B CA 1
ATOM 2542 C C . PRO B 1 82 ? 12.039 31.766 -5.766 1 95.44 82 PRO B C 1
ATOM 2544 O O . PRO B 1 82 ? 12.172 30.719 -6.41 1 95.44 82 PRO B O 1
ATOM 2547 N N . PHE B 1 83 ? 12.773 31.984 -4.809 1 96.38 83 PHE B N 1
ATOM 2548 C CA . PHE B 1 83 ? 13.773 31.047 -4.328 1 96.38 83 PHE B CA 1
ATOM 2549 C C . PHE B 1 83 ? 13.117 29.766 -3.828 1 96.38 83 PHE B C 1
ATOM 2551 O O . PHE B 1 83 ? 13.516 28.672 -4.219 1 96.38 83 PHE B O 1
ATOM 2558 N N . GLN B 1 84 ? 12.094 29.922 -3.027 1 95.94 84 GLN B N 1
ATOM 2559 C CA . GLN B 1 84 ? 11.359 28.766 -2.506 1 95.94 84 GLN B CA 1
ATOM 2560 C C . GLN B 1 84 ? 10.648 28.016 -3.625 1 95.94 84 GLN B C 1
ATOM 2562 O O . GLN B 1 84 ? 10.625 26.781 -3.637 1 95.94 84 GLN B O 1
ATOM 2567 N N . LYS B 1 85 ? 10.109 28.797 -4.488 1 97.5 85 LYS B N 1
ATOM 2568 C CA . LYS B 1 85 ? 9.406 28.219 -5.629 1 97.5 85 LYS B CA 1
ATOM 2569 C C . LYS B 1 85 ? 10.336 27.328 -6.461 1 97.5 85 LYS B C 1
ATOM 2571 O O . LYS B 1 85 ? 9.977 26.219 -6.824 1 97.5 85 LYS B O 1
ATOM 2576 N N . ASN B 1 86 ? 11.477 27.859 -6.75 1 97.94 86 ASN B N 1
ATOM 2577 C CA . ASN B 1 86 ? 12.445 27.109 -7.547 1 97.94 86 ASN B CA 1
ATOM 2578 C C . ASN B 1 86 ? 12.922 25.859 -6.824 1 97.94 86 ASN B C 1
ATOM 2580 O O . ASN B 1 86 ? 13.125 24.812 -7.449 1 97.94 86 ASN B O 1
ATOM 2584 N N . LEU B 1 87 ? 13.117 25.938 -5.543 1 98.31 87 LEU B N 1
ATOM 2585 C CA . LEU B 1 87 ? 13.539 24.781 -4.766 1 98.31 87 LEU B CA 1
ATOM 2586 C C . LEU B 1 87 ? 12.453 23.703 -4.773 1 98.31 87 LEU B C 1
ATOM 2588 O O . LEU B 1 87 ? 12.758 22.516 -4.895 1 98.31 87 LEU B O 1
ATOM 2592 N N . GLN B 1 88 ? 11.227 24.141 -4.66 1 98.31 88 GLN B N 1
ATOM 2593 C CA . GLN B 1 88 ? 10.117 23.203 -4.695 1 98.31 88 GLN B CA 1
ATOM 2594 C C . GLN B 1 88 ? 10.023 22.516 -6.055 1 98.31 88 GLN B C 1
ATOM 2596 O O . GLN B 1 88 ? 9.766 21.312 -6.133 1 98.31 88 GLN B O 1
ATOM 2601 N N . LEU B 1 89 ? 10.266 23.25 -7.09 1 98.62 89 LEU B N 1
ATOM 2602 C CA . LEU B 1 89 ? 10.242 22.688 -8.438 1 98.62 89 LEU B CA 1
ATOM 2603 C C . LEU B 1 89 ? 11.367 21.672 -8.625 1 98.62 89 LEU B C 1
ATOM 2605 O O . LEU B 1 89 ? 11.156 20.609 -9.219 1 98.62 89 LEU B O 1
ATOM 2609 N N . ILE B 1 90 ? 12.516 22 -8.125 1 98.62 90 ILE B N 1
ATOM 2610 C CA . ILE B 1 90 ? 13.648 21.094 -8.211 1 98.62 90 ILE B CA 1
ATOM 2611 C C . ILE B 1 90 ? 13.336 19.797 -7.453 1 98.62 90 ILE B C 1
ATOM 2613 O O . ILE B 1 90 ? 13.586 18.703 -7.953 1 98.62 90 ILE B O 1
ATOM 2617 N N . GLN B 1 91 ? 12.781 19.938 -6.312 1 98.75 91 GLN B N 1
ATOM 2618 C CA . GLN B 1 91 ? 12.445 18.766 -5.512 1 98.75 91 GLN B CA 1
ATOM 2619 C C . GLN B 1 91 ? 11.422 17.875 -6.227 1 98.75 91 GLN B C 1
ATOM 2621 O O . GLN B 1 91 ? 11.617 16.672 -6.359 1 98.75 91 GLN B O 1
ATOM 2626 N N . ASP B 1 92 ? 10.375 18.5 -6.727 1 98.69 92 ASP B N 1
ATOM 2627 C CA . ASP B 1 92 ? 9.273 17.734 -7.312 1 98.69 92 ASP B CA 1
ATOM 2628 C C . ASP B 1 92 ? 9.68 17.125 -8.656 1 98.69 92 ASP B C 1
ATOM 2630 O O . ASP B 1 92 ? 9.344 15.984 -8.961 1 98.69 92 ASP B O 1
ATOM 2634 N N . LEU B 1 93 ? 10.422 17.891 -9.461 1 98.69 93 LEU B N 1
ATOM 2635 C CA . LEU B 1 93 ? 10.914 17.359 -10.727 1 98.69 93 LEU B CA 1
ATOM 2636 C C . LEU B 1 93 ? 11.922 16.25 -10.492 1 98.69 93 LEU B C 1
ATOM 2638 O O . LEU B 1 93 ? 11.938 15.25 -11.211 1 98.69 93 LEU B O 1
ATOM 2642 N N . GLY B 1 94 ? 12.781 16.5 -9.547 1 98.75 94 GLY B N 1
ATOM 2643 C CA . GLY B 1 94 ? 13.734 15.461 -9.172 1 98.75 94 GLY B CA 1
ATOM 2644 C C . GLY B 1 94 ? 13.078 14.172 -8.719 1 98.75 94 GLY B C 1
ATOM 2645 O O . GLY B 1 94 ? 13.438 13.086 -9.18 1 98.75 94 GLY B O 1
ATOM 2646 N N . MET B 1 95 ? 12.078 14.281 -7.926 1 98.5 95 MET B N 1
ATOM 2647 C CA . MET B 1 95 ? 11.383 13.094 -7.422 1 98.5 95 MET B CA 1
ATOM 2648 C C . MET B 1 95 ? 10.594 12.414 -8.531 1 98.5 95 MET B C 1
ATOM 2650 O O . MET B 1 95 ? 10.57 11.188 -8.625 1 98.5 95 MET B O 1
ATOM 2654 N N . MET B 1 96 ? 9.961 13.203 -9.344 1 98.62 96 MET B N 1
ATOM 2655 C CA . MET B 1 96 ? 9.219 12.648 -10.477 1 98.62 96 MET B CA 1
ATOM 2656 C C . MET B 1 96 ? 10.117 11.797 -11.352 1 98.62 96 MET B C 1
ATOM 2658 O O . MET B 1 96 ? 9.75 10.68 -11.727 1 98.62 96 MET B O 1
ATOM 2662 N N . THR B 1 97 ? 11.242 12.281 -11.664 1 98.69 97 THR B N 1
ATOM 2663 C CA . THR B 1 97 ? 12.195 11.594 -12.523 1 98.69 97 THR B CA 1
ATOM 2664 C C . THR B 1 97 ? 12.805 10.391 -11.812 1 98.69 97 THR B C 1
ATOM 2666 O O . THR B 1 97 ? 12.992 9.328 -12.414 1 98.69 97 THR B O 1
ATOM 2669 N N . PHE B 1 98 ? 13.117 10.586 -10.578 1 98.44 98 PHE B N 1
ATOM 2670 C CA . PHE B 1 98 ? 13.617 9.469 -9.781 1 98.44 98 PHE B CA 1
ATOM 2671 C C . PHE B 1 98 ? 12.648 8.297 -9.828 1 98.44 98 PHE B C 1
ATOM 2673 O O . PHE B 1 98 ? 13.062 7.152 -10.047 1 98.44 98 PHE B O 1
ATOM 2680 N N . PHE B 1 99 ? 11.359 8.578 -9.648 1 98.44 99 PHE B N 1
ATOM 2681 C CA . PHE B 1 99 ? 10.375 7.504 -9.625 1 98.44 99 PHE B CA 1
ATOM 2682 C C . PHE B 1 99 ? 10.25 6.844 -10.992 1 98.44 99 PHE B C 1
ATOM 2684 O O . PHE B 1 99 ? 10.008 5.641 -11.086 1 98.44 99 PHE B O 1
ATOM 2691 N N . ALA B 1 100 ? 10.477 7.57 -12.047 1 98.56 100 ALA B N 1
ATOM 2692 C CA . ALA B 1 100 ? 10.477 6.98 -13.383 1 98.56 100 ALA B CA 1
ATOM 2693 C C . ALA B 1 100 ? 11.617 5.98 -13.547 1 98.56 100 ALA B C 1
ATOM 2695 O O . ALA B 1 100 ? 11.422 4.891 -14.086 1 98.56 100 ALA B O 1
ATOM 2696 N N . PHE B 1 101 ? 12.75 6.359 -13.047 1 98.5 101 PHE B N 1
ATOM 2697 C CA . PHE B 1 101 ? 13.891 5.465 -13.125 1 98.5 101 PHE B CA 1
ATOM 2698 C C . PHE B 1 101 ? 13.719 4.277 -12.188 1 98.5 101 PHE B C 1
ATOM 2700 O O . PHE B 1 101 ? 14.164 3.168 -12.484 1 98.5 101 PHE B O 1
ATOM 2707 N N . ASP B 1 102 ? 13.109 4.578 -11.039 1 97.94 102 ASP B N 1
ATOM 2708 C CA . ASP B 1 102 ? 12.789 3.504 -10.102 1 97.94 102 ASP B CA 1
ATOM 2709 C C . ASP B 1 102 ? 11.883 2.463 -10.75 1 97.94 102 ASP B C 1
ATOM 2711 O O . ASP B 1 102 ? 12.062 1.26 -10.555 1 97.94 102 ASP B O 1
ATOM 2715 N N . ASN B 1 103 ? 10.898 2.912 -11.555 1 98.25 103 ASN B N 1
ATOM 2716 C CA . ASN B 1 103 ? 10.047 2.002 -12.312 1 98.25 103 ASN B CA 1
ATOM 2717 C C . ASN B 1 103 ? 10.844 1.223 -13.352 1 98.25 103 ASN B C 1
ATOM 2719 O O . ASN B 1 103 ? 10.664 0.012 -13.5 1 98.25 103 ASN B O 1
ATOM 2723 N N . ALA B 1 104 ? 11.703 1.936 -14.039 1 98.31 104 ALA B N 1
ATOM 2724 C CA . ALA B 1 104 ? 12.547 1.278 -15.031 1 98.31 104 ALA B CA 1
ATOM 2725 C C . ALA B 1 104 ? 13.406 0.189 -14.391 1 98.31 104 ALA B C 1
ATOM 2727 O O . ALA B 1 104 ? 13.547 -0.902 -14.945 1 98.31 104 ALA B O 1
ATOM 2728 N N . ALA B 1 105 ? 13.961 0.497 -13.266 1 97.94 105 ALA B N 1
ATOM 2729 C CA . ALA B 1 105 ? 14.781 -0.472 -12.547 1 97.94 105 ALA B CA 1
ATOM 2730 C C . ALA B 1 105 ? 13.969 -1.705 -12.164 1 97.94 105 ALA B C 1
ATOM 2732 O O . ALA B 1 105 ? 14.453 -2.834 -12.281 1 97.94 105 ALA B O 1
ATOM 2733 N N . PHE B 1 106 ? 12.75 -1.513 -11.75 1 97.88 106 PHE B N 1
ATOM 2734 C CA . PHE B 1 106 ? 11.875 -2.615 -11.375 1 97.88 106 PHE B CA 1
ATOM 2735 C C . PHE B 1 106 ? 11.586 -3.514 -12.57 1 97.88 106 PHE B C 1
ATOM 2737 O O . PHE B 1 106 ? 11.758 -4.73 -12.5 1 97.88 106 PHE B O 1
ATOM 2744 N N . PHE B 1 107 ? 11.18 -2.92 -13.68 1 98.25 107 PHE B N 1
ATOM 2745 C CA . PHE B 1 107 ? 10.812 -3.691 -14.859 1 98.25 107 PHE B CA 1
ATOM 2746 C C . PHE B 1 107 ? 12.023 -4.402 -15.445 1 98.25 107 PHE B C 1
ATOM 2748 O O . PHE B 1 107 ? 11.898 -5.496 -16 1 98.25 107 PHE B O 1
ATOM 2755 N N . GLY B 1 108 ? 13.164 -3.783 -15.281 1 98.06 108 GLY B N 1
ATOM 2756 C CA . GLY B 1 108 ? 14.391 -4.414 -15.75 1 98.06 108 GLY B CA 1
ATOM 2757 C C . GLY B 1 108 ? 14.812 -5.594 -14.898 1 98.06 108 GLY B C 1
ATOM 2758 O O . GLY B 1 108 ? 15.117 -6.668 -15.422 1 98.06 108 GLY B O 1
ATOM 2759 N N . SER B 1 109 ? 14.797 -5.395 -13.609 1 97.31 109 SER B N 1
ATOM 2760 C CA . SER B 1 109 ? 15.227 -6.445 -12.695 1 97.31 109 SER B CA 1
ATOM 2761 C C . SER B 1 109 ? 14.297 -7.652 -12.758 1 97.31 109 SER B C 1
ATOM 2763 O O . SER B 1 109 ? 14.734 -8.789 -12.586 1 97.31 109 SER B O 1
ATOM 2765 N N . ALA B 1 110 ? 13.047 -7.438 -13.047 1 96.62 110 ALA B N 1
ATOM 2766 C CA . ALA B 1 110 ? 12.055 -8.508 -13.148 1 96.62 110 ALA B CA 1
ATOM 2767 C C . ALA B 1 110 ? 12.047 -9.109 -14.547 1 96.62 110 ALA B C 1
ATOM 2769 O O . ALA B 1 110 ? 11.266 -10.023 -14.828 1 96.62 110 ALA B O 1
ATOM 2770 N N . LYS B 1 111 ? 12.836 -8.539 -15.445 1 96.75 111 LYS B N 1
ATOM 2771 C CA . LYS B 1 111 ? 12.984 -9.023 -16.812 1 96.75 111 LYS B CA 1
ATOM 2772 C C . LYS B 1 111 ? 11.688 -8.836 -17.609 1 96.75 111 LYS B C 1
ATOM 2774 O O . LYS B 1 111 ? 11.359 -9.648 -18.469 1 96.75 111 LYS B O 1
ATOM 2779 N N . VAL B 1 112 ? 10.938 -7.875 -17.234 1 97.56 112 VAL B N 1
ATOM 2780 C CA . VAL B 1 112 ? 9.727 -7.508 -17.953 1 97.56 112 VAL B CA 1
ATOM 2781 C C . VAL B 1 112 ? 10.094 -6.68 -19.188 1 97.56 112 VAL B C 1
ATOM 2783 O O . VAL B 1 112 ? 9.508 -6.863 -20.25 1 97.56 112 VAL B O 1
ATOM 2786 N N . LEU B 1 113 ? 11.086 -5.789 -19.016 1 97.31 113 LEU B N 1
ATOM 2787 C CA . LEU B 1 113 ? 11.617 -4.969 -20.094 1 97.31 113 LEU B CA 1
ATOM 2788 C C . LEU B 1 113 ? 13.133 -5.129 -20.203 1 97.31 113 LEU B C 1
ATOM 2790 O O . LEU B 1 113 ? 13.805 -5.426 -19.203 1 97.31 113 LEU B O 1
ATOM 2794 N N . PRO B 1 114 ? 13.609 -5.016 -21.406 1 96.56 114 PRO B N 1
ATOM 2795 C CA . PRO B 1 114 ? 15.062 -5.113 -21.578 1 96.56 114 PRO B CA 1
ATOM 2796 C C . PRO B 1 114 ? 15.797 -3.848 -21.141 1 96.56 114 PRO B C 1
ATOM 2798 O O . PRO B 1 114 ? 16.422 -3.182 -21.969 1 96.56 114 PRO B O 1
ATOM 2801 N N . ILE B 1 115 ? 15.742 -3.514 -19.906 1 97.56 115 ILE B N 1
ATOM 2802 C CA . ILE B 1 115 ? 16.359 -2.342 -19.297 1 97.56 115 ILE B CA 1
ATOM 2803 C C . ILE B 1 115 ? 17.453 -2.783 -18.328 1 97.56 115 ILE B C 1
ATOM 2805 O O . ILE B 1 115 ? 17.281 -3.748 -17.578 1 97.56 115 ILE B O 1
ATOM 2809 N N . ASP B 1 116 ? 18.516 -2.078 -18.406 1 97.94 116 ASP B N 1
ATOM 2810 C CA . ASP B 1 116 ? 19.578 -2.289 -17.422 1 97.94 116 ASP B CA 1
ATOM 2811 C C . ASP B 1 116 ? 19.188 -1.687 -16.078 1 97.94 116 ASP B C 1
ATOM 2813 O O . ASP B 1 116 ? 19.297 -0.475 -15.883 1 97.94 116 ASP B O 1
ATOM 2817 N N . SER B 1 117 ? 18.828 -2.52 -15.227 1 97.56 117 SER B N 1
ATOM 2818 C CA . SER B 1 117 ? 18.328 -2.086 -13.922 1 97.56 117 SER B CA 1
ATOM 2819 C C . SER B 1 117 ? 19.391 -1.314 -13.156 1 97.56 117 SER B C 1
ATOM 2821 O O . SER B 1 117 ? 19.094 -0.326 -12.484 1 97.56 117 SER B O 1
ATOM 2823 N N . ALA B 1 118 ? 20.625 -1.72 -13.227 1 96.81 118 ALA B N 1
ATOM 2824 C CA . ALA B 1 118 ? 21.703 -1.052 -12.523 1 96.81 118 ALA B CA 1
ATOM 2825 C C . ALA B 1 118 ? 21.906 0.369 -13.047 1 96.81 118 ALA B C 1
ATOM 2827 O O . ALA B 1 118 ? 22.109 1.302 -12.258 1 96.81 118 ALA B O 1
ATOM 2828 N N . GLN B 1 119 ? 21.828 0.499 -14.32 1 97.94 119 GLN B N 1
ATOM 2829 C CA . GLN B 1 119 ? 21.969 1.823 -14.914 1 97.94 119 GLN B CA 1
ATOM 2830 C C . GLN B 1 119 ? 20.797 2.725 -14.539 1 97.94 119 GLN B C 1
ATOM 2832 O O . GLN B 1 119 ? 20.969 3.92 -14.297 1 97.94 119 GLN B O 1
ATOM 2837 N N . ALA B 1 120 ? 19.625 2.152 -14.57 1 98.06 120 ALA B N 1
ATOM 2838 C CA . ALA B 1 120 ? 18.453 2.912 -14.172 1 98.06 120 ALA B CA 1
ATOM 2839 C C . ALA B 1 120 ? 18.578 3.402 -12.734 1 98.06 120 ALA B C 1
ATOM 2841 O O . ALA B 1 120 ? 18.25 4.551 -12.43 1 98.06 120 ALA B O 1
ATOM 2842 N N . MET B 1 121 ? 19.078 2.564 -11.867 1 97.25 121 MET B N 1
ATOM 2843 C CA . MET B 1 121 ? 19.266 2.932 -10.461 1 97.25 121 MET B CA 1
ATOM 2844 C C . MET B 1 121 ? 20.297 4.039 -10.328 1 97.25 121 MET B C 1
ATOM 2846 O O . MET B 1 121 ? 20.125 4.953 -9.516 1 97.25 121 MET B O 1
ATOM 2850 N N . LYS B 1 122 ? 21.344 3.914 -11.109 1 97.62 122 LYS B N 1
ATOM 2851 C CA . LYS B 1 122 ? 22.375 4.941 -11.109 1 97.62 122 LYS B CA 1
ATOM 2852 C C . LYS B 1 122 ? 21.812 6.297 -11.523 1 97.62 122 LYS B C 1
ATOM 2854 O O . LYS B 1 122 ? 22.031 7.301 -10.844 1 97.62 122 LYS B O 1
ATOM 2859 N N . ASN B 1 123 ? 21.078 6.297 -12.602 1 98.06 123 ASN B N 1
ATOM 2860 C CA . ASN B 1 123 ? 20.469 7.531 -13.094 1 98.06 123 ASN B CA 1
ATOM 2861 C C . ASN B 1 123 ? 19.469 8.102 -12.102 1 98.06 123 ASN B C 1
ATOM 2863 O O . ASN B 1 123 ? 19.453 9.305 -11.836 1 98.06 123 ASN B O 1
ATOM 2867 N N . GLY B 1 124 ? 18.656 7.234 -11.57 1 98.06 124 GLY B N 1
ATOM 2868 C CA . GLY B 1 124 ? 17.703 7.676 -10.578 1 98.06 124 GLY B CA 1
ATOM 2869 C C . GLY B 1 124 ? 18.344 8.266 -9.336 1 98.06 124 GLY B C 1
ATOM 2870 O O . GLY B 1 124 ? 17.828 9.227 -8.758 1 98.06 124 GLY B O 1
ATOM 2871 N N . GLY B 1 125 ? 19.469 7.711 -8.992 1 97.62 125 GLY B N 1
ATOM 2872 C CA . GLY B 1 125 ? 20.172 8.188 -7.816 1 97.62 125 GLY B CA 1
ATOM 2873 C C . GLY B 1 125 ? 20.578 9.648 -7.914 1 97.62 125 GLY B C 1
ATOM 2874 O O . GLY B 1 125 ? 20.531 10.383 -6.922 1 97.62 125 GLY B O 1
ATOM 2875 N N . TYR B 1 126 ? 20.922 10.125 -9.086 1 98.12 126 TYR B N 1
ATOM 2876 C CA . TYR B 1 126 ? 21.281 11.523 -9.281 1 98.12 126 TYR B CA 1
ATOM 2877 C C . TYR B 1 126 ? 20.094 12.438 -8.992 1 98.12 126 TYR B C 1
ATOM 2879 O O . TYR B 1 126 ? 20.234 13.445 -8.297 1 98.12 126 TYR B O 1
ATOM 2887 N N . PHE B 1 127 ? 19.016 12.039 -9.539 1 98.5 127 PHE B N 1
ATOM 2888 C CA . PHE B 1 127 ? 17.828 12.875 -9.398 1 98.5 127 PHE B CA 1
ATOM 2889 C C . PHE B 1 127 ? 17.297 12.836 -7.969 1 98.5 127 PHE B C 1
ATOM 2891 O O . PHE B 1 127 ? 16.828 13.852 -7.449 1 98.5 127 PHE B O 1
ATOM 2898 N N . TRP B 1 128 ? 17.406 11.695 -7.379 1 98.5 128 TRP B N 1
ATOM 2899 C CA . TRP B 1 128 ? 17 11.578 -5.984 1 98.5 128 TRP B CA 1
ATOM 2900 C C . TRP B 1 128 ? 17.859 12.453 -5.082 1 98.5 128 TRP B C 1
ATOM 2902 O O . TRP B 1 128 ? 17.359 13.133 -4.191 1 98.5 128 TRP B O 1
ATOM 2912 N N . PHE B 1 129 ? 19.156 12.445 -5.32 1 98.56 129 PHE B N 1
ATOM 2913 C CA . PHE B 1 129 ? 20.094 13.25 -4.539 1 98.56 129 PHE B CA 1
ATOM 2914 C C . PHE B 1 129 ? 19.781 14.734 -4.703 1 98.56 129 PHE B C 1
ATOM 2916 O O . PHE B 1 129 ? 19.719 15.477 -3.715 1 98.56 129 PHE B O 1
ATOM 2923 N N . CYS B 1 130 ? 19.562 15.172 -5.898 1 98.5 130 CYS B N 1
ATOM 2924 C CA . CYS B 1 130 ? 19.234 16.562 -6.172 1 98.5 130 CYS B CA 1
ATOM 2925 C C . CYS B 1 130 ? 17.953 16.984 -5.465 1 98.5 130 CYS B C 1
ATOM 2927 O O . CYS B 1 130 ? 17.875 18.062 -4.875 1 98.5 130 CYS B O 1
ATOM 2929 N N . ALA B 1 131 ? 16.953 16.125 -5.551 1 98.75 131 ALA B N 1
ATOM 2930 C CA . ALA B 1 131 ? 15.68 16.391 -4.887 1 98.75 131 ALA B CA 1
ATOM 2931 C C . ALA B 1 131 ? 15.875 16.547 -3.383 1 98.75 131 ALA B C 1
ATOM 2933 O O . ALA B 1 131 ? 15.258 17.422 -2.762 1 98.75 131 ALA B O 1
ATOM 2934 N N . ASN B 1 132 ? 16.766 15.75 -2.838 1 98.62 132 ASN B N 1
ATOM 2935 C CA . ASN B 1 132 ? 16.953 15.766 -1.391 1 98.62 132 ASN B CA 1
ATOM 2936 C C . ASN B 1 132 ? 17.75 16.984 -0.948 1 98.62 132 ASN B C 1
ATOM 2938 O O . ASN B 1 132 ? 17.562 17.484 0.166 1 98.62 132 ASN B O 1
ATOM 2942 N N . ILE B 1 133 ? 18.594 17.516 -1.778 1 98.69 133 ILE B N 1
ATOM 2943 C CA . ILE B 1 133 ? 19.266 18.766 -1.465 1 98.69 133 ILE B CA 1
ATOM 2944 C C . ILE B 1 133 ? 18.234 19.891 -1.32 1 98.69 133 ILE B C 1
ATOM 2946 O O . ILE B 1 133 ? 18.25 20.625 -0.331 1 98.69 133 ILE B O 1
ATOM 2950 N N . ALA B 1 134 ? 17.375 19.984 -2.299 1 98.75 134 ALA B N 1
ATOM 2951 C CA . ALA B 1 134 ? 16.344 21 -2.266 1 98.75 134 ALA B CA 1
ATOM 2952 C C . ALA B 1 134 ? 15.43 20.828 -1.059 1 98.75 134 ALA B C 1
ATOM 2954 O O . ALA B 1 134 ? 15.094 21.797 -0.373 1 98.75 134 ALA B O 1
ATOM 2955 N N . ALA B 1 135 ? 15.086 19.594 -0.771 1 98.56 135 ALA B N 1
ATOM 2956 C CA . ALA B 1 135 ? 14.219 19.297 0.366 1 98.56 135 ALA B CA 1
ATOM 2957 C C . ALA B 1 135 ? 14.875 19.719 1.679 1 98.56 135 ALA B C 1
ATOM 2959 O O . ALA B 1 135 ? 14.211 20.25 2.57 1 98.56 135 ALA B O 1
ATOM 2960 N N . PHE B 1 136 ? 16.125 19.453 1.769 1 98.69 136 PHE B N 1
ATOM 2961 C CA . PHE B 1 136 ? 16.859 19.797 2.984 1 98.69 136 PHE B CA 1
ATOM 2962 C C . PHE B 1 136 ? 16.844 21.312 3.203 1 98.69 136 PHE B C 1
ATOM 2964 O O . PHE B 1 136 ? 16.578 21.781 4.309 1 98.69 136 PHE B O 1
ATOM 2971 N N . ILE B 1 137 ? 17.141 22.047 2.182 1 98.69 137 ILE B N 1
ATOM 2972 C CA . ILE B 1 137 ? 17.188 23.5 2.283 1 98.69 137 ILE B CA 1
ATOM 2973 C C . ILE B 1 137 ? 15.805 24.047 2.66 1 98.69 137 ILE B C 1
ATOM 2975 O O . ILE B 1 137 ? 15.68 24.875 3.551 1 98.69 137 ILE B O 1
ATOM 2979 N N . LEU B 1 138 ? 14.766 23.531 2.025 1 98.12 138 LEU B N 1
ATOM 2980 C CA . LEU B 1 138 ? 13.398 23.953 2.295 1 98.12 138 LEU B CA 1
ATOM 2981 C C . LEU B 1 138 ? 13.023 23.688 3.748 1 98.12 138 LEU B C 1
ATOM 2983 O O . LEU B 1 138 ? 12.477 24.547 4.426 1 98.12 138 LEU B O 1
ATOM 2987 N N . ASN B 1 139 ? 13.367 22.5 4.203 1 98.31 139 ASN B N 1
ATOM 2988 C CA . ASN B 1 139 ? 13.008 22.125 5.566 1 98.31 139 ASN B CA 1
ATOM 2989 C C . ASN B 1 139 ? 13.82 22.891 6.594 1 98.31 139 ASN B C 1
ATOM 2991 O O . ASN B 1 139 ? 13.32 23.234 7.668 1 98.31 139 ASN B O 1
ATOM 2995 N N . PHE B 1 140 ? 15.039 23.156 6.238 1 98.31 140 PHE B N 1
ATOM 2996 C CA . PHE B 1 140 ? 15.875 23.922 7.145 1 98.31 140 PHE B CA 1
ATOM 2997 C C . PHE B 1 140 ? 15.352 25.344 7.281 1 98.31 140 PHE B C 1
ATOM 2999 O O . PHE B 1 140 ? 15.289 25.891 8.391 1 98.31 140 PHE B O 1
ATOM 3006 N N . GLN B 1 141 ? 14.977 25.953 6.184 1 97.56 141 GLN B N 1
ATOM 3007 C CA . GLN B 1 141 ? 14.414 27.297 6.211 1 97.56 141 GLN B CA 1
ATOM 3008 C C . GLN B 1 141 ? 13.102 27.328 7 1 97.56 141 GLN B C 1
ATOM 3010 O O . GLN B 1 141 ? 12.844 28.281 7.742 1 97.56 141 GLN B O 1
ATOM 3015 N N . ALA B 1 142 ? 12.312 26.344 6.816 1 97.06 142 ALA B N 1
ATOM 3016 C CA . ALA B 1 142 ? 11.055 26.266 7.555 1 97.06 142 ALA B CA 1
ATOM 3017 C C . ALA B 1 142 ? 11.305 26.172 9.055 1 97.06 142 ALA B C 1
ATOM 3019 O O . ALA B 1 142 ? 10.578 26.766 9.852 1 97.06 142 ALA B O 1
ATOM 3020 N N . LEU B 1 143 ? 12.289 25.391 9.453 1 98.06 143 LEU B N 1
ATOM 3021 C CA . LEU B 1 143 ? 12.656 25.266 10.859 1 98.06 143 LEU B CA 1
ATOM 3022 C C . LEU B 1 143 ? 13.133 26.594 11.422 1 98.06 143 LEU B C 1
ATOM 3024 O O . LEU B 1 143 ? 12.758 26.984 12.523 1 98.06 143 LEU B O 1
ATOM 3028 N N . GLN B 1 144 ? 13.914 27.312 10.648 1 97.5 144 GLN B N 1
ATOM 3029 C CA . GLN B 1 144 ? 14.422 28.609 11.07 1 97.5 144 GLN B CA 1
ATOM 3030 C C . GLN B 1 144 ? 13.289 29.609 11.266 1 97.5 144 GLN B C 1
ATOM 3032 O O . GLN B 1 144 ? 13.305 30.406 12.211 1 97.5 144 GLN B O 1
ATOM 3037 N N . LYS B 1 145 ? 12.375 29.578 10.375 1 96.25 145 LYS B N 1
ATOM 3038 C CA . LYS B 1 145 ? 11.234 30.484 10.477 1 96.25 145 LYS B CA 1
ATOM 3039 C C . LYS B 1 145 ? 10.461 30.25 11.766 1 96.25 145 LYS B C 1
ATOM 3041 O O . LYS B 1 145 ? 10.062 31.219 12.438 1 96.25 145 LYS B O 1
ATOM 3046 N N . GLU B 1 146 ? 10.305 28.984 12.133 1 96.62 146 GLU B N 1
ATOM 3047 C CA . GLU B 1 146 ? 9.594 28.672 13.367 1 96.62 146 GLU B CA 1
ATOM 3048 C C . GLU B 1 146 ? 10.406 29.078 14.594 1 96.62 146 GLU B C 1
ATOM 3050 O O . GLU B 1 146 ? 9.852 29.5 15.609 1 96.62 146 GLU B O 1
ATOM 3055 N N . ALA B 1 147 ? 11.664 28.922 14.477 1 96.44 147 ALA B N 1
ATOM 3056 C CA . ALA B 1 147 ? 12.547 29.328 15.562 1 96.44 147 ALA B CA 1
ATOM 3057 C C . ALA B 1 147 ? 12.5 30.844 15.781 1 96.44 147 ALA B C 1
ATOM 3059 O O . ALA B 1 147 ? 12.469 31.312 16.922 1 96.44 147 ALA B O 1
ATOM 3060 N N . ASP B 1 148 ? 12.461 31.578 14.719 1 97 148 ASP B N 1
ATOM 3061 C CA . ASP B 1 148 ? 12.367 33.031 14.789 1 97 148 ASP B CA 1
ATOM 3062 C C . ASP B 1 148 ? 11.047 33.469 15.406 1 97 148 ASP B C 1
ATOM 3064 O O . ASP B 1 148 ? 11.008 34.406 16.219 1 97 148 ASP B O 1
ATOM 3068 N N . LYS B 1 149 ? 10.008 32.781 14.992 1 96.38 149 LYS B N 1
ATOM 3069 C CA . LYS B 1 149 ? 8.695 33.062 15.555 1 96.38 149 LYS B CA 1
ATOM 3070 C C . LYS B 1 149 ? 8.68 32.844 17.062 1 96.38 149 LYS B C 1
ATOM 3072 O O . LYS B 1 149 ? 8.125 33.656 17.812 1 96.38 149 LYS B O 1
ATOM 3077 N N . GLU B 1 150 ? 9.242 31.75 17.484 1 96.25 150 GLU B N 1
ATOM 3078 C CA . GLU B 1 150 ? 9.305 31.438 18.906 1 96.25 150 GLU B CA 1
ATOM 3079 C C . GLU B 1 150 ? 10.102 32.5 19.672 1 96.25 150 GLU B C 1
ATOM 3081 O O . GLU B 1 150 ? 9.688 32.938 20.75 1 96.25 150 GLU B O 1
ATOM 3086 N N . ALA B 1 151 ? 11.211 32.906 19.125 1 96.25 151 ALA B N 1
ATOM 3087 C CA . ALA B 1 151 ? 12.07 33.875 19.75 1 96.25 151 ALA B CA 1
ATOM 3088 C C . ALA B 1 151 ? 11.344 35.219 19.922 1 96.25 151 ALA B C 1
ATOM 3090 O O . ALA B 1 151 ? 11.469 35.875 20.953 1 96.25 151 ALA B O 1
ATOM 3091 N N . LYS B 1 152 ? 10.578 35.562 18.938 1 96.69 152 LYS B N 1
ATOM 3092 C CA . LYS B 1 152 ? 9.812 36.781 19 1 96.69 152 LYS B CA 1
ATOM 3093 C C . LYS B 1 152 ? 8.766 36.75 20.094 1 96.69 152 LYS B C 1
ATOM 3095 O O . LYS B 1 152 ? 8.555 37.719 20.812 1 96.69 152 LYS B O 1
ATOM 3100 N N . LEU B 1 153 ? 8.133 35.625 20.25 1 96.06 153 LEU B N 1
ATOM 3101 C CA . LEU B 1 153 ? 7.109 35.469 21.266 1 96.06 153 LEU B CA 1
ATOM 3102 C C . LEU B 1 153 ? 7.715 35.531 22.672 1 96.06 153 LEU B C 1
ATOM 3104 O O . LEU B 1 153 ? 7.133 36.156 23.562 1 96.06 153 LEU B O 1
ATOM 3108 N N . HIS B 1 154 ? 8.844 34.969 22.844 1 95.25 154 HIS B N 1
ATOM 3109 C CA . HIS B 1 154 ? 9.531 35.062 24.125 1 95.25 154 HIS B CA 1
ATOM 3110 C C . HIS B 1 154 ? 9.969 36.5 24.422 1 95.25 154 HIS B C 1
ATOM 3112 O O . HIS B 1 154 ? 9.914 36.938 25.578 1 95.25 154 HIS B O 1
ATOM 3118 N N . GLN B 1 155 ? 10.359 37.188 23.422 1 95.56 155 GLN B N 1
ATOM 3119 C CA . GLN B 1 155 ? 10.758 38.562 23.594 1 95.56 155 GLN B CA 1
ATOM 3120 C C . GLN B 1 155 ? 9.57 39.438 24.016 1 95.56 155 GLN B C 1
ATOM 3122 O O . GLN B 1 155 ? 9.711 40.281 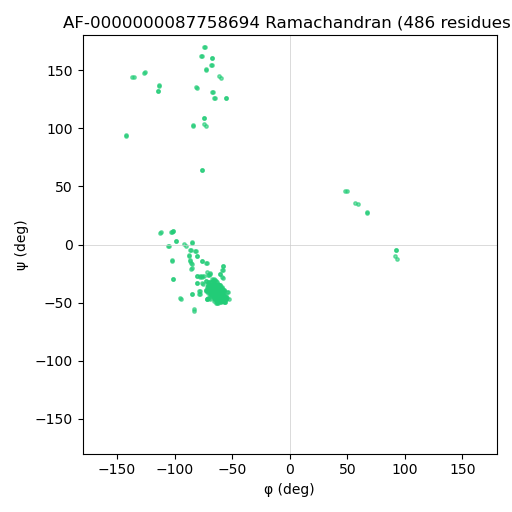24.891 1 95.56 155 GLN B O 1
ATOM 3127 N N . ILE B 1 156 ? 8.438 39.156 23.406 1 95.31 156 ILE B N 1
ATOM 3128 C CA . ILE B 1 156 ? 7.227 39.875 23.75 1 95.31 156 ILE B CA 1
ATOM 3129 C C . ILE B 1 156 ? 6.859 39.594 25.203 1 95.31 156 ILE B C 1
ATOM 3131 O O . ILE B 1 156 ? 6.52 40.531 25.953 1 95.31 156 ILE B O 1
ATOM 3135 N N . LEU B 1 157 ? 6.93 38.375 25.594 1 93.88 157 LEU B N 1
ATOM 3136 C CA . LEU B 1 157 ? 6.609 37.969 26.953 1 93.88 157 LEU B CA 1
ATOM 3137 C C . LEU B 1 157 ? 7.547 38.625 27.953 1 93.88 157 LEU B C 1
ATOM 3139 O O . LEU B 1 157 ? 7.098 39.156 28.969 1 93.88 157 LEU B O 1
ATOM 3143 N N . GLU B 1 158 ? 8.781 38.688 27.703 1 93.81 158 GLU B N 1
ATOM 3144 C CA . GLU B 1 158 ? 9.789 39.281 28.578 1 93.81 158 GLU B CA 1
ATOM 3145 C C . GLU B 1 158 ? 9.617 40.781 28.672 1 93.81 158 GLU B C 1
ATOM 3147 O O . GLU B 1 158 ? 9.766 41.375 29.75 1 93.81 158 GLU B O 1
ATOM 3152 N N . THR B 1 159 ? 9.344 41.406 27.531 1 94.75 159 THR B N 1
ATOM 3153 C CA . THR B 1 159 ? 9.156 42.844 27.5 1 94.75 159 THR B CA 1
ATOM 3154 C C . THR B 1 159 ? 7.938 43.25 28.312 1 94.75 159 THR B C 1
ATOM 3156 O O . THR B 1 159 ? 8 44.219 29.094 1 94.75 159 THR B O 1
ATOM 3159 N N . LYS B 1 160 ? 6.879 42.5 28.172 1 93.12 160 LYS B N 1
ATOM 3160 C CA . LYS B 1 160 ? 5.66 42.812 28.906 1 93.12 160 LYS B CA 1
ATOM 3161 C C . LYS B 1 160 ? 5.836 42.562 30.406 1 93.12 160 LYS B C 1
ATOM 3163 O O . LYS B 1 160 ? 5.266 43.25 31.234 1 93.12 160 LYS B O 1
ATOM 3168 N N . LYS B 1 161 ? 6.57 41.562 30.797 1 92.62 161 LYS B N 1
ATOM 3169 C CA . LYS B 1 161 ? 6.887 41.281 32.188 1 92.62 161 LYS B CA 1
ATOM 3170 C C . LYS B 1 161 ? 7.723 42.406 32.781 1 92.62 161 LYS B C 1
ATOM 3172 O O . LYS B 1 161 ? 7.445 42.875 33.906 1 92.62 161 LYS B O 1
ATOM 3177 N N . ALA B 1 162 ? 8.766 42.812 32.031 1 93.12 162 ALA B N 1
ATOM 3178 C CA . ALA B 1 162 ? 9.68 43.844 32.5 1 93.12 162 ALA B CA 1
ATOM 3179 C C . ALA B 1 162 ? 8.953 45.188 32.688 1 93.12 162 ALA B C 1
ATOM 3181 O O . ALA B 1 162 ? 9.266 45.938 33.594 1 93.12 162 ALA B O 1
ATOM 3182 N N . GLU B 1 163 ? 7.926 45.375 31.797 1 93.56 163 GLU B N 1
ATOM 3183 C CA . GLU B 1 163 ? 7.172 46.625 31.844 1 93.56 163 GLU B CA 1
ATOM 3184 C C . GLU B 1 163 ? 5.977 46.531 32.781 1 93.56 163 GLU B C 1
ATOM 3186 O O . GLU B 1 163 ? 5.246 47.5 33 1 93.56 163 GLU B O 1
ATOM 3191 N N . MET B 1 164 ? 5.777 45.312 33.406 1 92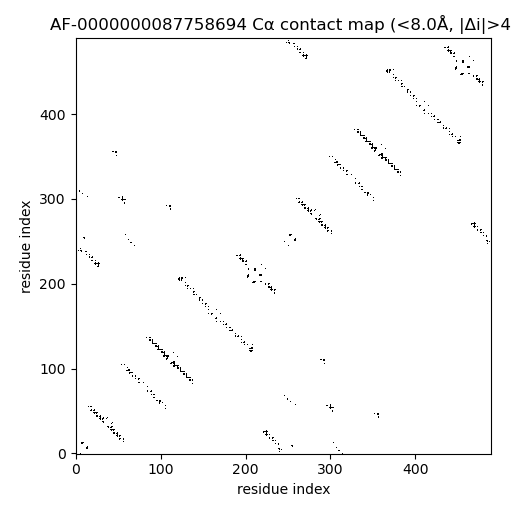.38 164 MET B N 1
ATOM 3192 C CA . MET B 1 164 ? 4.684 45.062 34.344 1 92.38 164 MET B CA 1
ATOM 3193 C C . MET B 1 164 ? 3.334 45.312 33.656 1 92.38 164 MET B C 1
ATOM 3195 O O . MET B 1 164 ? 2.418 45.844 34.312 1 92.38 164 MET B O 1
ATOM 3199 N N . THR B 1 165 ? 3.219 45.031 32.438 1 92.06 165 THR B N 1
ATOM 3200 C CA . THR B 1 165 ? 1.988 45.219 31.688 1 92.06 165 THR B CA 1
ATOM 3201 C C . THR B 1 165 ? 1.388 43.875 31.281 1 92.06 165 THR B C 1
ATOM 3203 O O . THR B 1 165 ? 0.46 43.812 30.469 1 92.06 165 THR B O 1
ATOM 3206 N N . LEU B 1 166 ? 1.903 42.844 31.828 1 90 166 LEU B N 1
ATOM 3207 C CA . LEU B 1 166 ? 1.455 41.5 31.5 1 90 166 LEU B CA 1
ATOM 3208 C C . LEU B 1 166 ? 0.22 41.125 32.312 1 90 166 LEU B C 1
ATOM 3210 O O . LEU B 1 166 ? 0.315 40.875 33.5 1 90 166 LEU B O 1
ATOM 3214 N N . SER B 1 167 ? -0.814 41.219 31.641 1 92.62 167 SER B N 1
ATOM 3215 C CA . SER B 1 167 ? -2.02 40.719 32.312 1 92.62 167 SER B CA 1
ATOM 3216 C C . SER B 1 167 ? -2.064 39.188 32.312 1 92.62 167 SER B C 1
ATOM 3218 O O . SER B 1 167 ? -1.365 38.531 31.531 1 92.62 167 SER B O 1
ATOM 3220 N N . SER B 1 168 ? -2.869 38.625 33.156 1 90.88 168 SER B N 1
ATOM 3221 C CA . SER B 1 168 ? -3.008 37.188 33.219 1 90.88 168 SER B CA 1
ATOM 3222 C C . SER B 1 168 ? -3.555 36.625 31.906 1 90.88 168 SER B C 1
ATOM 3224 O O . SER B 1 168 ? -3.121 35.562 31.469 1 90.88 168 SER B O 1
ATOM 3226 N N . GLU B 1 169 ? -4.457 37.344 31.297 1 92.88 169 GLU B N 1
ATOM 3227 C CA . GLU B 1 169 ? -5.059 36.906 30.031 1 92.88 169 GLU B CA 1
ATOM 3228 C C . GLU B 1 169 ? -4.039 36.938 28.906 1 92.88 169 GLU B C 1
ATOM 3230 O O . GLU B 1 169 ? -3.992 36 28.078 1 92.88 169 GLU B O 1
ATOM 3235 N N . THR B 1 170 ? -3.27 38 28.906 1 92.06 170 THR B N 1
ATOM 3236 C CA . THR B 1 170 ? -2.252 38.125 27.875 1 92.06 170 THR B CA 1
ATOM 3237 C C . THR B 1 170 ? -1.154 37.062 28.062 1 92.06 170 THR B C 1
ATOM 3239 O O . THR B 1 170 ? -0.632 36.531 27.078 1 92.06 170 THR B O 1
ATOM 3242 N N . ALA B 1 171 ? -0.786 36.781 29.266 1 91.44 171 ALA B N 1
ATOM 3243 C CA . ALA B 1 171 ? 0.222 35.75 29.562 1 91.44 171 ALA B CA 1
ATOM 3244 C C . ALA B 1 171 ? -0.231 34.375 29.109 1 91.44 171 ALA B C 1
ATOM 3246 O O . ALA B 1 171 ? 0.545 33.625 28.5 1 91.44 171 ALA B O 1
ATOM 3247 N N . ASP B 1 172 ? -1.496 34.094 29.344 1 94.06 172 ASP B N 1
ATOM 3248 C CA . ASP B 1 172 ? -2.051 32.812 28.938 1 94.06 172 ASP B CA 1
ATOM 3249 C C . ASP B 1 172 ? -2.064 32.656 27.422 1 94.06 172 ASP B C 1
ATOM 3251 O O . ASP B 1 172 ? -1.751 31.594 26.891 1 94.06 172 ASP B O 1
ATOM 3255 N N . ASP B 1 173 ? -2.42 33.719 26.781 1 95 173 ASP B N 1
ATOM 3256 C CA . ASP B 1 173 ? -2.473 33.719 25.328 1 95 173 ASP B CA 1
ATOM 3257 C C . ASP B 1 173 ? -1.079 33.531 24.719 1 95 173 ASP B C 1
ATOM 3259 O O . ASP B 1 173 ? -0.902 32.75 23.781 1 95 173 ASP B O 1
ATOM 3263 N N . LEU B 1 174 ? -0.119 34.25 25.328 1 94.06 174 LEU B N 1
ATOM 3264 C CA . LEU B 1 174 ? 1.25 34.156 24.828 1 94.06 174 LEU B CA 1
ATOM 3265 C C . LEU B 1 174 ? 1.828 32.75 25.062 1 94.06 174 LEU B C 1
ATOM 3267 O O . LEU B 1 174 ? 2.549 32.219 24.219 1 94.06 174 LEU B O 1
ATOM 3271 N N . LEU B 1 175 ? 1.498 32.188 26.156 1 93.81 175 LEU B N 1
ATOM 3272 C CA . LEU B 1 175 ? 1.988 30.859 26.469 1 93.81 175 LEU B CA 1
ATOM 3273 C C . LEU B 1 175 ? 1.38 29.828 25.531 1 93.81 175 LEU B C 1
ATOM 3275 O O . LEU B 1 175 ? 2.059 28.875 25.125 1 93.81 175 LEU B O 1
ATOM 3279 N N . LYS B 1 176 ? 0.176 29.953 25.125 1 95.88 176 LYS B N 1
ATOM 3280 C CA . LYS B 1 176 ? -0.475 29.062 24.172 1 95.88 176 LYS B CA 1
ATOM 3281 C C . LYS B 1 176 ? 0.176 29.172 22.797 1 95.88 176 LYS B C 1
ATOM 3283 O O . LYS B 1 176 ? 0.349 28.172 22.109 1 95.88 176 LYS B O 1
ATOM 3288 N N . GLN B 1 177 ? 0.479 30.406 22.469 1 96.44 177 GLN B N 1
ATOM 3289 C CA . GLN B 1 177 ? 1.147 30.625 21.188 1 96.44 177 GLN B CA 1
ATOM 3290 C C . GLN B 1 177 ? 2.535 29.984 21.172 1 96.44 177 GLN B C 1
ATOM 3292 O O . GLN B 1 177 ? 2.943 29.391 20.172 1 96.44 177 GLN B O 1
ATOM 3297 N N . ILE B 1 178 ? 3.219 30.156 22.234 1 96.25 178 ILE B N 1
ATOM 3298 C CA . ILE B 1 178 ? 4.555 29.578 22.344 1 96.25 178 ILE B CA 1
ATOM 3299 C C . ILE B 1 178 ? 4.473 28.047 22.25 1 96.25 178 ILE B C 1
ATOM 3301 O O . ILE B 1 178 ? 5.266 27.422 21.562 1 96.25 178 ILE B O 1
ATOM 3305 N N . ASP B 1 179 ? 3.482 27.469 22.906 1 96.44 179 ASP B N 1
ATOM 3306 C CA . ASP B 1 179 ? 3.279 26.031 22.844 1 96.44 179 ASP B CA 1
ATOM 3307 C C . ASP B 1 179 ? 2.996 25.578 21.422 1 96.44 179 ASP B C 1
ATOM 3309 O O . ASP B 1 179 ? 3.512 24.547 20.969 1 96.44 179 ASP B O 1
ATOM 3313 N N . ALA B 1 180 ? 2.234 26.312 20.719 1 96.25 180 ALA B N 1
ATOM 3314 C CA . ALA B 1 180 ? 1.888 25.984 19.344 1 96.25 180 ALA B CA 1
ATOM 3315 C C . ALA B 1 180 ? 3.115 26.047 18.438 1 96.25 180 ALA B C 1
ATOM 3317 O O . ALA B 1 180 ? 3.314 25.188 17.594 1 96.25 180 ALA B O 1
ATOM 3318 N N . VAL B 1 181 ? 3.865 27.047 18.672 1 96.62 181 VAL B N 1
ATOM 3319 C CA . VAL B 1 181 ? 5.051 27.234 17.844 1 96.62 181 VAL B CA 1
ATOM 3320 C C . VAL B 1 181 ? 6.082 26.156 18.172 1 96.62 181 VAL B C 1
ATOM 3322 O O . VAL B 1 181 ? 6.789 25.672 17.281 1 96.62 181 VAL B O 1
ATOM 3325 N N . GLN B 1 182 ? 6.199 25.828 19.422 1 96.44 182 GLN B N 1
ATOM 3326 C CA . GLN B 1 182 ? 7.125 24.781 19.812 1 96.44 182 GLN B CA 1
ATOM 3327 C C . GLN B 1 182 ? 6.73 23.438 19.203 1 96.44 182 GLN B C 1
ATOM 3329 O O . GLN B 1 182 ? 7.59 22.672 18.781 1 96.44 182 GLN B O 1
ATOM 3334 N N . SER B 1 183 ? 5.461 23.172 19.156 1 95.5 183 SER B N 1
ATOM 3335 C CA . SER B 1 183 ? 4.965 21.953 18.516 1 95.5 183 SER B CA 1
ATOM 3336 C C . SER B 1 183 ? 5.262 21.969 17.016 1 95.5 183 SER B C 1
ATOM 3338 O O . SER B 1 183 ? 5.656 20.953 16.453 1 95.5 183 SER B O 1
ATOM 3340 N N . ALA B 1 184 ? 5.09 23.047 16.438 1 95.94 184 ALA B N 1
ATOM 3341 C CA . ALA B 1 184 ? 5.387 23.188 15.016 1 95.94 184 ALA B CA 1
ATOM 3342 C C . ALA B 1 184 ? 6.883 23.031 14.75 1 95.94 184 ALA B C 1
ATOM 3344 O O . ALA B 1 184 ? 7.281 22.406 13.758 1 95.94 184 ALA B O 1
ATOM 3345 N N . ARG B 1 185 ? 7.648 23.641 15.586 1 96.44 185 ARG B N 1
ATOM 3346 C CA . ARG B 1 185 ? 9.094 23.562 15.445 1 96.44 185 ARG B CA 1
ATOM 3347 C C . ARG B 1 185 ? 9.562 22.109 15.562 1 96.44 185 ARG B C 1
ATOM 3349 O O . ARG B 1 185 ? 10.5 21.688 14.867 1 96.44 185 ARG B O 1
ATOM 3356 N N . TRP B 1 186 ? 8.953 21.391 16.453 1 96 186 TRP B N 1
ATOM 3357 C CA . TRP B 1 186 ? 9.281 19.984 16.609 1 96 186 TRP B CA 1
ATOM 3358 C C . TRP B 1 186 ? 9.031 19.219 15.32 1 96 186 TRP B C 1
ATOM 3360 O O . TRP B 1 186 ? 9.883 18.438 14.875 1 96 186 TRP B O 1
ATOM 3370 N N . LYS B 1 187 ? 7.938 19.438 14.703 1 96.5 187 LYS B N 1
ATOM 3371 C CA . LYS B 1 187 ? 7.605 18.781 13.438 1 96.5 187 LYS B CA 1
ATOM 3372 C C . LYS B 1 187 ? 8.617 19.156 12.352 1 96.5 187 LYS B C 1
ATOM 3374 O O . LYS B 1 187 ? 9.016 18.297 11.562 1 96.5 187 LYS B O 1
ATOM 3379 N N . LYS B 1 188 ? 8.984 20.375 12.336 1 97.88 188 LYS B N 1
ATOM 3380 C CA . LYS B 1 188 ? 9.969 20.828 11.359 1 97.88 188 LYS B CA 1
ATOM 3381 C C . LYS B 1 188 ? 11.336 20.203 11.633 1 97.88 188 LYS B C 1
ATOM 3383 O O . LYS B 1 188 ? 12.078 19.891 10.703 1 97.88 188 LYS B O 1
ATOM 3388 N N . SER B 1 189 ? 11.68 20.125 12.914 1 98.25 189 SER B N 1
ATOM 3389 C CA . SER B 1 189 ? 12.945 19.5 13.281 1 98.25 189 SER B CA 1
ATOM 3390 C C . SER B 1 189 ? 12.992 18.047 12.812 1 98.25 189 SER B C 1
ATOM 3392 O O . SER B 1 189 ? 14.031 17.578 12.352 1 98.25 189 SER B O 1
ATOM 3394 N N . LEU B 1 190 ? 11.906 17.359 12.93 1 98.19 190 LEU B N 1
ATOM 3395 C CA . LEU B 1 190 ? 11.812 15.984 12.461 1 98.19 190 LEU B CA 1
ATOM 3396 C C . LEU B 1 190 ? 11.945 15.922 10.945 1 98.19 190 LEU B C 1
ATOM 3398 O O . LEU B 1 190 ? 12.562 15 10.406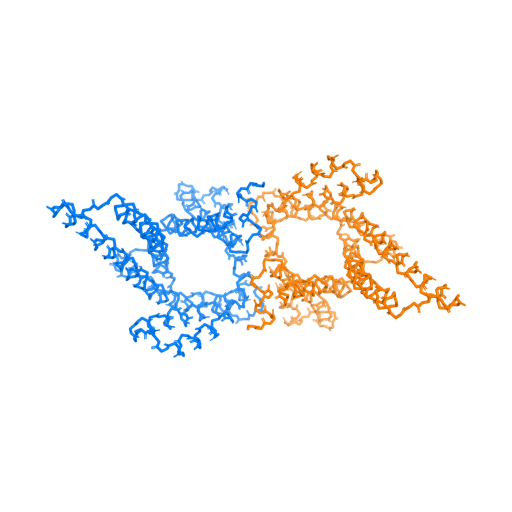 1 98.19 190 LEU B O 1
ATOM 3402 N N . ALA B 1 191 ? 11.383 16.859 10.297 1 98.25 191 ALA B N 1
ATOM 3403 C CA . ALA B 1 191 ? 11.492 16.922 8.844 1 98.25 191 ALA B CA 1
ATOM 3404 C C . ALA B 1 191 ? 12.945 17.109 8.414 1 98.25 191 ALA B C 1
ATOM 3406 O O . ALA B 1 191 ? 13.391 16.5 7.438 1 98.25 191 ALA B O 1
ATOM 3407 N N . VAL B 1 192 ? 13.633 17.938 9.086 1 98.69 192 VAL B N 1
ATOM 3408 C CA . VAL B 1 192 ? 15.039 18.156 8.797 1 98.69 192 VAL B CA 1
ATOM 3409 C C . VAL B 1 192 ? 15.836 16.891 9.062 1 98.69 192 VAL B C 1
ATOM 3411 O O . VAL B 1 192 ? 16.703 16.516 8.273 1 98.69 192 VAL B O 1
ATOM 3414 N N . LEU B 1 193 ? 15.562 16.234 10.172 1 98.69 193 LEU B N 1
ATOM 3415 C CA . LEU B 1 193 ? 16.234 14.984 10.484 1 98.69 193 LEU B CA 1
ATOM 3416 C C . LEU B 1 193 ? 16 13.953 9.383 1 98.69 193 LEU B C 1
ATOM 3418 O O . LEU B 1 193 ? 16.953 13.32 8.906 1 98.69 193 LEU B O 1
ATOM 3422 N N . LYS B 1 194 ? 14.805 13.82 9.008 1 98.69 194 LYS B N 1
ATOM 3423 C CA . LYS B 1 194 ? 14.445 12.875 7.957 1 98.69 194 LYS B CA 1
ATOM 3424 C C . LYS B 1 194 ? 15.18 13.188 6.656 1 98.69 194 LYS B C 1
ATOM 3426 O O . LYS B 1 194 ? 15.773 12.297 6.047 1 98.69 194 LYS B O 1
ATOM 3431 N N . THR B 1 195 ? 15.164 14.414 6.242 1 98.44 195 THR B N 1
ATOM 3432 C CA . THR B 1 195 ? 15.766 14.789 4.969 1 98.44 195 THR B CA 1
ATOM 3433 C C . THR B 1 195 ? 17.297 14.703 5.047 1 98.44 195 THR B C 1
ATOM 3435 O O . THR B 1 195 ? 17.953 14.398 4.055 1 98.44 195 THR B O 1
ATOM 3438 N N . THR B 1 196 ? 17.859 14.969 6.223 1 98.62 196 THR B N 1
ATOM 3439 C CA . THR B 1 196 ? 19.281 14.781 6.406 1 98.62 196 THR B CA 1
ATOM 3440 C C . THR B 1 196 ? 19.672 13.312 6.199 1 98.62 196 THR B C 1
ATOM 3442 O O . THR B 1 196 ? 20.641 13.016 5.508 1 98.62 196 THR B O 1
ATOM 3445 N N . CYS B 1 197 ? 18.891 12.477 6.777 1 98.69 197 CYS B N 1
ATOM 3446 C CA . CYS B 1 197 ? 19.141 11.047 6.605 1 98.69 197 CYS B CA 1
ATOM 3447 C C . CYS B 1 197 ? 18.984 10.641 5.145 1 98.69 197 CYS B C 1
ATOM 3449 O O . CYS B 1 197 ? 19.812 9.914 4.605 1 98.69 197 CYS B O 1
ATOM 3451 N N . ASP B 1 198 ? 17.969 11.164 4.465 1 98.56 198 ASP B N 1
ATOM 3452 C CA . ASP B 1 198 ? 17.766 10.844 3.055 1 98.56 198 ASP B CA 1
ATOM 3453 C C . ASP B 1 198 ? 18.922 11.367 2.201 1 98.56 198 ASP B C 1
ATOM 3455 O O . ASP B 1 198 ? 19.281 10.742 1.203 1 98.56 198 ASP B O 1
ATOM 3459 N N . LEU B 1 199 ? 19.422 12.508 2.584 1 98.31 199 LEU B N 1
ATOM 3460 C CA . LEU B 1 199 ? 20.547 13.094 1.868 1 98.31 199 LEU B CA 1
ATOM 3461 C C . LEU B 1 199 ? 21.781 12.211 2.002 1 98.31 199 LEU B C 1
ATOM 3463 O O . LEU B 1 199 ? 22.516 11.992 1.026 1 98.31 199 LEU B O 1
ATOM 3467 N N . ILE B 1 200 ? 22.016 11.695 3.178 1 98.06 200 ILE B N 1
ATOM 3468 C CA . ILE B 1 200 ? 23.141 10.812 3.414 1 98.06 200 ILE B CA 1
ATOM 3469 C C . ILE B 1 200 ? 22.984 9.547 2.578 1 98.06 200 ILE B C 1
ATOM 3471 O O . ILE B 1 200 ? 23.922 9.133 1.883 1 98.06 200 ILE B O 1
ATOM 3475 N N . VAL B 1 201 ? 21.844 8.953 2.564 1 98.25 201 VAL B N 1
ATOM 3476 C CA . VAL B 1 201 ? 21.594 7.719 1.833 1 98.25 201 VAL B CA 1
ATOM 3477 C C . VAL B 1 201 ? 21.719 7.973 0.333 1 98.25 201 VAL B C 1
ATOM 3479 O O . VAL B 1 201 ? 22.391 7.211 -0.379 1 98.25 201 VAL B O 1
ATOM 3482 N N . SER B 1 202 ? 21.141 9.078 -0.12 1 97.94 202 SER B N 1
ATOM 3483 C CA . SER B 1 202 ? 21.141 9.359 -1.552 1 97.94 202 SER B CA 1
ATOM 3484 C C . SER B 1 202 ? 22.547 9.742 -2.037 1 97.94 202 SER B C 1
ATOM 3486 O O . SER B 1 202 ? 22.875 9.516 -3.203 1 97.94 202 SER B O 1
ATOM 3488 N N . SER B 1 203 ? 23.391 10.266 -1.219 1 97.75 203 SER B N 1
ATOM 3489 C CA . SER B 1 203 ? 24.75 10.633 -1.594 1 97.75 203 SER B CA 1
ATOM 3490 C C . SER B 1 203 ? 25.625 9.398 -1.797 1 97.75 203 SER B C 1
ATOM 3492 O O . SER B 1 203 ? 26.688 9.484 -2.393 1 97.75 203 SER B O 1
ATOM 3494 N N . ASN B 1 204 ? 25.109 8.281 -1.273 1 96.75 204 ASN B N 1
ATOM 3495 C CA . ASN B 1 204 ? 25.875 7.047 -1.317 1 96.75 204 ASN B CA 1
ATOM 3496 C C . ASN B 1 204 ? 25.438 6.152 -2.473 1 96.75 204 ASN B C 1
ATOM 3498 O O . ASN B 1 204 ? 25.969 5.043 -2.637 1 96.75 204 ASN B O 1
ATOM 3502 N N . THR B 1 205 ? 24.547 6.559 -3.291 1 95 205 THR B N 1
ATOM 3503 C CA . THR B 1 205 ? 24.062 5.754 -4.41 1 95 205 THR B CA 1
ATOM 3504 C C . THR B 1 205 ? 25.172 5.559 -5.449 1 95 205 THR B C 1
ATOM 3506 O O . THR B 1 205 ? 26.156 6.297 -5.457 1 95 205 THR B O 1
ATOM 3509 N N . ALA B 1 206 ? 25 4.574 -6.266 1 88.88 206 ALA B N 1
ATOM 3510 C CA . ALA B 1 206 ? 26.016 4.164 -7.223 1 88.88 206 ALA B CA 1
ATOM 3511 C C . ALA B 1 206 ? 26.391 5.309 -8.164 1 88.88 206 ALA B C 1
ATOM 3513 O O . ALA B 1 206 ? 27.531 5.414 -8.609 1 88.88 206 ALA B O 1
ATOM 3514 N N . GLY B 1 207 ? 25.484 6.18 -8.398 1 88.44 207 GLY B N 1
ATOM 3515 C CA . GLY B 1 207 ? 25.766 7.289 -9.297 1 88.44 207 GLY B CA 1
ATOM 3516 C C . GLY B 1 207 ? 26.453 8.453 -8.609 1 88.44 207 GLY B C 1
ATOM 3517 O O . GLY B 1 207 ? 27.484 8.945 -9.078 1 88.44 207 GLY B O 1
ATOM 3518 N N . VAL B 1 208 ? 26.109 8.82 -7.543 1 94.94 208 VAL B N 1
ATOM 3519 C CA . VAL B 1 208 ? 26.578 10.016 -6.84 1 94.94 208 VAL B CA 1
ATOM 3520 C C . VAL B 1 208 ? 27.891 9.711 -6.121 1 94.94 208 VAL B C 1
ATOM 3522 O O . VAL B 1 208 ? 28.906 10.375 -6.355 1 94.94 208 VAL B O 1
ATOM 3525 N N . ARG B 1 209 ? 27.938 8.727 -5.25 1 95.44 209 ARG B N 1
ATOM 3526 C CA . ARG B 1 209 ? 29.109 8.203 -4.543 1 95.44 209 ARG B CA 1
ATOM 3527 C C . ARG B 1 209 ? 29.906 9.336 -3.906 1 95.44 209 ARG B C 1
ATOM 3529 O O . ARG B 1 209 ? 31.125 9.391 -4.047 1 95.44 209 ARG B O 1
ATOM 3536 N N . LEU B 1 210 ? 29.281 10.203 -3.283 1 94.94 210 LEU B N 1
ATOM 3537 C CA . LEU B 1 210 ? 29.906 11.398 -2.748 1 94.94 210 LEU B CA 1
ATOM 3538 C C . LEU B 1 210 ? 30.906 11.047 -1.646 1 94.94 210 LEU B C 1
ATOM 3540 O O . LEU B 1 210 ? 32.031 11.539 -1.646 1 94.94 210 LEU B O 1
ATOM 3544 N N . PRO B 1 211 ? 30.562 10.172 -0.656 1 94.69 211 PRO B N 1
ATOM 3545 C CA . PRO B 1 211 ? 31.547 9.828 0.374 1 94.69 211 PRO B CA 1
ATOM 3546 C C . PRO B 1 211 ? 32.812 9.211 -0.207 1 94.69 211 PRO B C 1
ATOM 3548 O O . PRO B 1 211 ? 33.938 9.5 0.261 1 94.69 211 PRO B O 1
ATOM 3551 N N . GLU B 1 212 ? 32.656 8.391 -1.161 1 94.06 212 GLU B N 1
ATOM 3552 C CA . GLU B 1 212 ? 33.812 7.781 -1.802 1 94.06 212 GLU B CA 1
ATOM 3553 C C . GLU B 1 212 ? 34.688 8.836 -2.51 1 94.06 212 GLU B C 1
ATOM 3555 O O . GLU B 1 212 ? 35.906 8.766 -2.475 1 94.06 212 GLU B O 1
ATOM 3560 N N . ARG B 1 213 ? 34.062 9.773 -3.119 1 94.12 213 ARG B N 1
ATOM 3561 C CA . ARG B 1 213 ? 34.75 10.82 -3.854 1 94.12 213 ARG B CA 1
ATOM 3562 C C . ARG B 1 213 ? 35.5 11.758 -2.904 1 94.12 213 ARG B C 1
ATOM 3564 O O . ARG B 1 213 ? 36.562 12.281 -3.244 1 94.12 213 ARG B O 1
ATOM 3571 N N . ILE B 1 214 ? 34.906 11.898 -1.755 1 93 214 ILE B N 1
ATOM 3572 C CA . ILE B 1 214 ? 35.469 12.867 -0.823 1 93 214 ILE B CA 1
ATOM 3573 C C . ILE B 1 214 ? 36.406 12.156 0.158 1 93 214 ILE B C 1
ATOM 3575 O O . ILE B 1 214 ? 37.5 12.633 0.431 1 93 214 ILE B O 1
ATOM 3579 N N . LEU B 1 215 ? 35.969 11.023 0.707 1 92.62 215 LEU B N 1
ATOM 3580 C CA . LEU B 1 215 ? 36.688 10.359 1.793 1 92.62 215 LEU B CA 1
ATOM 3581 C C . LEU B 1 215 ? 37.469 9.156 1.273 1 92.62 215 LEU B C 1
ATOM 3583 O O . LEU B 1 215 ? 38.219 8.539 2.016 1 92.62 215 LEU B O 1
ATOM 3587 N N . GLY B 1 216 ? 37.25 8.672 0.069 1 94.06 216 GLY B N 1
ATOM 3588 C CA . GLY B 1 216 ? 37.938 7.555 -0.54 1 94.06 216 GLY B CA 1
ATOM 3589 C C . GLY B 1 216 ? 37.281 6.215 -0.305 1 94.06 216 GLY B C 1
ATOM 3590 O O . GLY B 1 216 ? 37.719 5.199 -0.854 1 94.06 216 GLY B O 1
ATOM 3591 N N . LYS B 1 217 ? 36.312 6.27 0.589 1 93.75 217 LYS B N 1
ATOM 3592 C CA . LYS B 1 217 ? 35.594 5.023 0.855 1 93.75 217 LYS B CA 1
ATOM 3593 C C . LYS B 1 217 ? 34.094 5.258 0.94 1 93.75 217 LYS B C 1
ATOM 3595 O O . LYS B 1 217 ? 33.656 6.266 1.493 1 93.75 217 LYS B O 1
ATOM 3600 N N . LYS B 1 218 ? 33.406 4.277 0.452 1 93.56 218 LYS B N 1
ATOM 3601 C CA . LYS B 1 218 ? 31.938 4.34 0.564 1 93.56 218 LYS B CA 1
ATOM 3602 C C . LYS B 1 218 ? 31.484 4.094 2.002 1 93.56 218 LYS B C 1
ATOM 3604 O O . LYS B 1 218 ? 32.156 3.379 2.752 1 93.56 218 LYS B O 1
ATOM 3609 N N . LEU B 1 219 ? 30.375 4.711 2.311 1 96.38 219 LEU B N 1
ATOM 3610 C CA . LEU B 1 219 ? 29.75 4.324 3.578 1 96.38 219 LEU B CA 1
ATOM 3611 C C . LEU B 1 219 ? 29.25 2.889 3.521 1 96.38 219 LEU B C 1
ATOM 3613 O O . LEU B 1 219 ? 28.641 2.479 2.531 1 96.38 219 LEU B O 1
ATOM 3617 N N . ASN B 1 220 ? 29.594 2.156 4.535 1 96.19 220 ASN B N 1
ATOM 3618 C CA . ASN B 1 220 ? 29.234 0.744 4.492 1 96.19 220 ASN B CA 1
ATOM 3619 C C . ASN B 1 220 ? 27.75 0.541 4.746 1 96.19 220 ASN B C 1
ATOM 3621 O O . ASN B 1 220 ? 27.047 1.472 5.152 1 96.19 220 ASN B O 1
ATOM 3625 N N . ASP B 1 221 ? 27.234 -0.595 4.551 1 97.56 221 ASP B N 1
ATOM 3626 C CA . ASP B 1 221 ? 25.828 -0.929 4.605 1 97.56 221 ASP B CA 1
ATOM 3627 C C . ASP B 1 221 ? 25.297 -0.857 6.035 1 97.56 221 ASP B C 1
ATOM 3629 O O . ASP B 1 221 ? 24.094 -0.683 6.25 1 97.56 221 ASP B O 1
ATOM 3633 N N . GLY B 1 222 ? 26.156 -1.016 7.008 1 98.12 222 GLY B N 1
ATOM 3634 C CA . GLY B 1 222 ? 25.734 -0.842 8.391 1 98.12 222 GLY B CA 1
ATOM 3635 C C . GLY B 1 222 ? 25.281 0.572 8.703 1 98.12 222 GLY B C 1
ATOM 3636 O O . GLY B 1 222 ? 24.234 0.771 9.312 1 98.12 222 GLY B O 1
ATOM 3637 N N . ILE B 1 223 ? 26.062 1.546 8.188 1 98 223 ILE B N 1
ATOM 3638 C CA . ILE B 1 223 ? 25.766 2.955 8.406 1 98 223 ILE B CA 1
ATOM 3639 C C . ILE B 1 223 ? 24.531 3.35 7.598 1 98 223 ILE B C 1
ATOM 3641 O O . ILE B 1 223 ? 23.594 3.961 8.125 1 98 223 ILE B O 1
ATOM 3645 N N . ILE B 1 224 ? 24.484 2.957 6.336 1 98.31 224 ILE B N 1
ATOM 3646 C CA . ILE B 1 224 ? 23.375 3.305 5.453 1 98.31 224 ILE B CA 1
ATOM 3647 C C . ILE B 1 224 ? 22.078 2.701 5.988 1 98.31 224 ILE B C 1
ATOM 3649 O O . ILE B 1 224 ? 21.031 3.344 5.949 1 98.31 224 ILE B O 1
ATOM 3653 N N . GLY B 1 225 ? 22.172 1.438 6.504 1 98.69 225 GLY B N 1
ATOM 3654 C CA . GLY B 1 225 ? 21.016 0.794 7.094 1 98.69 225 GLY B CA 1
ATOM 3655 C C . GLY B 1 225 ? 20.453 1.544 8.289 1 98.69 225 GLY B C 1
ATOM 3656 O O . GLY B 1 225 ? 19.234 1.756 8.383 1 98.69 225 GLY B O 1
ATOM 3657 N N . ILE B 1 226 ? 21.297 2.023 9.125 1 98.69 226 ILE B N 1
ATOM 3658 C CA . ILE B 1 226 ? 20.859 2.73 10.328 1 98.69 226 ILE B CA 1
ATOM 3659 C C . ILE B 1 226 ? 20.25 4.07 9.945 1 98.69 226 ILE B C 1
ATOM 3661 O O . ILE B 1 226 ? 19.172 4.426 10.445 1 98.69 226 ILE B O 1
ATOM 3665 N N . VAL B 1 227 ? 20.922 4.762 9.094 1 98.69 227 VAL B N 1
ATOM 3666 C CA . VAL B 1 227 ? 20.469 6.074 8.664 1 98.69 227 VAL B CA 1
ATOM 3667 C C . VAL B 1 227 ? 19.109 5.945 7.961 1 98.69 227 VAL B C 1
ATOM 3669 O O . VAL B 1 227 ? 18.203 6.746 8.195 1 98.69 227 VAL B O 1
ATOM 3672 N N . GLY B 1 228 ? 18.922 4.898 7.129 1 98.69 228 GLY B N 1
ATOM 3673 C CA . GLY B 1 228 ? 17.641 4.637 6.477 1 98.69 228 GLY B CA 1
ATOM 3674 C C . GLY B 1 228 ? 16.531 4.297 7.453 1 98.69 228 GLY B C 1
ATOM 3675 O O . GLY B 1 228 ? 15.391 4.707 7.266 1 98.69 228 GLY B O 1
ATOM 3676 N N . CYS B 1 229 ? 16.859 3.596 8.531 1 98.75 229 CYS B N 1
ATOM 3677 C CA . CYS B 1 229 ? 15.891 3.256 9.562 1 98.75 229 CYS B CA 1
ATOM 3678 C C . CYS B 1 229 ? 15.398 4.504 10.281 1 98.75 229 CYS B C 1
ATOM 3680 O O . CYS B 1 229 ? 14.211 4.625 10.586 1 98.75 229 CYS B O 1
ATOM 3682 N N . ILE B 1 230 ? 16.344 5.391 10.492 1 98.75 230 ILE B N 1
ATOM 3683 C CA . ILE B 1 230 ? 15.977 6.629 11.172 1 98.75 230 ILE B CA 1
ATOM 3684 C C . ILE B 1 230 ? 15.008 7.43 10.297 1 98.75 230 ILE B C 1
ATOM 3686 O O . ILE B 1 230 ? 13.984 7.914 10.773 1 98.75 230 ILE B O 1
ATOM 3690 N N . SER B 1 231 ? 15.336 7.559 9.031 1 98.69 231 SER B N 1
ATOM 3691 C CA . SER B 1 231 ? 14.469 8.266 8.094 1 98.69 231 SER B CA 1
ATOM 3692 C C . SER B 1 231 ? 13.07 7.668 8.078 1 98.69 231 SER B C 1
ATOM 3694 O O . SER B 1 231 ? 12.078 8.391 8.195 1 98.69 231 SER B O 1
ATOM 3696 N N . ALA B 1 232 ? 12.961 6.344 8.031 1 98.62 232 ALA B N 1
ATOM 3697 C CA . ALA B 1 232 ? 11.672 5.656 8.008 1 98.62 232 ALA B CA 1
ATOM 3698 C C . ALA B 1 232 ? 10.914 5.863 9.32 1 98.62 232 ALA B C 1
ATOM 3700 O O . ALA B 1 232 ? 9.703 6.066 9.32 1 98.62 232 ALA B O 1
ATOM 3701 N N . SER B 1 233 ? 11.641 5.867 10.406 1 98.56 233 SER B N 1
ATOM 3702 C CA . SER B 1 233 ? 11.031 5.98 11.727 1 98.56 233 SER B CA 1
ATOM 3703 C C . SER B 1 233 ? 10.375 7.344 11.922 1 98.56 233 SER B C 1
ATOM 3705 O O . SER B 1 233 ? 9.336 7.453 12.578 1 98.56 233 SER B O 1
ATOM 3707 N N . VAL B 1 234 ? 10.977 8.32 11.344 1 98.19 234 VAL B N 1
ATOM 3708 C CA . VAL B 1 234 ? 10.414 9.656 11.469 1 98.19 234 VAL B CA 1
ATOM 3709 C C . VAL B 1 234 ? 9.055 9.719 10.789 1 98.19 234 VAL B C 1
ATOM 3711 O O . VAL B 1 234 ? 8.094 10.25 11.352 1 98.19 234 VAL B O 1
ATOM 3714 N N . VAL B 1 235 ? 8.961 9.148 9.625 1 97.19 235 VAL B N 1
ATOM 3715 C CA . VAL B 1 235 ? 7.703 9.188 8.883 1 97.19 235 VAL B CA 1
ATOM 3716 C C . VAL B 1 235 ? 6.664 8.328 9.594 1 97.19 235 VAL B C 1
ATOM 3718 O O . VAL B 1 235 ? 5.492 8.703 9.68 1 97.19 235 VAL B O 1
ATOM 3721 N N . LEU B 1 236 ? 7.082 7.211 10.141 1 97.62 236 LEU B N 1
ATOM 3722 C CA . LEU B 1 236 ? 6.172 6.352 10.883 1 97.62 236 LEU B CA 1
ATOM 3723 C C . LEU B 1 236 ? 5.621 7.074 12.109 1 97.62 236 LEU B C 1
ATOM 3725 O O . LEU B 1 236 ? 4.434 6.957 12.422 1 97.62 236 LEU B O 1
ATOM 3729 N N . TYR B 1 237 ? 6.488 7.816 12.719 1 96.69 237 TYR B N 1
ATOM 3730 C CA . TYR B 1 237 ? 6.066 8.617 13.867 1 96.69 237 TYR B CA 1
ATOM 3731 C C . TYR B 1 237 ? 4.992 9.617 13.461 1 96.69 237 TYR B C 1
ATOM 3733 O O . TYR B 1 237 ? 3.982 9.766 14.156 1 96.69 237 TYR B O 1
ATOM 3741 N N . ASN B 1 238 ? 5.16 10.25 12.375 1 95.44 238 ASN B N 1
ATOM 3742 C CA . ASN B 1 238 ? 4.199 11.242 11.898 1 95.44 238 ASN B CA 1
ATOM 3743 C C . ASN B 1 238 ? 2.871 10.602 11.516 1 95.44 238 ASN B C 1
ATOM 3745 O O . ASN B 1 238 ? 1.806 11.148 11.789 1 95.44 238 ASN B O 1
ATOM 3749 N N . VAL B 1 239 ? 2.938 9.445 10.906 1 95.19 239 VAL B N 1
ATOM 3750 C CA . VAL B 1 239 ? 1.718 8.75 10.508 1 95.19 239 VAL B CA 1
ATOM 3751 C C . VAL B 1 239 ? 0.953 8.297 11.75 1 95.19 239 VAL B C 1
ATOM 3753 O O . VAL B 1 239 ? -0.271 8.43 11.82 1 95.19 239 VAL B O 1
ATOM 3756 N N . ALA B 1 240 ? 1.688 7.785 12.711 1 94.69 240 ALA B N 1
ATOM 3757 C CA . ALA B 1 240 ? 1.062 7.348 13.953 1 94.69 240 ALA B CA 1
ATOM 3758 C C . ALA B 1 240 ? 0.385 8.516 14.672 1 94.69 240 ALA B C 1
ATOM 3760 O O . ALA B 1 240 ? -0.718 8.367 15.203 1 94.69 240 ALA B O 1
ATOM 3761 N N . ASP B 1 241 ? 1.034 9.633 14.633 1 91.88 241 ASP B N 1
ATOM 3762 C CA . ASP B 1 241 ? 0.505 10.82 15.297 1 91.88 241 ASP B CA 1
ATOM 3763 C C . ASP B 1 241 ? -0.784 11.289 14.625 1 91.88 241 ASP B C 1
ATOM 3765 O O . ASP B 1 241 ? -1.709 11.742 15.305 1 91.88 241 ASP B O 1
ATOM 3769 N N . ARG B 1 242 ? -0.881 11.148 13.375 1 90.75 242 ARG B N 1
ATOM 3770 C CA . ARG B 1 242 ? -2.064 11.555 12.625 1 90.75 242 ARG B CA 1
ATOM 3771 C C . ARG B 1 242 ? -3.229 10.602 12.883 1 90.75 242 ARG B C 1
ATOM 3773 O O . ARG B 1 242 ? -4.391 11.016 12.852 1 90.75 242 ARG B O 1
ATOM 3780 N N . LYS B 1 243 ? -2.938 9.383 13.117 1 86.19 243 LYS B N 1
ATOM 3781 C CA . LYS B 1 243 ? -3.982 8.375 13.289 1 86.19 243 LYS B CA 1
ATOM 3782 C C . LYS B 1 243 ? -4.492 8.344 14.727 1 86.19 243 LYS B C 1
ATOM 3784 O O . LYS B 1 243 ? -5.574 7.824 14.992 1 86.19 243 LYS B O 1
ATOM 3789 N N . LYS B 1 244 ? -3.785 8.836 15.711 1 78.56 244 LYS B N 1
ATOM 3790 C CA . LYS B 1 244 ? -4.25 8.969 17.094 1 78.56 244 LYS B CA 1
ATOM 3791 C C . LYS B 1 244 ? -5.238 10.117 17.219 1 78.56 244 LYS B C 1
ATOM 3793 O O . LYS B 1 244 ? -6.098 10.109 18.109 1 78.56 244 LYS B O 1
ATOM 3798 N N . ALA B 1 245 ? -5.109 11.062 16.359 1 62.5 245 ALA B N 1
ATOM 3799 C CA . ALA B 1 245 ? -6.008 12.211 16.438 1 62.5 245 ALA B CA 1
ATOM 3800 C C . ALA B 1 245 ? -7.391 11.867 15.883 1 62.5 245 ALA B C 1
ATOM 3802 O O . ALA B 1 245 ? -7.512 11.07 14.953 1 62.5 245 ALA B O 1
#

Organism: NCBI:txid74557

Secondary structure (DSSP, 8-state):
--HHHHHHTSHHHHHHHHHHHHHHHHHHHHHHHHH-TT-HHHHHHHHHHHHHHHHHHHTTTTGGGGHHHHHHHHHH-TTS-HHHHHHHHHHHHHHHHHHHHHHHHHHHHTTSSS--HHHHHHHHHHHHHHHHHHHHHHHHHHHHHHHHHHHHHHHHHHHHHHTT---HHHHHHHHHHHHHHHHHHHHHHHHHHHHHHHHHHHHTSTTT-HHHHHHSSPPPHHHHHHHHHHHHHHHHHHHHHHHH-/--HHHHHHTSHHHHHHHHHHHHHHHHHHHHHHHHH-TT-HHHHHHHHHHHHHHHHHHHTTTTGGGGHHHHHHHHHH-TTS-HHHHHHHHHHHHHHHHHHHHHHHHHHHHTTSSS--HHHHHHHHHHHHHHHHHHHHHHHHHHHHHHHHHHHHHHHHHHHHHHTT---HHHHHHHHHHHHHHHHHHHHHHHHHHHHHHHHHHHHTSTTT-HHHHHHSSPPPHHHHHHHHHHHHHHHHHHHHHHHH-

Nearest PDB structures (foldseek):
  6r1j-assembly1_J-2  TM=1.704E-01  e=8.644E-01  Aeromonas hydrophila J-1
  6bwj-assembly1_B  TM=1.734E-01  e=8.644E-01  Oryctolagus cuniculus
  6r1j-assembly1_D-2  TM=2.067E-01  e=4.259E+00  Aeromonas hydrophila J-1
  6h2e-assembly1_P-2  TM=1.742E-01  e=8.277E+00  Aeromonas hydrophila subsp. hydrophila AL09-71
  6r1j-assembly1_J-2  TM=1.704E-01  e=8.644E-01  Aeromonas hydrophila J-1

InterPro domains:
  IPR008733 Peroxisomal biogenesis factor 11 [PF05648] (1-238)

Solvent-accessible surface area (backbone atoms only — not comparable to full-atom values): 23491 Å² total; per-residue (Å²): 133,56,70,66,58,56,33,59,75,30,50,68,32,33,52,30,53,44,44,25,49,23,19,44,25,37,16,51,18,41,55,41,28,72,75,35,77,81,37,68,65,23,51,17,24,45,26,43,18,53,50,43,49,52,25,51,38,58,75,41,56,70,56,36,71,64,32,61,64,52,49,51,51,51,72,67,43,80,85,54,54,67,69,61,44,51,34,52,44,46,21,47,53,18,43,27,50,18,38,48,21,43,36,45,19,44,36,15,71,48,51,43,40,102,42,62,25,69,58,26,45,26,57,18,24,48,30,40,31,53,14,28,51,31,48,32,53,53,31,46,52,54,28,49,53,35,51,51,52,42,53,50,52,52,49,52,53,51,50,30,55,77,66,70,66,59,43,74,69,56,48,52,52,51,51,52,50,45,52,51,37,51,53,48,31,50,55,29,49,47,49,32,51,28,32,50,28,47,35,56,51,28,32,57,26,87,49,53,32,44,48,29,73,72,71,71,45,66,79,51,50,44,58,47,10,50,38,41,28,51,28,23,48,48,55,42,50,51,50,51,57,61,69,74,106,132,55,68,66,58,55,34,58,72,31,48,69,32,33,52,30,52,44,44,25,49,24,18,44,25,37,16,51,18,40,56,43,28,73,75,35,77,80,36,67,65,22,51,18,26,45,28,44,19,53,49,43,49,51,24,52,38,59,75,42,57,69,56,34,70,62,32,61,64,54,50,51,50,53,73,67,43,80,84,54,55,68,68,59,43,51,35,51,46,46,24,46,52,18,45,28,51,17,38,50,22,44,36,45,18,45,35,15,70,46,51,43,39,102,42,61,24,69,59,27,46,23,57,17,24,46,29,40,30,53,13,30,52,30,48,31,53,54,29,46,52,52,28,49,53,34,51,52,52,41,52,52,51,53,49,53,53,50,50,30,54,77,68,70,68,59,44,73,68,56,48,52,52,50,51,51,51,46,52,52,35,52,54,50,32,50,55,28,48,47,48,31,52,26,30,50,29,47,35,56,50,29,32,56,26,86,50,52,32,43,45,28,73,72,72,71,46,66,78,50,50,44,57,47,9,50,38,41,28,51,28,24,48,48,53,42,50,55,50,51,56,59,67,73,99

Foldseek 3Di:
DDLLVLLCVDPLSVLLVLLLLLLQLLQVLQVVCVVPVPDPSSVVSVVSNVVSLLVSLVVLVPVLVVQPVVLVCLVPDPVDDPVLSVLSNLLSVLVSQLNVLSNLLNCCVVVVDVGDNLVSQLVSLVSLLRNLVSQLVNLVVQLVVLVVVLVVLVVVVVVCVVVVNDDPVNNVVSVVVNVVSVVVSVLSVLSNLLSVLSNLLSCQTPNNNNCCVVVVDGDHSNVNSVSSNSNSVSSSVVSSVVVVD/DDLLVLLCVDPLSVLLVLLLLLLQLLQVLQVVCVVPVPDPSSVVSVVSNVVSLLVSLVVLVPVLVVQPVVLVCLVPDPVDDPVLSVLSNLLSVLVSQLNVLSNLLNCCVVVVDVGDNLVSQLVSLVSLLRNLVSQLVNLVVQLVVLVVVLVVLVVVVVVCVVVVNDDPVNNVVSVVVNVVSVVVSVLSVLSNLLSVLSNLLSCQTPNNNNCCVVVVDGDHSNVNSVSSNSNSVSSSVVSSVVVVD

Radius of gyration: 28.01 Å; Cα contacts (8 Å, |Δi|>4): 660; chains: 2; bounding box: 95×80×64 Å

Sequence (490 aa):
MSLLVTLSNDLEGRDKLTKWTQYASRALAYWVLTADPKSPVGQQLTALFKAVQSARKAFRVGKSFNYPAKITATIDNQKLDPFQKNLQLIQDLGMMTFFAFDNAAFFGSAKVLPIDSAQAMKNGGYFWFCANIAAFILNFQALQKEADKEAKLHQILETKKAEMTLSSETADDLLKQIDAVQSARWKKSLAVLKTTCDLIVSSNTAGVRLPERILGKKLNDGIIGIVGCISASVVLYNVADRKKAMSLLVTLSNDLEGRDKLTKWTQYASRALAYWVLTADPKSPVGQQLTALFKAVQSARKAFRVGKSFNYPAKITATIDNQKLDPFQKNLQLIQDLGMMTFFAFDNAAFFGSAKVLPIDSAQAMKNGGYFWFCANIAAFILNFQALQKEADKEAKLHQILETKKAEMTLSSETADDLLKQIDAVQSARWKKSLAVLKTTCDLIVSSNTAGVRLPERILGKKLNDGIIGIVGCISASVVLYNVADRKKA

pLDDT: mean 96.1, std 3.76, range [60.12, 98.88]